Protein AF-A0A974WP38-F1 (afdb_monomer)

Radius of gyration: 25.19 Å; Cα contacts (8 Å, |Δi|>4): 821; chains: 1; bounding box: 58×60×77 Å

Nearest PDB structures (foldseek):
  3isr-assembly1_B  TM=8.408E-01  e=9.567E-07  Cytophaga hutchinsonii ATCC 33406
  4h09-assembly2_B  TM=8.259E-01  e=9.011E-07  Eubacterium ventriosum ATCC 27560
  4cp6-assembly1_A  TM=4.377E-01  e=5.114E-06  Streptococcus pneumoniae
  8ig0-assembly2_C  TM=6.537E-01  e=9.647E-03  Homo sapiens
  6mlx-assembly3_C  TM=5.258E-01  e=8.837E-02  Treponema pallidum

Structure (mmCIF, N/CA/C/O backbone):
data_AF-A0A974WP38-F1
#
_entry.id   AF-A0A974WP38-F1
#
loop_
_atom_site.group_PDB
_atom_site.id
_atom_site.type_symbol
_atom_site.label_atom_id
_atom_site.label_alt_id
_atom_site.label_comp_id
_atom_site.label_asym_id
_atom_site.label_entity_id
_atom_site.label_seq_id
_atom_site.pdbx_PDB_ins_code
_atom_site.Cartn_x
_atom_site.Cartn_y
_atom_site.Cartn_z
_atom_site.occupancy
_atom_site.B_iso_or_equiv
_atom_site.auth_seq_id
_atom_site.auth_comp_id
_atom_site.auth_asym_id
_atom_site.auth_atom_id
_atom_site.pdbx_PDB_model_num
ATOM 1 N N . MET A 1 1 ? 34.942 -22.153 21.679 1.00 33.97 1 MET A N 1
ATOM 2 C CA . MET A 1 1 ? 33.542 -22.100 21.201 1.00 33.97 1 MET A CA 1
ATOM 3 C C . MET A 1 1 ? 33.241 -20.656 20.794 1.00 33.97 1 MET A C 1
ATOM 5 O O . MET A 1 1 ? 33.221 -19.787 21.653 1.00 33.97 1 MET A O 1
ATOM 9 N N . LYS A 1 2 ? 33.208 -20.360 19.485 1.00 25.11 2 LYS A N 1
ATOM 10 C CA . LYS A 1 2 ? 33.177 -18.990 18.930 1.00 25.11 2 LYS A CA 1
ATOM 11 C C . LYS A 1 2 ? 31.750 -18.424 18.936 1.00 25.11 2 LYS A C 1
ATOM 13 O O . LYS A 1 2 ? 30.857 -19.013 18.335 1.00 25.11 2 LYS A O 1
ATOM 18 N N . ILE A 1 3 ? 31.569 -17.271 19.576 1.00 24.91 3 ILE A N 1
ATOM 19 C CA . ILE A 1 3 ? 30.320 -16.498 19.631 1.00 24.91 3 ILE A CA 1
ATOM 20 C C . ILE A 1 3 ? 30.159 -15.720 18.313 1.00 24.91 3 ILE A C 1
ATOM 22 O O . ILE A 1 3 ? 31.024 -14.923 17.948 1.00 24.91 3 ILE A O 1
ATOM 26 N N . LYS A 1 4 ? 29.067 -15.970 17.575 1.00 25.95 4 LYS A N 1
ATOM 27 C CA . LYS A 1 4 ? 28.710 -15.250 16.341 1.00 25.95 4 LYS A CA 1
ATOM 28 C C . LYS A 1 4 ? 28.058 -13.902 16.675 1.00 25.95 4 LYS A C 1
ATOM 30 O O . LYS A 1 4 ? 27.057 -13.834 17.380 1.00 25.95 4 LYS A O 1
ATOM 35 N N . LYS A 1 5 ? 28.640 -12.840 16.120 1.00 24.34 5 LYS A N 1
ATOM 36 C CA . LYS A 1 5 ? 28.213 -11.437 16.175 1.00 24.34 5 LYS A CA 1
ATOM 37 C C . LYS A 1 5 ? 27.093 -11.221 15.143 1.00 24.34 5 LYS A C 1
ATOM 39 O O . LYS A 1 5 ? 27.355 -11.330 13.949 1.00 24.34 5 LYS A O 1
ATOM 44 N N . PHE A 1 6 ? 25.864 -10.940 15.578 1.00 24.72 6 PHE A N 1
ATOM 45 C CA . PHE A 1 6 ? 24.772 -10.534 14.682 1.00 24.72 6 PHE A CA 1
ATOM 46 C C . PHE A 1 6 ? 24.841 -9.020 14.424 1.00 24.72 6 PHE A C 1
ATOM 48 O O . PHE A 1 6 ? 24.795 -8.216 15.357 1.00 24.72 6 PHE A O 1
ATOM 55 N N . LEU A 1 7 ? 24.978 -8.639 13.151 1.00 22.92 7 LEU A N 1
ATOM 56 C CA . LEU A 1 7 ? 24.908 -7.256 12.676 1.00 22.92 7 LEU A CA 1
ATOM 57 C C . LEU A 1 7 ? 23.455 -6.756 12.746 1.00 22.92 7 LEU A C 1
ATOM 59 O O . LEU A 1 7 ? 22.576 -7.295 12.079 1.00 22.92 7 LEU A O 1
ATOM 63 N N . LYS A 1 8 ? 23.218 -5.690 13.518 1.00 24.09 8 LYS A N 1
ATOM 64 C CA . LYS A 1 8 ? 21.992 -4.881 13.472 1.00 24.09 8 LYS A CA 1
ATOM 65 C C . LYS A 1 8 ? 22.033 -3.985 12.230 1.00 24.09 8 LYS A C 1
ATOM 67 O O . LYS A 1 8 ? 22.868 -3.087 12.181 1.00 24.09 8 LYS A O 1
ATOM 72 N N . HIS A 1 9 ? 21.123 -4.176 11.278 1.00 25.02 9 HIS A N 1
ATOM 73 C CA . HIS A 1 9 ? 20.815 -3.139 10.290 1.00 25.02 9 HIS A CA 1
ATOM 74 C C . HIS A 1 9 ? 19.775 -2.189 10.897 1.00 25.02 9 HIS A C 1
ATOM 76 O O . HIS A 1 9 ? 18.670 -2.596 11.247 1.00 25.02 9 HIS A O 1
ATOM 82 N N . LYS A 1 10 ? 20.177 -0.930 11.103 1.00 22.23 10 LYS A N 1
ATOM 83 C CA . LYS A 1 10 ? 19.288 0.183 11.450 1.00 22.23 10 LYS A CA 1
ATOM 84 C C . LYS A 1 10 ? 18.633 0.667 10.157 1.00 22.23 10 LYS A C 1
ATOM 86 O O . LYS A 1 10 ? 19.340 1.145 9.278 1.00 22.23 10 LYS A O 1
ATOM 91 N N . ILE A 1 11 ? 17.313 0.560 10.064 1.00 22.89 11 ILE A N 1
ATOM 92 C CA . ILE A 1 11 ? 16.521 1.273 9.059 1.00 22.89 11 ILE A CA 1
ATOM 93 C C . ILE A 1 11 ? 16.222 2.651 9.653 1.00 22.89 11 ILE A C 1
ATOM 95 O O . ILE A 1 11 ? 15.583 2.754 10.700 1.00 22.89 11 ILE A O 1
ATOM 99 N N . THR A 1 12 ? 16.755 3.699 9.030 1.00 21.28 12 THR A N 1
ATOM 100 C CA . THR A 1 12 ? 16.509 5.095 9.404 1.00 21.28 12 THR A CA 1
ATOM 101 C C . THR A 1 12 ? 15.433 5.635 8.469 1.00 21.28 12 THR A C 1
ATOM 103 O O . THR A 1 12 ? 15.719 5.902 7.306 1.00 21.28 12 THR A O 1
ATOM 106 N N . LEU A 1 13 ? 14.201 5.777 8.959 1.00 23.47 13 LEU A N 1
ATOM 107 C CA . LEU A 1 13 ? 13.127 6.453 8.232 1.00 23.47 13 LEU A CA 1
ATOM 108 C C . LEU A 1 13 ? 13.219 7.955 8.544 1.00 23.47 13 LEU A C 1
ATOM 110 O O . LEU A 1 13 ? 13.002 8.365 9.684 1.00 23.47 13 LEU A O 1
ATOM 114 N N . VAL A 1 14 ? 13.592 8.771 7.557 1.00 22.55 14 VAL A N 1
ATOM 115 C CA . VAL A 1 14 ? 13.592 10.236 7.674 1.00 22.55 14 VAL A CA 1
ATOM 116 C C . VAL A 1 14 ? 12.302 10.753 7.045 1.00 22.55 14 VAL A C 1
ATOM 118 O O . VAL A 1 14 ? 12.179 10.796 5.826 1.00 22.55 14 VAL A O 1
ATOM 121 N N . LEU A 1 15 ? 11.332 11.141 7.874 1.00 25.16 15 LEU A N 1
ATOM 122 C CA . LEU A 1 15 ? 10.177 11.929 7.439 1.00 25.16 15 LEU A CA 1
ATOM 123 C C . LEU A 1 15 ? 10.551 13.409 7.561 1.00 25.16 15 LEU A C 1
ATOM 125 O O . LEU A 1 15 ? 10.613 13.953 8.663 1.00 25.16 15 LEU A O 1
ATOM 129 N N . ALA A 1 16 ? 10.856 14.047 6.433 1.00 24.27 16 ALA A N 1
ATOM 130 C CA . ALA A 1 16 ? 11.082 15.486 6.374 1.00 24.27 16 ALA A CA 1
ATOM 131 C C . ALA A 1 16 ? 9.733 16.214 6.259 1.00 24.27 16 ALA A C 1
ATOM 133 O O . ALA A 1 16 ? 9.006 16.042 5.283 1.00 24.27 16 ALA A O 1
ATOM 134 N N . ALA A 1 17 ? 9.409 17.027 7.263 1.00 26.09 17 ALA A N 1
ATOM 135 C CA . ALA A 1 17 ? 8.344 18.019 7.205 1.00 26.09 17 ALA A CA 1
ATOM 136 C C . ALA A 1 17 ? 8.929 19.357 6.724 1.00 26.09 17 ALA A C 1
ATOM 138 O O . ALA A 1 17 ? 9.878 19.851 7.334 1.00 26.09 17 ALA A O 1
ATOM 139 N N . THR A 1 18 ? 8.359 19.969 5.683 1.00 24.81 18 THR A N 1
ATOM 140 C CA . THR A 1 18 ? 8.699 21.347 5.274 1.00 24.81 18 THR A CA 1
ATOM 141 C C . THR A 1 18 ? 7.499 22.092 4.658 1.00 24.81 18 THR A C 1
ATOM 143 O O . THR A 1 18 ? 6.552 21.454 4.197 1.00 24.81 18 THR A O 1
ATOM 146 N N . PRO A 1 19 ? 7.489 23.442 4.727 1.00 23.22 19 PRO A N 1
ATOM 147 C CA . PRO A 1 19 ? 6.281 24.271 4.752 1.00 23.22 19 PRO A CA 1
ATOM 148 C C . PRO A 1 19 ? 5.760 24.689 3.366 1.00 23.22 19 PRO A C 1
ATOM 150 O O . PRO A 1 19 ? 6.506 24.783 2.395 1.00 23.22 19 PRO A O 1
ATOM 153 N N . ILE A 1 20 ? 4.458 24.985 3.313 1.00 23.28 20 ILE A N 1
ATOM 154 C CA . ILE A 1 20 ? 3.680 25.330 2.113 1.00 23.28 20 ILE A CA 1
ATOM 155 C C . ILE A 1 20 ? 3.796 26.830 1.798 1.00 23.28 20 ILE A C 1
ATOM 157 O O . ILE A 1 20 ? 3.531 27.668 2.660 1.00 23.28 20 ILE A O 1
ATOM 161 N N . ILE A 1 21 ? 4.105 27.162 0.540 1.00 22.89 21 ILE A N 1
ATOM 162 C CA . ILE A 1 21 ? 3.908 28.495 -0.051 1.00 22.89 21 ILE A CA 1
ATOM 163 C C . ILE A 1 21 ? 2.665 28.424 -0.947 1.00 22.89 21 ILE A C 1
ATOM 165 O O . ILE A 1 21 ? 2.569 27.564 -1.821 1.00 22.89 21 ILE A O 1
ATOM 169 N N . ALA A 1 22 ? 1.705 29.316 -0.706 1.00 21.64 22 ALA A N 1
ATOM 170 C CA . ALA A 1 22 ? 0.472 29.435 -1.475 1.00 21.64 22 ALA A CA 1
ATOM 171 C C . ALA A 1 22 ? 0.712 30.166 -2.807 1.00 21.64 22 ALA A C 1
ATOM 173 O O . ALA A 1 22 ? 1.348 31.218 -2.818 1.00 21.64 22 ALA A O 1
ATOM 174 N N . PHE A 1 23 ? 0.133 29.664 -3.902 1.00 22.48 23 PHE A N 1
ATOM 175 C CA . PHE A 1 23 ? -0.075 30.444 -5.123 1.00 22.48 23 PHE A CA 1
ATOM 176 C C . PHE A 1 23 ? -1.506 30.287 -5.640 1.00 22.48 23 PHE A C 1
ATOM 178 O O . PHE A 1 23 ? -2.069 29.194 -5.683 1.00 22.48 23 PHE A O 1
ATOM 185 N N . SER A 1 24 ? -2.083 31.435 -5.979 1.00 22.09 24 SER A N 1
ATOM 186 C CA . SER A 1 24 ? -3.432 31.667 -6.474 1.00 22.09 24 SER A CA 1
ATOM 187 C C . SER A 1 24 ? -3.582 31.289 -7.951 1.00 22.09 24 SER A C 1
ATOM 189 O O . SER A 1 24 ? -2.679 31.479 -8.763 1.00 22.09 24 SER A O 1
ATOM 191 N N . ALA A 1 25 ? -4.762 30.774 -8.294 1.00 21.36 25 ALA A N 1
ATOM 192 C CA . ALA A 1 25 ? -5.177 30.464 -9.656 1.00 21.36 25 ALA A CA 1
ATOM 193 C C . ALA A 1 25 ? -5.664 31.714 -10.412 1.00 21.36 25 ALA A C 1
ATOM 195 O O . ALA A 1 25 ? -6.270 32.609 -9.824 1.00 21.36 25 ALA A O 1
ATOM 196 N N . SER A 1 26 ? -5.490 31.716 -11.736 1.00 21.28 26 SER A N 1
ATOM 197 C CA . SER A 1 26 ? -6.276 32.529 -12.670 1.00 21.28 26 SER A CA 1
ATOM 198 C C . SER A 1 26 ? -6.535 31.742 -13.959 1.00 21.28 26 SER A C 1
ATOM 200 O O . SER A 1 26 ? -5.698 30.957 -14.402 1.00 21.28 26 SER A O 1
ATOM 202 N N . CYS A 1 27 ? -7.740 31.914 -14.498 1.00 20.19 27 CYS A N 1
ATOM 203 C CA . CYS A 1 27 ? -8.379 31.105 -15.531 1.00 20.19 27 CYS A CA 1
ATOM 204 C C . CYS A 1 27 ? -8.207 31.644 -16.966 1.00 20.19 27 CYS A C 1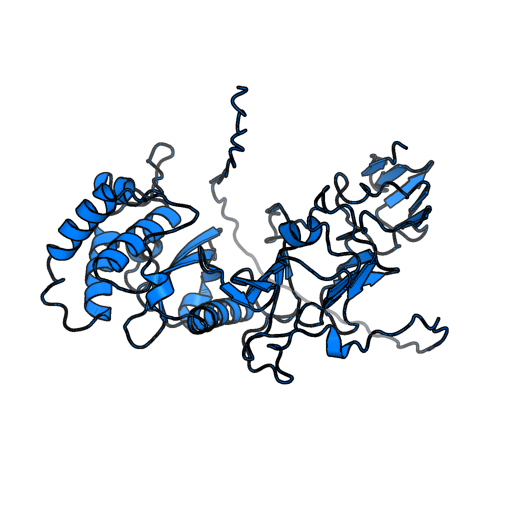
ATOM 206 O O . CYS A 1 27 ? -8.015 32.836 -17.177 1.00 20.19 27 CYS A O 1
ATOM 208 N N . ALA A 1 28 ? -8.502 30.730 -17.904 1.00 21.09 28 ALA A N 1
ATOM 209 C CA . ALA A 1 28 ? -9.085 30.907 -19.245 1.00 21.09 28 ALA A CA 1
ATOM 210 C C . ALA A 1 28 ? -8.179 31.319 -20.428 1.00 21.09 28 ALA A C 1
ATOM 212 O O . ALA A 1 28 ? -7.728 32.451 -20.539 1.00 21.09 28 ALA A O 1
ATOM 213 N N . SER A 1 29 ? -8.066 30.450 -21.444 1.00 22.59 29 SER A N 1
ATOM 214 C CA . SER A 1 29 ? -8.973 30.420 -22.617 1.00 22.59 29 SER A CA 1
ATOM 215 C C . SER A 1 29 ? -8.465 29.466 -23.727 1.00 22.59 29 SER A C 1
ATOM 217 O O . SER A 1 29 ? -7.280 29.409 -24.033 1.00 22.59 29 SER A O 1
ATOM 219 N N . ASN A 1 30 ? -9.390 28.700 -24.319 1.00 22.48 30 ASN A N 1
ATOM 220 C CA . ASN A 1 30 ? -9.292 28.034 -25.639 1.00 22.48 30 ASN A CA 1
ATOM 221 C C . ASN A 1 30 ? -9.596 29.079 -26.750 1.00 22.48 30 ASN A C 1
ATOM 223 O O . ASN A 1 30 ? -10.143 30.117 -26.367 1.00 22.48 30 ASN A O 1
ATOM 227 N N . PRO A 1 31 ? -9.412 28.861 -28.087 1.00 30.52 31 PRO A N 1
ATOM 228 C CA . PRO A 1 31 ? -9.465 27.574 -28.825 1.00 30.52 31 PRO A CA 1
ATOM 229 C C . PRO A 1 31 ? -8.525 27.431 -30.067 1.00 30.52 31 PRO A C 1
ATOM 231 O O . PRO A 1 31 ? -7.991 28.410 -30.573 1.00 30.52 31 PRO A O 1
ATOM 234 N N . LYS A 1 32 ? -8.430 26.224 -30.661 1.00 22.91 32 LYS A N 1
ATOM 235 C CA . LYS A 1 32 ? -8.941 25.869 -32.020 1.00 22.91 32 LYS A CA 1
ATOM 236 C C . LYS A 1 32 ? -8.358 24.555 -32.576 1.00 22.91 32 LYS A C 1
ATOM 238 O O . LYS A 1 32 ? -7.226 24.182 -32.300 1.00 22.91 32 LYS A O 1
ATOM 243 N N . LYS A 1 33 ? -9.225 23.883 -33.344 1.00 24.08 33 LYS A N 1
ATOM 244 C CA . LYS A 1 33 ? -9.061 22.644 -34.119 1.00 24.08 33 LYS A CA 1
ATOM 245 C C . LYS A 1 33 ? -8.052 22.796 -35.262 1.00 24.08 33 LYS A C 1
ATOM 247 O O . LYS A 1 33 ? -8.010 23.869 -35.850 1.00 24.08 33 LYS A O 1
ATOM 252 N N . ASP A 1 34 ? -7.425 21.685 -35.653 1.00 25.34 34 ASP A N 1
ATOM 253 C CA . ASP A 1 34 ? -7.342 21.310 -37.070 1.00 25.34 34 ASP A CA 1
ATOM 254 C C . ASP A 1 34 ? -7.179 19.794 -37.268 1.00 25.34 34 ASP A C 1
ATOM 256 O O . ASP A 1 34 ? -6.522 19.097 -36.494 1.00 25.34 34 ASP A O 1
ATOM 260 N N . ASP A 1 35 ? -7.850 19.311 -38.312 1.00 23.67 35 ASP A N 1
ATOM 261 C CA . ASP A 1 35 ? -7.928 17.930 -38.776 1.00 23.67 35 ASP A CA 1
ATOM 262 C C . ASP A 1 35 ? -6.659 17.508 -39.543 1.00 23.67 35 ASP A C 1
ATOM 264 O O . ASP A 1 35 ? -6.098 18.283 -40.315 1.00 23.67 35 ASP A O 1
ATOM 268 N N . SER A 1 36 ? -6.267 16.229 -39.464 1.00 24.45 36 SER A N 1
ATOM 269 C CA . SER A 1 36 ? -6.377 15.306 -40.614 1.00 24.45 36 SER A CA 1
ATOM 270 C C . SER A 1 36 ? -5.488 14.046 -40.552 1.00 24.45 36 SER A C 1
ATOM 272 O O . SER A 1 36 ? -4.313 14.071 -40.208 1.00 24.45 36 SER A O 1
ATOM 274 N N . LYS A 1 37 ? -6.109 12.967 -41.058 1.00 26.61 37 LYS A N 1
ATOM 275 C CA . LYS A 1 37 ? -5.576 11.824 -41.831 1.00 26.61 37 LYS A CA 1
ATOM 276 C C . LYS A 1 37 ? -4.932 10.614 -41.129 1.00 26.61 37 LYS A C 1
ATOM 278 O O . LYS A 1 37 ? -3.764 10.576 -40.766 1.00 26.61 37 LYS A O 1
ATOM 283 N N . LYS A 1 38 ? -5.751 9.551 -41.154 1.00 24.23 38 LYS A N 1
ATOM 284 C CA . LYS A 1 38 ? -5.439 8.113 -41.187 1.00 24.23 38 LYS A CA 1
ATOM 285 C C . LYS A 1 38 ? -4.348 7.751 -42.202 1.00 24.23 38 LYS A C 1
ATOM 287 O O . LYS A 1 38 ? -4.452 8.170 -43.353 1.00 24.23 38 LYS A O 1
ATOM 292 N N . ILE A 1 39 ? -3.464 6.826 -41.819 1.00 26.23 39 ILE A N 1
ATOM 293 C CA . ILE A 1 39 ? -2.791 5.877 -42.721 1.00 26.23 39 ILE A CA 1
ATOM 294 C C . ILE A 1 39 ? -2.743 4.498 -42.029 1.00 26.23 39 ILE A C 1
ATOM 296 O O . ILE A 1 39 ? -2.356 4.395 -40.868 1.00 26.23 39 ILE A O 1
ATOM 300 N N . ASN A 1 40 ? -3.216 3.483 -42.757 1.00 23.12 40 ASN A N 1
ATOM 301 C CA . ASN A 1 40 ? -3.166 2.045 -42.465 1.00 23.12 40 ASN A CA 1
ATOM 302 C C . ASN A 1 40 ? -1.804 1.438 -42.856 1.00 23.12 40 ASN A C 1
ATOM 304 O O . ASN A 1 40 ? -1.063 2.066 -43.606 1.00 23.12 40 ASN A O 1
ATOM 308 N N . ASP A 1 41 ? -1.606 0.178 -42.442 1.00 26.78 41 ASP A N 1
ATOM 309 C CA . ASP A 1 41 ? -0.618 -0.835 -42.882 1.00 26.78 41 ASP A CA 1
ATOM 310 C C . ASP A 1 41 ? 0.497 -1.089 -41.854 1.00 26.78 41 ASP A C 1
ATOM 312 O O . ASP A 1 41 ? 1.089 -0.156 -41.333 1.00 26.78 41 ASP A O 1
ATOM 316 N N . LYS A 1 42 ? 0.875 -2.318 -41.487 1.00 26.97 42 LYS A N 1
ATOM 317 C CA . LYS A 1 42 ? 0.497 -3.684 -41.879 1.00 26.97 42 LYS A CA 1
ATOM 318 C C . LYS A 1 42 ? 0.895 -4.614 -40.720 1.00 26.97 42 LYS A C 1
ATOM 320 O O . LYS A 1 42 ? 1.813 -4.305 -39.963 1.00 26.97 42 LYS A O 1
ATOM 325 N N . LYS A 1 43 ? 0.179 -5.731 -40.586 1.00 28.16 43 LYS A N 1
ATOM 326 C CA . LYS A 1 43 ? 0.551 -6.877 -39.747 1.00 28.16 43 LYS A CA 1
ATOM 327 C C . LYS A 1 43 ? 1.675 -7.640 -40.445 1.00 28.16 43 LYS A C 1
ATOM 329 O O . LYS A 1 43 ? 1.504 -7.920 -41.623 1.00 28.16 43 LYS A O 1
ATOM 334 N N . ASP A 1 44 ? 2.700 -8.039 -39.703 1.00 27.28 44 ASP A N 1
ATOM 335 C CA . ASP A 1 44 ? 3.494 -9.226 -40.018 1.00 27.28 44 ASP A CA 1
ATOM 336 C C . ASP A 1 44 ? 3.630 -10.041 -38.727 1.00 27.28 44 ASP A C 1
ATOM 338 O O . ASP A 1 44 ? 4.180 -9.581 -37.724 1.00 27.28 44 ASP A O 1
ATOM 342 N N . ASP A 1 45 ? 3.012 -11.219 -38.757 1.00 27.92 45 ASP A N 1
ATOM 343 C CA . ASP A 1 45 ? 3.122 -12.276 -37.761 1.00 27.92 45 ASP A CA 1
ATOM 344 C C . ASP A 1 45 ? 4.258 -13.234 -38.164 1.00 27.92 45 ASP A C 1
ATOM 346 O O . ASP A 1 45 ? 4.528 -13.420 -39.348 1.00 27.92 45 ASP A O 1
ATOM 350 N N . GLN A 1 46 ? 4.761 -13.948 -37.151 1.00 29.53 46 GLN A N 1
ATOM 351 C CA . GLN A 1 46 ? 5.514 -15.214 -37.178 1.00 29.53 46 GLN A CA 1
ATOM 352 C C . GLN A 1 46 ? 7.048 -15.137 -37.121 1.00 29.53 46 GLN A C 1
ATOM 354 O O . GLN A 1 46 ? 7.720 -14.889 -38.109 1.00 29.53 46 GLN A O 1
ATOM 359 N N . GLU A 1 47 ? 7.600 -15.546 -35.974 1.00 26.06 47 GLU A N 1
ATOM 360 C CA . GLU A 1 47 ? 8.218 -16.877 -35.883 1.00 26.06 47 GLU A CA 1
ATOM 361 C C . GLU A 1 47 ? 8.257 -17.355 -34.420 1.00 26.06 47 GLU A C 1
ATOM 363 O O . GLU A 1 47 ? 8.859 -16.744 -33.541 1.00 26.06 47 GLU A O 1
ATOM 368 N N . ASN A 1 48 ? 7.534 -18.448 -34.164 1.00 27.20 48 ASN A N 1
ATOM 369 C CA . ASN A 1 48 ? 7.383 -19.112 -32.872 1.00 27.20 48 ASN A CA 1
ATOM 370 C C . ASN A 1 48 ? 8.464 -20.198 -32.749 1.00 27.20 48 ASN A C 1
ATOM 372 O O . ASN A 1 48 ? 8.355 -21.255 -33.376 1.00 27.20 48 ASN A O 1
ATOM 376 N N . THR A 1 49 ? 9.481 -19.989 -31.919 1.00 29.56 49 THR A N 1
ATOM 377 C CA . THR A 1 49 ? 10.377 -21.062 -31.472 1.00 29.56 49 THR A CA 1
ATOM 378 C C . THR A 1 49 ? 9.719 -21.820 -30.319 1.00 29.56 49 THR A C 1
ATOM 380 O O . THR A 1 49 ? 9.545 -21.300 -29.221 1.00 29.56 49 THR A O 1
ATOM 383 N N . LYS A 1 50 ? 9.328 -23.072 -30.590 1.00 31.89 50 LYS A N 1
ATOM 384 C CA . LYS A 1 50 ? 8.808 -24.033 -29.607 1.00 31.89 50 LYS A CA 1
ATOM 385 C C . LYS A 1 50 ? 9.842 -24.272 -28.501 1.00 31.89 50 LYS A C 1
ATOM 387 O O . LYS A 1 50 ? 10.860 -24.918 -28.737 1.00 31.89 50 LYS A O 1
ATOM 392 N N . ILE A 1 51 ? 9.544 -23.800 -27.295 1.00 33.69 51 ILE A N 1
ATOM 393 C CA . ILE A 1 51 ? 10.158 -24.254 -26.044 1.00 33.69 51 ILE A CA 1
ATOM 394 C C . ILE A 1 51 ? 9.106 -25.121 -25.351 1.00 33.69 51 ILE A C 1
ATOM 396 O O . ILE A 1 51 ? 7.931 -24.774 -25.363 1.00 33.69 51 ILE A O 1
ATOM 400 N N . ASN A 1 52 ? 9.523 -26.271 -24.819 1.00 36.31 52 ASN A N 1
ATOM 401 C CA . ASN A 1 52 ? 8.676 -27.249 -24.134 1.00 36.31 52 ASN A CA 1
ATOM 402 C C . ASN A 1 52 ? 7.758 -26.575 -23.096 1.00 36.31 52 ASN A C 1
ATOM 404 O O . ASN A 1 52 ? 8.209 -26.231 -22.003 1.00 36.31 52 ASN A O 1
ATOM 408 N N . ASP A 1 53 ? 6.484 -26.399 -23.450 1.00 38.78 53 ASP A N 1
ATOM 409 C CA . ASP A 1 53 ? 5.454 -25.855 -22.573 1.00 38.78 53 ASP A CA 1
ATOM 410 C C . ASP A 1 53 ? 5.184 -26.863 -21.447 1.00 38.78 53 ASP A C 1
ATOM 412 O O . ASP A 1 53 ? 4.467 -27.851 -21.617 1.00 38.78 53 ASP A O 1
ATOM 416 N N . VAL A 1 54 ? 5.729 -26.592 -20.259 1.00 50.94 54 VAL A N 1
ATOM 417 C CA . VAL A 1 54 ? 4.988 -26.908 -19.033 1.00 50.94 54 VAL A CA 1
ATOM 418 C C . VAL A 1 54 ? 3.610 -26.287 -19.229 1.00 50.94 54 VAL A C 1
ATOM 420 O O . VAL A 1 54 ? 3.520 -25.103 -19.562 1.00 50.94 54 VAL A O 1
ATOM 423 N N . ASN A 1 55 ? 2.550 -27.083 -19.097 1.00 55.94 55 ASN A N 1
ATOM 424 C CA . ASN A 1 55 ? 1.190 -26.610 -19.314 1.00 55.94 55 ASN A CA 1
ATOM 425 C C . ASN A 1 55 ? 0.989 -25.374 -18.424 1.00 55.94 55 ASN A C 1
ATOM 427 O O . ASN A 1 55 ? 1.055 -25.483 -17.203 1.00 55.94 55 ASN A O 1
ATOM 431 N N . LYS A 1 56 ? 0.833 -24.174 -19.006 1.00 58.31 56 LYS A N 1
ATOM 432 C CA . LYS A 1 56 ? 0.802 -22.911 -18.233 1.00 58.31 56 LYS A CA 1
ATOM 433 C C . LYS A 1 56 ? -0.297 -22.900 -17.165 1.00 58.31 56 LYS A C 1
ATOM 435 O O . LYS A 1 56 ? -0.209 -22.118 -16.224 1.00 58.31 56 LYS A O 1
ATOM 440 N N . SER A 1 57 ? -1.303 -23.768 -17.300 1.00 61.44 57 SER A N 1
ATOM 441 C CA . SER A 1 57 ? -2.305 -24.067 -16.273 1.00 61.44 57 SER A CA 1
ATOM 442 C C . SER A 1 57 ? -1.696 -24.528 -14.950 1.00 61.44 57 SER A C 1
ATOM 444 O O . SER A 1 57 ? -2.174 -24.122 -13.900 1.00 61.44 57 SER A O 1
ATOM 446 N N . ASP A 1 58 ? -0.629 -25.322 -14.991 1.00 65.06 58 ASP A N 1
ATOM 447 C CA . ASP A 1 58 ? -0.028 -25.967 -13.818 1.00 65.06 58 ASP A CA 1
ATOM 448 C C . ASP A 1 58 ? 0.859 -24.995 -13.022 1.00 65.06 58 ASP A C 1
ATOM 450 O O . ASP A 1 58 ? 1.227 -25.266 -11.880 1.00 65.06 58 ASP A O 1
ATOM 454 N N . LEU A 1 59 ? 1.196 -23.850 -13.629 1.00 73.50 59 LEU A N 1
ATOM 455 C CA . LEU A 1 59 ? 1.925 -22.744 -13.008 1.00 73.50 59 LEU A CA 1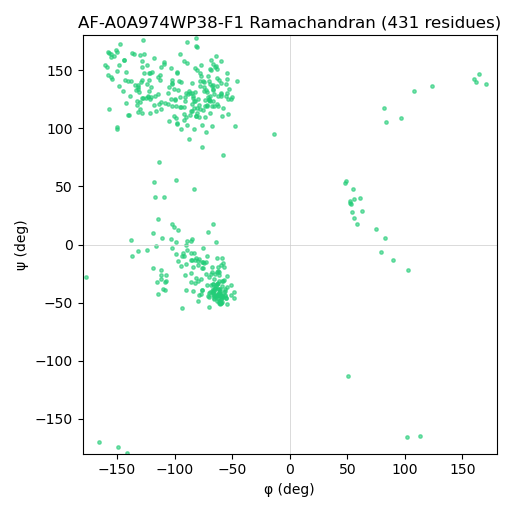
ATOM 456 C C . LEU A 1 59 ? 0.994 -21.672 -12.423 1.00 73.50 59 LEU A C 1
ATOM 458 O O . LEU A 1 59 ? 1.480 -20.778 -11.727 1.00 73.50 59 LEU A O 1
ATOM 462 N N . LYS A 1 60 ? -0.316 -21.730 -12.708 1.00 81.12 60 LYS A N 1
ATOM 463 C CA . LYS A 1 60 ? -1.282 -20.803 -12.113 1.00 81.12 60 LYS A CA 1
ATOM 464 C C . LYS A 1 60 ? -1.534 -21.166 -10.647 1.00 81.12 60 LYS A C 1
ATOM 466 O O . LYS A 1 60 ? -1.660 -22.354 -10.338 1.00 81.12 60 LYS A O 1
ATOM 471 N N . PRO A 1 61 ? -1.647 -20.177 -9.747 1.00 83.38 61 PRO A N 1
ATOM 472 C CA . PRO A 1 61 ? -1.983 -20.444 -8.352 1.00 83.38 61 PRO A CA 1
ATOM 473 C C . PRO A 1 61 ? -3.378 -21.063 -8.233 1.00 83.38 61 PRO A C 1
ATOM 475 O O . PRO A 1 61 ? -4.295 -20.670 -8.958 1.00 83.38 61 PRO A O 1
ATOM 478 N N . LYS A 1 62 ? -3.579 -22.008 -7.307 1.00 86.94 62 LYS A N 1
ATOM 479 C CA . LYS A 1 62 ? -4.862 -22.745 -7.230 1.00 86.94 62 LYS A CA 1
ATOM 480 C C . LYS A 1 62 ? -6.000 -21.912 -6.648 1.00 86.94 62 LYS A C 1
ATOM 482 O O . LYS A 1 62 ? -7.161 -22.291 -6.772 1.00 86.94 62 LYS A O 1
ATOM 487 N N . PHE A 1 63 ? -5.672 -20.802 -5.992 1.00 85.69 63 PHE A N 1
ATOM 488 C CA . PHE A 1 63 ? -6.641 -19.884 -5.400 1.00 85.69 63 PHE A CA 1
ATOM 489 C C . PHE A 1 63 ? -7.183 -18.839 -6.384 1.00 85.69 63 PHE A C 1
ATOM 491 O O . PHE A 1 63 ? -8.052 -18.055 -6.002 1.00 85.69 63 PHE A O 1
ATOM 498 N N . GLU A 1 64 ? -6.644 -18.757 -7.603 1.00 84.44 64 GLU A N 1
ATOM 499 C CA . GLU A 1 64 ? -7.069 -17.765 -8.590 1.00 84.44 64 GLU A CA 1
ATOM 500 C C . GLU A 1 64 ? -8.429 -18.147 -9.193 1.00 84.44 64 GLU A C 1
ATOM 502 O O . GLU A 1 64 ? -8.644 -19.280 -9.620 1.00 84.44 64 GLU A O 1
ATOM 507 N N . TYR A 1 65 ? -9.354 -17.186 -9.249 1.00 78.06 65 TYR A N 1
ATOM 508 C CA . TYR A 1 65 ? -10.685 -17.385 -9.823 1.00 78.06 65 TYR A CA 1
ATOM 509 C C . TYR A 1 65 ? -10.728 -16.865 -11.259 1.00 78.06 65 TYR A C 1
ATOM 511 O O . TYR A 1 65 ? -10.105 -15.857 -11.575 1.00 78.06 65 TYR A O 1
ATOM 519 N N . GLU A 1 66 ? -11.531 -17.479 -12.129 1.00 78.50 66 GLU A N 1
ATOM 520 C CA . GLU A 1 66 ? -11.684 -16.988 -13.509 1.00 78.50 66 GLU A CA 1
ATOM 521 C C . GLU A 1 66 ? -12.405 -15.633 -13.589 1.00 78.50 66 GLU A C 1
ATOM 523 O O . GLU A 1 66 ? -12.216 -14.881 -14.544 1.00 78.50 66 GLU A O 1
ATOM 528 N N . LYS A 1 67 ? -13.237 -15.307 -12.590 1.00 82.31 67 LYS A N 1
ATOM 529 C CA . LYS A 1 67 ? -14.033 -14.077 -12.562 1.00 82.31 67 LYS A CA 1
ATOM 530 C C . LYS A 1 67 ? -13.562 -13.123 -11.468 1.00 82.31 67 LYS A C 1
ATOM 532 O O . LYS A 1 67 ? -13.622 -13.444 -10.282 1.00 82.31 67 LYS A O 1
ATOM 537 N N . ILE A 1 68 ? -13.208 -11.911 -11.883 1.00 84.25 68 ILE A N 1
ATOM 538 C CA . ILE A 1 68 ? -12.941 -10.775 -10.997 1.00 84.25 68 ILE A CA 1
ATOM 539 C C . ILE A 1 68 ? -14.275 -10.100 -10.642 1.00 84.25 68 ILE A C 1
ATOM 541 O O . ILE A 1 68 ? -15.060 -9.758 -11.526 1.00 84.25 68 ILE A O 1
ATOM 545 N N . ASN A 1 69 ? -14.528 -9.905 -9.347 1.00 81.69 69 ASN A N 1
ATOM 546 C CA . ASN A 1 69 ? -15.715 -9.240 -8.797 1.00 81.69 69 ASN A CA 1
ATOM 547 C C . ASN A 1 69 ? -15.315 -7.956 -8.046 1.00 81.69 69 ASN A C 1
ATOM 549 O O . ASN A 1 69 ? -15.845 -7.662 -6.976 1.00 81.69 69 ASN A O 1
ATOM 553 N N . ASP A 1 70 ? -14.369 -7.199 -8.598 1.00 82.62 70 ASP A N 1
ATOM 554 C CA . ASP A 1 70 ? -13.853 -5.978 -7.989 1.00 82.62 70 ASP A CA 1
ATOM 555 C C . ASP A 1 70 ? -14.057 -4.779 -8.911 1.00 82.62 70 ASP A C 1
ATOM 557 O O . ASP A 1 70 ? -13.468 -4.681 -9.984 1.00 82.62 70 ASP A O 1
ATOM 561 N N . VAL A 1 71 ? -14.912 -3.855 -8.477 1.00 83.50 71 VAL A N 1
ATOM 562 C CA . VAL A 1 71 ? -15.182 -2.590 -9.177 1.00 83.50 71 VAL A CA 1
ATOM 563 C C . VAL A 1 71 ? -14.254 -1.460 -8.720 1.00 83.50 71 VAL A C 1
ATOM 565 O O . VAL A 1 71 ? -14.363 -0.334 -9.203 1.00 83.50 71 VAL A O 1
ATOM 568 N N . ASN A 1 72 ? -13.356 -1.739 -7.771 1.00 85.50 72 ASN A N 1
ATOM 569 C CA . ASN A 1 72 ? -12.471 -0.759 -7.145 1.00 85.50 72 ASN A CA 1
ATOM 570 C C . ASN A 1 72 ? -11.055 -0.792 -7.725 1.00 85.50 72 ASN A C 1
ATOM 572 O O . ASN A 1 72 ? -10.125 -0.229 -7.150 1.00 85.50 72 ASN A O 1
ATOM 576 N N . THR A 1 73 ? -10.881 -1.435 -8.875 1.00 79.88 73 THR A N 1
ATOM 577 C CA . THR A 1 73 ? -9.609 -1.455 -9.583 1.00 79.88 73 THR A CA 1
ATOM 578 C C . THR A 1 73 ? -9.331 -0.102 -10.215 1.00 79.88 73 THR A C 1
ATOM 580 O O . THR A 1 73 ? -10.192 0.491 -10.882 1.00 79.88 73 THR A O 1
ATOM 583 N N . HIS A 1 74 ? -8.106 0.378 -10.027 1.00 80.88 74 HIS A N 1
ATOM 584 C CA . HIS A 1 74 ? -7.631 1.554 -10.735 1.00 80.88 74 HIS A CA 1
ATOM 585 C C . HIS A 1 74 ? -7.636 1.311 -12.250 1.00 80.88 74 HIS A C 1
ATOM 587 O O . HIS A 1 74 ? -7.312 0.215 -12.709 1.00 80.88 74 HIS A O 1
ATOM 593 N N . VAL A 1 75 ? -8.002 2.342 -13.008 1.00 79.81 75 VAL A N 1
ATOM 594 C CA . VAL A 1 75 ? -7.854 2.400 -14.468 1.00 79.81 75 VAL A CA 1
ATOM 595 C C . VAL A 1 75 ? -7.145 3.692 -14.863 1.00 79.81 75 VAL A C 1
ATOM 597 O O . VAL A 1 75 ? -7.225 4.692 -14.149 1.00 79.81 75 VAL A O 1
ATOM 600 N N . LYS A 1 76 ? -6.444 3.684 -16.001 1.00 74.56 76 LYS A N 1
ATOM 601 C CA . LYS A 1 76 ? -5.414 4.686 -16.329 1.00 74.56 76 LYS A CA 1
ATOM 602 C C . LYS A 1 76 ? -5.913 6.127 -16.341 1.00 74.56 76 LYS A C 1
ATOM 604 O O . LYS A 1 76 ? -5.165 7.033 -15.985 1.00 74.56 76 LYS A O 1
ATOM 609 N N . ASP A 1 77 ? -7.178 6.305 -16.699 1.00 80.19 77 ASP A N 1
ATOM 610 C CA . ASP A 1 77 ? -7.828 7.605 -16.843 1.00 80.19 77 ASP A CA 1
ATOM 611 C C . ASP A 1 77 ? -8.744 7.959 -15.656 1.00 80.19 77 ASP A C 1
ATOM 613 O O . ASP A 1 77 ? -9.604 8.837 -15.772 1.00 80.19 77 ASP A O 1
ATOM 617 N N . ASP A 1 78 ? -8.584 7.289 -14.507 1.00 78.50 78 ASP A N 1
ATOM 618 C CA . ASP A 1 78 ? -9.304 7.650 -13.286 1.00 78.50 78 ASP A CA 1
ATOM 619 C C . ASP A 1 78 ? -9.055 9.116 -12.923 1.00 78.50 78 ASP A C 1
ATOM 621 O O . ASP A 1 78 ? -7.918 9.576 -12.772 1.00 78.50 78 ASP A O 1
ATOM 625 N N . LYS A 1 79 ? -10.143 9.858 -12.704 1.00 88.25 79 LYS A N 1
ATOM 626 C CA . LYS A 1 79 ? -10.048 11.180 -12.083 1.00 88.25 79 LYS A CA 1
ATOM 627 C C . LYS A 1 79 ? -9.583 11.011 -10.640 1.00 88.25 79 LYS A C 1
ATOM 629 O O . LYS A 1 79 ? -9.850 9.990 -10.014 1.00 88.25 79 LYS A O 1
ATOM 634 N N . VAL A 1 80 ? -8.969 12.055 -10.078 1.00 86.56 80 VAL A N 1
ATOM 635 C CA . VAL A 1 80 ? -8.448 12.045 -8.695 1.00 86.56 80 VAL A CA 1
ATOM 636 C C . VAL A 1 80 ? -9.483 11.517 -7.694 1.00 86.56 80 VAL A C 1
ATOM 638 O O . VAL A 1 80 ? -9.167 10.643 -6.897 1.00 86.56 80 VAL A O 1
ATOM 641 N N . TYR A 1 81 ? -10.731 11.986 -7.778 1.00 89.56 81 TYR A N 1
ATOM 642 C CA . TYR A 1 81 ? -11.803 11.506 -6.903 1.00 89.56 81 TYR A CA 1
ATOM 643 C C . TYR A 1 81 ? -12.107 10.011 -7.081 1.00 89.56 81 TYR A C 1
ATOM 645 O O . TYR A 1 81 ? -12.252 9.301 -6.091 1.00 89.56 81 TYR A O 1
ATOM 653 N N . ASP A 1 82 ? -12.180 9.525 -8.322 1.00 90.31 82 ASP A N 1
ATOM 654 C CA . ASP A 1 82 ? -12.490 8.121 -8.609 1.00 90.31 82 ASP A CA 1
ATOM 655 C C . ASP A 1 82 ? -11.362 7.207 -8.124 1.00 90.31 82 ASP A C 1
ATOM 657 O O . ASP A 1 82 ? -11.627 6.196 -7.476 1.00 90.31 82 ASP A O 1
ATOM 661 N N . LEU A 1 83 ? -10.106 7.610 -8.340 1.00 88.38 83 LEU A N 1
ATOM 662 C CA . LEU A 1 83 ? -8.934 6.946 -7.770 1.00 88.38 83 LEU A CA 1
ATOM 663 C C . LEU A 1 83 ? -9.042 6.870 -6.240 1.00 88.38 83 LEU A C 1
ATOM 665 O O . LEU A 1 83 ? -8.816 5.810 -5.651 1.00 88.38 83 LEU A O 1
ATOM 669 N N . TYR A 1 84 ? -9.420 7.981 -5.599 1.00 92.81 84 TYR A N 1
ATOM 670 C CA . TYR A 1 84 ? -9.516 8.055 -4.144 1.00 92.81 84 TYR A CA 1
ATOM 671 C C . TYR A 1 84 ? -10.608 7.144 -3.596 1.00 92.81 84 TYR A C 1
ATOM 673 O O . TYR A 1 84 ? -10.372 6.349 -2.683 1.00 92.81 84 TYR A O 1
ATOM 681 N N . LEU A 1 85 ? -11.783 7.206 -4.219 1.00 95.31 85 LEU A N 1
ATOM 682 C CA . LEU A 1 85 ? -12.939 6.393 -3.878 1.00 95.31 85 LEU A CA 1
ATOM 683 C C . LEU A 1 85 ? -12.646 4.903 -4.017 1.00 95.31 85 LEU A C 1
ATOM 685 O O . LEU A 1 85 ? -12.937 4.126 -3.106 1.00 95.31 85 LEU A O 1
ATOM 689 N N . LYS A 1 86 ? -12.041 4.511 -5.137 1.00 93.50 86 LYS A N 1
ATOM 690 C CA . LYS A 1 86 ? -11.667 3.128 -5.417 1.00 93.50 86 LYS A CA 1
ATOM 691 C C . LYS A 1 86 ? -10.672 2.597 -4.394 1.00 93.50 86 LYS A C 1
ATOM 693 O O . LYS A 1 86 ? -10.926 1.554 -3.805 1.00 93.50 86 LYS A O 1
ATOM 698 N N . ALA A 1 87 ? -9.601 3.323 -4.082 1.00 92.44 87 ALA A N 1
ATOM 699 C CA . ALA A 1 87 ? -8.657 2.838 -3.077 1.00 92.44 87 ALA A CA 1
ATOM 700 C C . ALA A 1 87 ? -9.236 2.818 -1.658 1.00 92.44 87 ALA A C 1
ATOM 702 O O . ALA A 1 87 ? -8.933 1.915 -0.887 1.00 92.44 87 ALA A O 1
ATOM 703 N N . ASN A 1 88 ? -10.098 3.761 -1.290 1.00 97.19 88 ASN A N 1
ATOM 704 C CA . ASN A 1 88 ? -10.723 3.734 0.031 1.00 97.19 88 ASN A CA 1
ATOM 705 C C . ASN A 1 88 ? -11.721 2.572 0.165 1.00 97.19 88 ASN A C 1
ATOM 707 O O . ASN A 1 88 ? -11.721 1.874 1.178 1.00 97.19 88 ASN A O 1
ATOM 711 N N . ARG A 1 89 ? -12.523 2.294 -0.871 1.00 97.06 89 ARG A N 1
ATOM 712 C CA . ARG A 1 89 ? -13.378 1.095 -0.909 1.00 97.06 89 ARG A CA 1
ATOM 713 C C . ARG A 1 89 ? -12.553 -0.190 -0.941 1.00 97.06 89 ARG A C 1
ATOM 715 O O . ARG A 1 89 ? -12.854 -1.122 -0.200 1.00 97.06 89 AR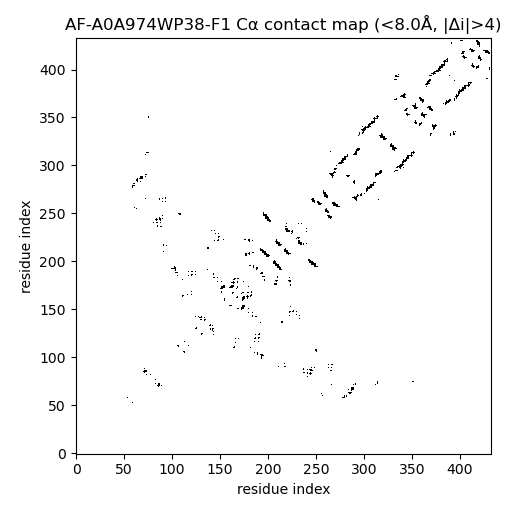G A O 1
ATOM 722 N N . GLY A 1 90 ? -11.492 -0.216 -1.745 1.00 95.81 90 GLY A N 1
ATOM 723 C CA . GLY A 1 90 ? -10.544 -1.322 -1.841 1.00 95.81 90 GLY A CA 1
ATOM 724 C C . GLY A 1 90 ? -9.922 -1.665 -0.490 1.00 95.81 90 GLY A C 1
ATOM 725 O O . GLY A 1 90 ? -9.892 -2.832 -0.116 1.00 95.81 90 GLY A O 1
ATOM 726 N N . ALA A 1 91 ? -9.516 -0.659 0.287 1.00 97.31 91 ALA A N 1
ATOM 727 C CA . ALA A 1 91 ? -8.958 -0.834 1.624 1.00 97.31 91 ALA A CA 1
ATOM 728 C C . ALA A 1 91 ? -9.961 -1.475 2.598 1.00 97.31 91 ALA A C 1
ATOM 730 O O . ALA A 1 91 ? -9.624 -2.435 3.290 1.00 97.31 91 ALA A O 1
ATOM 731 N N . LEU A 1 92 ? -11.215 -1.010 2.627 1.00 97.50 92 LEU A N 1
ATOM 732 C CA . LEU A 1 92 ? -12.244 -1.617 3.483 1.00 97.50 92 LEU A CA 1
ATOM 733 C C . LEU A 1 92 ? -12.601 -3.042 3.029 1.00 97.50 92 LEU A C 1
ATOM 735 O O . LEU A 1 92 ? -12.775 -3.930 3.864 1.00 97.50 92 LEU A O 1
ATOM 739 N N . ASN A 1 93 ? -12.651 -3.288 1.716 1.00 95.62 93 ASN A N 1
ATOM 740 C CA . ASN A 1 93 ? -12.878 -4.622 1.157 1.00 95.62 93 ASN A CA 1
ATOM 741 C C . ASN A 1 93 ? -11.726 -5.579 1.472 1.00 95.62 93 ASN A C 1
ATOM 743 O O . ASN A 1 93 ? -11.958 -6.737 1.810 1.00 95.62 93 ASN A O 1
ATOM 747 N N . TYR A 1 94 ? -10.489 -5.095 1.432 1.00 96.69 94 TYR A N 1
ATOM 748 C CA . TYR A 1 94 ? -9.312 -5.864 1.808 1.00 96.69 94 TYR A CA 1
ATOM 749 C C . TYR A 1 94 ? -9.375 -6.339 3.264 1.00 96.69 94 TYR A C 1
ATOM 751 O O . TYR A 1 94 ? -9.145 -7.513 3.544 1.00 96.69 94 TYR A O 1
ATOM 759 N N . LEU A 1 95 ? -9.780 -5.467 4.193 1.00 97.00 95 LEU A N 1
ATOM 760 C CA . LEU A 1 95 ? -9.976 -5.830 5.604 1.00 97.00 95 LEU A CA 1
ATOM 761 C C . LEU A 1 95 ? -11.069 -6.902 5.802 1.00 97.00 95 LEU A C 1
ATOM 763 O O . LEU A 1 95 ? -11.111 -7.592 6.829 1.00 97.00 95 LEU A O 1
ATOM 767 N N . ASN A 1 96 ? -11.958 -7.088 4.821 1.00 95.56 96 ASN A N 1
ATOM 768 C CA . ASN A 1 96 ? -12.941 -8.169 4.836 1.00 95.56 96 ASN A CA 1
ATOM 769 C C . ASN A 1 96 ? -12.357 -9.546 4.499 1.00 95.56 96 ASN A C 1
ATOM 771 O O . ASN A 1 96 ? -12.985 -10.543 4.846 1.00 95.56 96 ASN A O 1
ATOM 775 N N . LEU A 1 97 ? -11.146 -9.622 3.937 1.00 94.62 97 LEU A N 1
ATOM 776 C CA . LEU A 1 97 ? -10.459 -10.888 3.650 1.00 94.62 97 LEU A CA 1
ATOM 777 C C . LEU A 1 97 ? -9.933 -11.599 4.908 1.00 94.62 97 LEU A C 1
ATOM 779 O O . LEU A 1 97 ? -9.605 -12.784 4.844 1.00 94.62 97 LEU A O 1
ATOM 783 N N . PHE A 1 98 ? -9.865 -10.894 6.038 1.00 94.94 98 PHE A N 1
ATOM 784 C CA . PHE A 1 98 ? -9.317 -11.388 7.300 1.00 94.94 98 PHE A CA 1
ATOM 785 C C . PHE A 1 98 ? -10.409 -11.763 8.301 1.00 94.94 98 PHE A C 1
ATOM 787 O O . PHE A 1 98 ? -11.473 -11.130 8.362 1.00 94.94 98 PHE A O 1
ATOM 794 N N . ASP A 1 99 ? -10.078 -12.710 9.180 1.00 94.50 99 ASP A N 1
ATOM 795 C CA . ASP A 1 99 ? -10.749 -12.829 10.473 1.00 94.50 99 ASP A CA 1
ATOM 796 C C . ASP A 1 99 ? -10.492 -11.558 11.298 1.00 94.50 99 ASP A C 1
ATOM 798 O O . ASP A 1 99 ? -9.373 -11.043 11.348 1.00 94.50 99 ASP A O 1
ATOM 802 N N . LYS A 1 100 ? -11.526 -11.025 11.952 1.00 93.44 100 LYS A N 1
ATOM 803 C CA . LYS A 1 100 ? -11.426 -9.753 12.681 1.00 93.44 100 LYS A CA 1
ATOM 804 C C . LYS A 1 100 ? -10.515 -9.855 13.905 1.00 93.44 100 LYS A C 1
ATOM 806 O O . LYS A 1 100 ? -9.922 -8.850 14.292 1.00 93.44 100 LYS A O 1
ATOM 811 N N . GLN A 1 101 ? -10.328 -11.059 14.452 1.00 94.06 101 GLN A N 1
ATOM 812 C CA . GLN A 1 101 ? -9.379 -11.324 15.533 1.00 94.06 101 GLN A CA 1
ATOM 813 C C . GLN A 1 101 ? -7.932 -11.015 15.135 1.00 94.06 101 GLN A C 1
ATOM 815 O O . GLN A 1 101 ? -7.139 -10.642 15.997 1.00 94.06 101 GLN A O 1
ATOM 820 N N . TYR A 1 102 ? -7.599 -11.082 13.839 1.00 93.81 102 TYR A N 1
ATOM 821 C CA . TYR A 1 102 ? -6.274 -10.718 13.331 1.00 93.81 102 TYR A CA 1
ATOM 822 C C . TYR A 1 102 ? -5.872 -9.294 13.749 1.00 93.81 102 TYR A C 1
ATOM 824 O O . TYR A 1 102 ? -4.724 -9.035 14.100 1.00 93.81 102 TYR A O 1
ATOM 832 N N . PHE A 1 103 ? -6.834 -8.368 13.783 1.00 94.00 103 PHE A N 1
ATOM 833 C CA . PHE A 1 103 ? -6.587 -6.958 14.085 1.00 94.00 103 PHE A CA 1
ATOM 834 C C . PHE A 1 103 ? -6.664 -6.606 15.576 1.00 94.00 103 PHE A C 1
ATOM 836 O O . PHE A 1 103 ? -6.492 -5.437 15.927 1.00 94.00 103 PHE A O 1
ATOM 843 N N . LEU A 1 104 ? -6.885 -7.591 16.455 1.00 92.88 104 LEU A N 1
ATOM 844 C CA . LEU A 1 104 ? -6.838 -7.407 17.912 1.00 92.88 104 LEU A CA 1
ATOM 845 C C . LEU A 1 104 ? -5.410 -7.432 18.465 1.00 92.88 104 LEU A C 1
ATOM 847 O O . LEU A 1 104 ? -5.176 -7.068 19.619 1.00 92.88 104 LEU A O 1
ATOM 851 N N . ASP A 1 105 ? -4.442 -7.841 17.647 1.00 84.88 105 ASP A N 1
ATOM 852 C CA . ASP A 1 105 ? -3.051 -7.890 18.060 1.00 84.88 105 ASP A CA 1
ATOM 853 C C . ASP A 1 105 ? -2.492 -6.481 18.297 1.00 84.88 105 ASP A C 1
ATOM 855 O O . ASP A 1 105 ? -2.686 -5.545 17.511 1.00 84.88 105 ASP A O 1
ATOM 859 N N . TRP A 1 106 ? -1.756 -6.340 19.397 1.00 81.81 106 TRP A N 1
ATOM 860 C CA . TRP A 1 106 ? -1.007 -5.139 19.761 1.00 81.81 106 TRP A CA 1
ATOM 861 C C . TRP A 1 106 ? 0.352 -5.137 19.057 1.00 81.81 106 TRP A C 1
ATOM 863 O O . TRP A 1 106 ? 1.400 -4.962 19.681 1.00 81.81 106 TRP A O 1
ATOM 873 N N . ARG A 1 107 ? 0.343 -5.403 17.751 1.00 68.69 107 ARG A N 1
ATOM 874 C CA . ARG A 1 107 ? 1.527 -5.381 16.898 1.00 68.69 107 ARG A CA 1
ATOM 875 C C . ARG A 1 107 ? 1.309 -4.379 15.785 1.00 68.69 107 ARG A C 1
ATOM 877 O O . ARG A 1 107 ? 0.356 -4.477 15.021 1.00 68.69 107 ARG A O 1
ATOM 884 N N . ASP A 1 108 ? 2.242 -3.450 15.673 1.00 65.50 108 ASP A N 1
ATOM 885 C CA . ASP A 1 108 ? 2.413 -2.636 14.483 1.00 65.50 108 ASP A CA 1
ATOM 886 C C . ASP A 1 108 ? 3.905 -2.655 14.128 1.00 65.50 108 ASP A C 1
ATOM 888 O O . ASP A 1 108 ? 4.743 -2.546 15.023 1.00 65.50 108 ASP A O 1
ATOM 892 N N . GLN A 1 109 ? 4.263 -2.828 12.853 1.00 62.19 109 GLN A N 1
ATOM 893 C CA . GLN A 1 109 ? 5.666 -2.799 12.420 1.00 62.19 109 GLN A CA 1
ATOM 894 C C . GLN A 1 109 ? 6.383 -1.511 12.857 1.00 62.19 109 GLN A C 1
ATOM 896 O O . GLN A 1 109 ? 7.597 -1.521 13.073 1.00 62.19 109 GLN A O 1
ATOM 901 N N . LEU A 1 110 ? 5.629 -0.422 13.034 1.00 62.88 110 LEU A N 1
ATOM 902 C CA . LEU A 1 110 ? 6.145 0.888 13.405 1.00 62.88 110 LEU A CA 1
ATOM 903 C C . LEU A 1 110 ? 6.167 1.148 14.917 1.00 62.88 110 LEU A C 1
ATOM 905 O O . LEU A 1 110 ? 6.772 2.134 15.343 1.00 62.88 110 LEU A O 1
ATOM 909 N N . THR A 1 111 ? 5.548 0.299 15.750 1.00 68.44 111 THR A N 1
ATOM 910 C CA . THR A 1 111 ? 5.477 0.539 17.201 1.00 68.44 111 THR A CA 1
ATOM 911 C C . THR A 1 111 ? 5.713 -0.710 18.044 1.00 68.44 111 THR A C 1
ATOM 913 O O . THR A 1 111 ? 5.263 -1.813 17.749 1.00 68.44 111 THR A O 1
ATOM 916 N N . LYS A 1 112 ? 6.443 -0.530 19.148 1.00 68.19 112 LYS A N 1
ATOM 917 C CA . LYS A 1 112 ? 6.646 -1.571 20.159 1.00 68.19 112 LYS A CA 1
ATOM 918 C C . LYS A 1 112 ? 5.755 -1.291 21.356 1.00 68.19 112 LYS A C 1
ATOM 920 O O . LYS A 1 112 ? 5.679 -0.153 21.809 1.00 68.19 112 LYS A O 1
ATOM 925 N N . TYR A 1 113 ? 5.161 -2.350 21.891 1.00 78.44 113 TYR A N 1
ATOM 926 C CA . TYR A 1 113 ? 4.360 -2.314 23.106 1.00 78.44 113 TYR A CA 1
ATOM 927 C C . TYR A 1 113 ? 5.020 -3.206 24.147 1.00 78.44 113 TYR A C 1
ATOM 929 O O . TYR A 1 113 ? 5.178 -4.405 23.908 1.00 78.44 113 TYR A O 1
ATOM 937 N N . SER A 1 114 ? 5.410 -2.647 25.293 1.00 87.69 114 SER A N 1
ATOM 938 C CA . SER A 1 114 ? 5.696 -3.490 26.454 1.00 87.69 114 SER A CA 1
ATOM 939 C C . SER A 1 114 ? 4.382 -3.952 27.093 1.00 87.69 114 SER A C 1
ATOM 941 O O . SER A 1 114 ? 3.358 -3.281 26.966 1.00 87.69 114 SER A O 1
ATOM 943 N N . GLU A 1 115 ? 4.394 -5.088 27.793 1.00 89.94 115 GLU A N 1
ATOM 944 C CA . GLU A 1 115 ? 3.213 -5.554 28.540 1.00 89.94 115 GLU A CA 1
ATOM 945 C C . GLU A 1 115 ? 2.754 -4.530 29.592 1.00 89.94 115 GLU A C 1
ATOM 947 O O . GLU A 1 115 ? 1.557 -4.370 29.829 1.00 89.94 115 GLU A O 1
ATOM 952 N N . GLU A 1 116 ? 3.692 -3.766 30.159 1.00 93.31 116 GLU A N 1
ATOM 953 C CA . GLU A 1 116 ? 3.381 -2.678 31.087 1.00 93.31 116 GLU A CA 1
ATOM 954 C C . GLU A 1 116 ? 2.637 -1.529 30.390 1.00 93.31 116 GLU A C 1
ATOM 956 O O . GLU A 1 116 ? 1.621 -1.051 30.895 1.00 93.31 116 GLU A O 1
ATOM 961 N N . ASP A 1 117 ? 3.070 -1.123 29.191 1.00 92.25 117 ASP A N 1
ATOM 962 C CA . ASP A 1 117 ? 2.388 -0.071 28.424 1.00 92.25 117 ASP A CA 1
ATOM 963 C C . ASP A 1 117 ? 0.953 -0.478 28.070 1.00 92.25 117 ASP A C 1
ATOM 965 O O . ASP A 1 117 ? 0.027 0.327 28.210 1.00 92.25 117 ASP A O 1
ATOM 969 N N . LYS A 1 118 ? 0.755 -1.742 27.663 1.00 93.44 118 LYS A N 1
ATOM 970 C CA . LYS A 1 118 ? -0.579 -2.299 27.387 1.00 93.44 118 LYS A CA 1
ATOM 971 C C . LYS A 1 118 ? -1.468 -2.217 28.621 1.00 93.44 118 LYS A C 1
ATOM 973 O O . LYS A 1 118 ? -2.619 -1.794 28.513 1.00 93.44 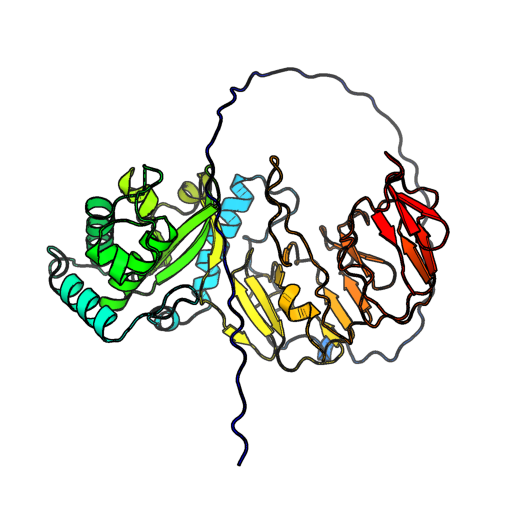118 LYS A O 1
ATOM 978 N N . LYS A 1 119 ? -0.940 -2.576 29.795 1.00 95.75 119 LYS A N 1
ATOM 979 C CA . LYS A 1 119 ? -1.672 -2.532 31.066 1.00 95.75 119 LYS A CA 1
ATOM 980 C C . LYS A 1 119 ? -2.062 -1.107 31.456 1.00 95.75 119 LYS A C 1
ATOM 982 O O . LYS A 1 119 ? -3.211 -0.884 31.826 1.00 95.75 119 LYS A O 1
ATOM 987 N N . ILE A 1 120 ? -1.150 -0.141 31.334 1.00 96.81 120 ILE A N 1
ATOM 988 C CA . ILE A 1 120 ? -1.424 1.273 31.642 1.00 96.81 120 ILE A CA 1
ATOM 989 C C . ILE A 1 120 ? -2.553 1.811 30.762 1.00 96.81 120 ILE A C 1
ATOM 991 O O . ILE A 1 120 ? -3.518 2.378 31.277 1.00 96.81 120 ILE A O 1
ATOM 995 N N . ILE A 1 121 ? -2.451 1.609 29.446 1.00 96.75 121 ILE A N 1
ATOM 996 C CA . ILE A 1 121 ? -3.470 2.070 28.497 1.00 96.75 121 ILE A CA 1
ATOM 997 C C . ILE A 1 121 ? -4.799 1.358 28.765 1.00 96.75 121 ILE A C 1
ATOM 999 O O . ILE A 1 121 ? -5.836 2.013 28.820 1.00 96.75 121 ILE A O 1
ATOM 1003 N N . SER A 1 122 ? -4.778 0.043 29.000 1.00 97.19 122 SER A N 1
ATOM 1004 C CA . SER A 1 122 ? -6.004 -0.729 29.228 1.00 97.19 122 SER A CA 1
ATOM 1005 C C . SER A 1 122 ? -6.722 -0.327 30.510 1.00 97.19 122 SER A C 1
ATOM 1007 O O . SER A 1 122 ? -7.932 -0.119 30.494 1.00 97.19 122 SER A O 1
ATOM 1009 N N . ASN A 1 123 ? -5.983 -0.143 31.606 1.00 98.06 123 ASN A N 1
ATOM 1010 C CA . ASN A 1 123 ? -6.549 0.339 32.862 1.00 98.06 123 ASN A CA 1
ATOM 1011 C C . ASN A 1 123 ? -7.208 1.705 32.678 1.00 98.06 123 ASN A C 1
ATOM 1013 O O . ASN A 1 123 ? -8.329 1.902 33.133 1.00 98.06 123 ASN A O 1
ATOM 1017 N N . PHE A 1 124 ? -6.542 2.621 31.970 1.00 98.50 124 PHE A N 1
ATOM 1018 C CA . PHE A 1 124 ? -7.102 3.935 31.690 1.00 98.50 124 PHE A CA 1
ATOM 1019 C C . PHE A 1 124 ? -8.399 3.854 30.878 1.00 98.50 124 PHE A C 1
ATOM 1021 O O . PHE A 1 124 ? -9.397 4.455 31.272 1.00 98.50 124 PHE A O 1
ATOM 1028 N N . VAL A 1 125 ? -8.398 3.101 29.771 1.00 98.12 125 VAL A N 1
ATOM 1029 C CA . VAL A 1 125 ? -9.573 2.964 28.897 1.00 98.12 125 VAL A CA 1
ATOM 1030 C C . VAL A 1 125 ? -10.753 2.364 29.656 1.00 98.12 125 VAL A C 1
ATOM 1032 O O . VAL A 1 125 ? -11.867 2.849 29.505 1.00 98.12 125 VAL A O 1
ATOM 1035 N N . ASN A 1 126 ? -10.517 1.373 30.518 1.00 96.62 126 ASN A N 1
ATOM 1036 C CA . ASN A 1 126 ? -11.568 0.747 31.325 1.00 96.62 126 ASN A CA 1
ATOM 1037 C C . ASN A 1 126 ? -12.172 1.684 32.387 1.00 96.62 126 ASN A C 1
ATOM 1039 O O . ASN A 1 126 ? -13.273 1.425 32.862 1.00 96.62 126 ASN A O 1
ATOM 1043 N N . THR A 1 127 ? -11.474 2.761 32.756 1.00 96.94 127 THR A N 1
ATOM 1044 C CA . THR A 1 127 ? -11.961 3.801 33.684 1.00 96.94 127 THR A CA 1
ATOM 1045 C C . THR A 1 127 ? -12.399 5.087 32.984 1.00 96.94 127 THR A C 1
ATOM 1047 O O . THR A 1 127 ? -12.667 6.088 33.646 1.00 96.94 127 THR A O 1
ATOM 1050 N N . LEU A 1 128 ? -12.401 5.105 31.649 1.00 97.31 128 LEU A N 1
ATOM 1051 C CA . LEU A 1 128 ? -12.711 6.299 30.877 1.00 97.31 128 LEU A CA 1
ATOM 1052 C C . LEU A 1 128 ? -14.201 6.636 31.007 1.00 97.31 128 LEU A C 1
ATOM 1054 O O . LEU A 1 128 ? -15.053 5.803 30.712 1.00 97.31 128 LEU A O 1
ATOM 1058 N N . ASP A 1 129 ? -14.507 7.865 31.419 1.00 97.19 129 ASP A N 1
ATOM 1059 C CA . ASP A 1 129 ? -15.887 8.336 31.574 1.00 97.19 129 ASP A CA 1
ATOM 1060 C C . ASP A 1 129 ? -16.699 8.141 30.279 1.00 97.19 129 ASP A C 1
ATOM 1062 O O . ASP A 1 129 ? -16.242 8.491 29.185 1.00 97.19 129 ASP A O 1
ATOM 1066 N N . GLY A 1 130 ? -17.885 7.541 30.399 1.00 96.94 130 GLY A N 1
ATOM 1067 C CA . GLY A 1 130 ? -18.756 7.181 29.280 1.00 96.94 130 GLY A CA 1
ATOM 1068 C C . GLY A 1 130 ? -18.525 5.784 28.685 1.00 96.94 130 GLY A C 1
ATOM 1069 O O . GLY A 1 130 ? -19.356 5.324 27.897 1.00 96.94 130 GLY A O 1
ATOM 1070 N N . ILE A 1 131 ? -17.419 5.092 29.003 1.00 97.00 131 ILE A N 1
ATOM 1071 C CA . ILE A 1 131 ? -17.097 3.793 28.380 1.00 97.00 131 ILE A CA 1
ATOM 1072 C C . ILE A 1 131 ? -18.021 2.662 28.857 1.00 97.00 131 ILE A C 1
ATOM 1074 O O . ILE A 1 131 ? -18.356 1.771 28.070 1.00 97.00 131 ILE A O 1
ATOM 1078 N N . SER A 1 132 ? -18.433 2.694 30.129 1.00 95.88 132 SER A N 1
ATOM 1079 C CA . SER A 1 132 ? -19.338 1.719 30.750 1.00 95.88 132 SER A CA 1
ATOM 1080 C C . SER A 1 132 ? -20.792 1.944 30.349 1.00 95.88 132 SER A C 1
ATOM 1082 O O . SER A 1 132 ? -21.562 0.990 30.265 1.00 95.88 132 SER A O 1
ATOM 1084 N N . GLU A 1 133 ? -21.160 3.193 30.070 1.00 97.00 133 GLU A N 1
ATOM 1085 C CA . GLU A 1 133 ? -22.507 3.622 29.690 1.00 97.00 133 GLU A CA 1
ATOM 1086 C C . GLU A 1 133 ? -22.769 3.441 28.184 1.00 97.00 133 GLU A C 1
ATOM 1088 O O . GLU A 1 133 ? -23.923 3.417 27.743 1.00 97.00 133 GLU A O 1
ATOM 1093 N N . ALA A 1 134 ? -21.708 3.318 27.382 1.00 97.44 134 ALA A N 1
ATOM 1094 C CA . ALA A 1 134 ? -21.784 3.110 25.943 1.00 97.44 134 ALA A CA 1
ATOM 1095 C C . ALA A 1 134 ? -22.477 1.780 25.592 1.00 97.44 134 ALA A C 1
ATOM 1097 O O . ALA A 1 134 ? -22.005 0.690 25.923 1.00 97.44 134 ALA A O 1
ATOM 1098 N N . LYS A 1 135 ? -23.597 1.879 24.864 1.00 96.69 135 LYS A N 1
ATOM 1099 C CA . LYS A 1 135 ? -24.489 0.746 24.556 1.00 96.69 135 LYS A CA 1
ATOM 1100 C C . LYS A 1 135 ? -23.992 -0.126 23.409 1.00 96.69 135 LYS A C 1
ATOM 1102 O O . LYS A 1 135 ? -24.262 -1.323 23.388 1.00 96.69 135 LYS A O 1
ATOM 1107 N N . THR A 1 136 ? -23.294 0.471 22.448 1.00 97.88 136 THR A N 1
ATOM 1108 C CA . THR A 1 136 ? -22.781 -0.221 21.261 1.00 97.88 136 THR A CA 1
ATOM 1109 C C . THR A 1 136 ? -21.257 -0.176 21.219 1.00 97.88 136 THR A C 1
ATOM 1111 O O . THR A 1 136 ? -20.626 0.687 21.836 1.00 97.88 136 THR A O 1
ATOM 1114 N N . ILE A 1 137 ? -20.643 -1.081 20.450 1.00 97.94 137 ILE A N 1
ATOM 1115 C CA . ILE A 1 137 ? -19.201 -1.020 20.166 1.00 97.94 137 ILE A CA 1
ATOM 1116 C C . ILE A 1 137 ? -18.857 0.342 19.548 1.00 97.94 137 ILE A C 1
ATOM 1118 O O . ILE A 1 137 ? -17.913 0.993 19.985 1.00 97.94 137 ILE A O 1
ATOM 1122 N N . LYS A 1 138 ? -19.674 0.831 18.610 1.00 98.38 138 LYS A N 1
ATOM 1123 C CA . LYS A 1 138 ? -19.515 2.154 17.994 1.00 98.38 138 LYS A CA 1
ATOM 1124 C C . LYS A 1 138 ? -19.497 3.304 18.994 1.00 98.38 138 LYS A C 1
ATOM 1126 O O . LYS A 1 138 ? -18.693 4.222 18.848 1.00 98.38 138 LYS A O 1
ATOM 1131 N N . ASP A 1 139 ? -20.346 3.254 20.016 1.00 98.31 139 ASP A N 1
ATOM 1132 C CA . ASP A 1 139 ? -20.363 4.273 21.065 1.00 98.31 139 ASP A CA 1
ATOM 1133 C C . ASP A 1 139 ? -19.082 4.223 21.905 1.00 98.31 139 ASP A C 1
ATOM 1135 O O . ASP A 1 139 ? -18.501 5.272 22.175 1.00 98.31 139 ASP A O 1
ATOM 1139 N N . LYS A 1 140 ? -18.566 3.026 22.223 1.00 98.62 140 LYS A N 1
ATOM 1140 C CA . LYS A 1 140 ? -17.268 2.873 22.908 1.00 98.62 140 LYS A CA 1
ATOM 1141 C C . LYS A 1 140 ? -16.115 3.440 22.082 1.00 98.62 140 LYS A C 1
ATOM 1143 O O . LYS A 1 140 ? -15.275 4.170 22.607 1.00 98.62 140 LYS A O 1
ATOM 1148 N N . ILE A 1 141 ? -16.107 3.161 20.776 1.00 98.75 141 ILE A N 1
ATOM 1149 C CA . ILE A 1 141 ? -15.137 3.738 19.840 1.00 98.75 141 ILE A CA 1
ATOM 1150 C C . ILE A 1 141 ? -15.248 5.272 19.866 1.00 98.75 141 ILE A C 1
ATOM 1152 O O . ILE A 1 141 ? -14.232 5.957 19.975 1.00 98.75 141 ILE A O 1
ATOM 1156 N N . ARG A 1 142 ? -16.469 5.826 19.831 1.00 98.69 142 ARG A N 1
ATOM 1157 C CA . ARG A 1 142 ? -16.704 7.278 19.872 1.00 98.69 142 ARG A CA 1
ATOM 1158 C C . ARG A 1 142 ? -16.216 7.917 21.171 1.00 98.69 142 ARG A C 1
ATOM 1160 O O . ARG A 1 142 ? -15.670 9.017 21.112 1.00 98.69 142 ARG A O 1
ATOM 1167 N N . VAL A 1 143 ? -16.375 7.259 22.320 1.00 98.75 143 VAL A N 1
ATOM 1168 C CA . VAL A 1 143 ? -15.845 7.731 23.614 1.00 98.75 143 VAL A CA 1
ATOM 1169 C C . VAL A 1 143 ? -14.320 7.859 23.553 1.00 98.75 143 VAL A C 1
ATOM 1171 O O . VAL A 1 143 ? -13.779 8.931 23.834 1.00 98.75 143 VAL A O 1
ATOM 1174 N N . ILE A 1 144 ? -13.629 6.812 23.092 1.00 98.88 144 ILE A N 1
ATOM 1175 C CA . ILE A 1 144 ? -12.166 6.815 22.930 1.00 98.88 144 ILE A CA 1
ATOM 1176 C C . ILE A 1 144 ? -11.726 7.899 21.939 1.00 98.88 144 ILE A C 1
ATOM 1178 O O . ILE A 1 144 ? -10.846 8.700 22.255 1.00 98.88 144 ILE A O 1
ATOM 1182 N N . TYR A 1 145 ? -12.365 7.963 20.768 1.00 98.88 145 TYR A N 1
ATOM 1183 C CA . TYR A 1 145 ? -12.100 8.977 19.747 1.00 98.88 145 TYR A CA 1
ATOM 1184 C C . TYR A 1 145 ? -12.221 10.389 20.321 1.00 98.88 145 TYR A C 1
ATOM 1186 O O . TYR A 1 145 ? -11.295 11.192 20.216 1.00 98.88 145 TYR A O 1
ATOM 1194 N N . SER A 1 146 ? -13.341 10.668 20.994 1.00 98.69 146 SER A N 1
ATOM 1195 C CA . SER A 1 146 ? -13.645 11.976 21.583 1.00 98.69 146 SER A CA 1
ATOM 1196 C C . SER A 1 146 ? -12.605 12.378 22.623 1.00 98.69 146 SER A C 1
ATOM 1198 O O . SER A 1 146 ? -12.201 13.540 22.689 1.00 98.69 146 SER A O 1
ATOM 1200 N N . TRP A 1 147 ? -12.128 11.417 23.418 1.00 98.75 147 TRP A N 1
ATOM 1201 C CA . TRP A 1 147 ? -11.052 11.676 24.359 1.00 98.75 147 TRP A CA 1
ATOM 1202 C C . TRP A 1 147 ? -9.743 12.023 23.641 1.00 98.75 147 TRP A C 1
ATOM 1204 O O . TRP A 1 147 ? -9.105 13.009 24.009 1.00 98.75 147 TRP A O 1
ATOM 1214 N N . ILE A 1 148 ? -9.355 11.279 22.601 1.00 98.75 148 ILE A N 1
ATOM 1215 C CA . ILE A 1 148 ? -8.107 11.536 21.866 1.00 98.75 148 ILE A CA 1
ATOM 1216 C C . ILE A 1 148 ? -8.125 12.934 21.245 1.00 98.75 148 ILE A C 1
ATOM 1218 O O . ILE A 1 148 ? -7.208 13.713 21.502 1.00 98.75 148 ILE A O 1
ATOM 1222 N N . ILE A 1 149 ? -9.179 13.287 20.500 1.00 98.44 149 ILE A N 1
ATOM 1223 C CA . ILE A 1 149 ? -9.248 14.578 19.791 1.00 98.44 149 ILE A CA 1
ATOM 1224 C C . ILE A 1 149 ? -9.290 15.783 20.740 1.00 98.44 149 ILE A C 1
ATOM 1226 O O . ILE A 1 149 ? -8.894 16.883 20.365 1.00 98.44 149 ILE A O 1
ATOM 1230 N N . LYS A 1 150 ? -9.773 15.586 21.974 1.00 98.38 150 LYS A N 1
ATOM 1231 C CA . LYS A 1 150 ? -9.831 16.626 23.008 1.00 98.38 150 LYS A CA 1
ATOM 1232 C C . LYS A 1 150 ? -8.503 16.788 23.745 1.00 98.38 150 LYS A C 1
ATOM 1234 O O . LYS A 1 150 ? -8.197 17.886 24.206 1.00 98.38 150 LYS A O 1
ATOM 1239 N N . ASN A 1 151 ? -7.750 15.701 23.917 1.00 98.25 151 ASN A N 1
ATOM 1240 C CA . ASN A 1 151 ? -6.614 15.671 24.836 1.00 98.25 151 ASN A CA 1
ATOM 1241 C C . ASN A 1 151 ? -5.255 15.663 24.144 1.00 98.25 151 ASN A C 1
ATOM 1243 O O . ASN A 1 151 ? -4.299 16.110 24.763 1.00 98.25 151 ASN A O 1
ATOM 1247 N N . VAL A 1 152 ? -5.142 15.170 22.911 1.00 98.06 152 VAL A N 1
ATOM 1248 C CA . VAL A 1 152 ? -3.872 15.118 22.174 1.00 98.06 152 VAL A CA 1
ATOM 1249 C C . VAL A 1 152 ? -3.758 16.335 21.256 1.00 98.06 152 VAL A C 1
ATOM 1251 O O . VAL A 1 152 ? -4.740 16.775 20.663 1.00 98.06 152 VAL A O 1
ATOM 1254 N N . LYS A 1 153 ? -2.554 16.906 21.164 1.00 96.38 153 LYS A N 1
ATOM 1255 C CA . LYS A 1 153 ? -2.250 18.102 20.373 1.00 96.38 153 LYS A CA 1
ATOM 1256 C C . LYS A 1 153 ? -1.344 17.781 19.198 1.00 96.38 153 LYS A C 1
ATOM 1258 O O . LYS A 1 153 ? -0.412 16.983 19.297 1.00 96.38 153 LYS A O 1
ATOM 1263 N N . TYR A 1 154 ? -1.624 18.434 18.074 1.00 93.56 154 TYR A N 1
ATOM 1264 C CA . TYR A 1 154 ? -0.754 18.387 16.908 1.00 93.56 154 TYR A CA 1
ATOM 1265 C C . TYR A 1 154 ? 0.393 19.404 17.074 1.00 93.56 154 TYR A C 1
ATOM 1267 O O . TYR A 1 154 ? 0.114 20.559 17.412 1.00 93.56 154 TYR A O 1
ATOM 1275 N N . PRO A 1 155 ? 1.659 19.012 16.845 1.00 90.56 155 PRO A N 1
ATOM 1276 C CA . PRO A 1 155 ? 2.817 19.902 16.857 1.00 90.56 155 PRO A CA 1
ATOM 1277 C C . PRO A 1 155 ? 2.631 21.095 15.916 1.00 90.56 155 PRO A C 1
ATOM 1279 O O . PRO A 1 155 ? 2.356 20.928 14.731 1.00 90.56 155 PRO A O 1
ATOM 1282 N N . SER A 1 156 ? 2.779 22.308 16.442 1.00 87.62 156 SER A N 1
ATOM 1283 C CA . SER A 1 156 ? 2.591 23.565 15.698 1.00 87.62 156 SER A CA 1
ATOM 1284 C C . SER A 1 156 ? 3.861 24.414 15.635 1.00 87.62 156 SER A C 1
ATOM 1286 O O . SER A 1 156 ? 3.999 25.265 14.757 1.00 87.62 156 SER A O 1
ATOM 1288 N N . LYS A 1 157 ? 4.801 24.175 16.553 1.00 86.69 157 LYS A N 1
ATOM 1289 C CA . LYS A 1 157 ? 6.107 24.831 16.622 1.00 86.69 157 LYS A CA 1
ATOM 1290 C C . LYS A 1 157 ? 7.206 23.846 16.241 1.00 86.69 157 LYS A C 1
ATOM 1292 O O . LYS A 1 157 ? 7.068 22.642 16.426 1.00 86.69 157 LYS A O 1
ATOM 1297 N N . THR A 1 158 ? 8.337 24.368 15.775 1.00 79.88 158 THR A N 1
ATOM 1298 C CA . THR A 1 158 ? 9.499 23.567 15.347 1.00 79.88 158 THR A CA 1
ATOM 1299 C C . THR A 1 158 ? 10.046 22.642 16.436 1.00 79.88 158 THR A C 1
ATOM 1301 O O . THR A 1 158 ? 10.545 21.568 16.118 1.00 79.88 158 THR A O 1
ATOM 1304 N N . ASN A 1 159 ? 9.927 23.038 17.705 1.00 85.19 159 ASN A N 1
ATOM 1305 C CA . ASN A 1 159 ? 10.423 22.277 18.854 1.00 85.19 159 ASN A CA 1
ATOM 1306 C C . ASN A 1 159 ? 9.330 21.461 19.563 1.00 85.19 159 ASN A C 1
ATOM 1308 O O . ASN A 1 159 ? 9.614 20.846 20.591 1.00 85.19 159 ASN A O 1
ATOM 1312 N N . ASP A 1 160 ? 8.090 21.475 19.062 1.00 87.88 160 ASP A N 1
ATOM 1313 C CA . ASP A 1 160 ? 7.034 20.648 19.642 1.00 87.88 160 ASP A CA 1
ATOM 1314 C C . ASP A 1 160 ? 7.369 19.161 19.407 1.00 87.88 160 ASP A C 1
ATOM 1316 O O . ASP A 1 160 ? 7.810 18.782 18.314 1.00 87.88 160 ASP A O 1
ATOM 1320 N N . PRO A 1 161 ? 7.170 18.293 20.410 1.00 88.06 161 PRO A N 1
ATOM 1321 C CA . PRO A 1 161 ? 7.539 16.892 20.292 1.00 88.06 161 PRO A CA 1
ATOM 1322 C C . PRO A 1 161 ? 6.619 16.145 19.317 1.00 88.06 161 PRO A C 1
ATOM 1324 O O . PRO A 1 161 ? 5.405 16.327 19.314 1.00 88.06 161 PRO A O 1
ATOM 1327 N N . GLN A 1 162 ? 7.193 15.248 18.515 1.00 90.25 162 GLN A N 1
ATOM 1328 C CA . GLN A 1 162 ? 6.476 14.485 17.485 1.00 90.25 162 GLN A CA 1
ATOM 1329 C C . GLN A 1 162 ? 6.455 12.996 17.843 1.00 90.25 162 GLN A C 1
ATOM 1331 O O . GLN A 1 162 ? 7.170 12.183 17.257 1.00 90.25 162 GLN A O 1
ATOM 1336 N N . PHE A 1 163 ? 5.682 12.627 18.866 1.00 92.00 163 PHE A N 1
ATOM 1337 C CA . PHE A 1 163 ? 5.658 11.242 19.332 1.00 92.00 163 PHE A CA 1
ATOM 1338 C C . PHE A 1 163 ? 4.859 10.324 18.400 1.00 92.00 163 PHE A C 1
ATOM 1340 O O . PHE A 1 163 ? 3.800 10.693 17.892 1.00 92.00 163 PHE A O 1
ATOM 1347 N N . LEU A 1 164 ? 5.382 9.108 18.216 1.00 91.00 164 LEU A N 1
ATOM 1348 C CA . LEU A 1 164 ? 4.753 8.013 17.464 1.00 91.00 164 LEU A CA 1
ATOM 1349 C C . LEU A 1 164 ? 4.324 6.850 18.363 1.00 91.00 164 LEU A C 1
ATOM 1351 O O . LEU A 1 164 ? 3.371 6.139 18.056 1.00 91.00 164 LEU A O 1
ATOM 1355 N N . GLU A 1 165 ? 5.051 6.650 19.462 1.00 91.44 165 GLU A N 1
ATOM 1356 C CA . GLU A 1 165 ? 4.842 5.558 20.409 1.00 91.44 165 GLU A CA 1
ATOM 1357 C C . GLU A 1 165 ? 3.581 5.821 21.251 1.00 91.44 165 GLU A C 1
ATOM 1359 O O . GLU A 1 165 ? 3.531 6.847 21.938 1.00 91.44 165 GLU A O 1
ATOM 1364 N N . PRO A 1 166 ? 2.596 4.904 21.280 1.00 93.12 166 PRO A N 1
ATOM 1365 C CA . PRO A 1 166 ? 1.321 5.106 21.973 1.00 93.12 166 PRO A CA 1
ATOM 1366 C C . PRO A 1 166 ? 1.455 5.561 23.418 1.00 93.12 166 PRO A C 1
ATOM 1368 O O . PRO A 1 166 ? 0.781 6.503 23.820 1.00 93.12 166 PRO A O 1
ATOM 1371 N N . ILE A 1 167 ? 2.365 4.964 24.194 1.00 93.56 167 ILE A N 1
ATOM 1372 C CA . ILE A 1 167 ? 2.546 5.351 25.596 1.00 93.56 167 ILE A CA 1
ATOM 1373 C C . ILE A 1 167 ? 3.101 6.775 25.750 1.00 93.56 167 ILE A C 1
ATOM 1375 O O . ILE A 1 167 ? 2.709 7.488 26.673 1.00 93.56 167 ILE A O 1
ATOM 1379 N N . LYS A 1 168 ? 3.965 7.229 24.832 1.00 94.31 168 LYS A N 1
ATOM 1380 C CA . LYS A 1 168 ? 4.473 8.608 24.841 1.00 94.31 168 LYS A CA 1
ATOM 1381 C C . LYS A 1 168 ? 3.377 9.588 24.458 1.00 94.31 168 LYS A C 1
ATOM 1383 O O . LYS A 1 168 ? 3.184 10.567 25.166 1.00 94.31 168 LYS A O 1
ATOM 1388 N N . VAL A 1 169 ? 2.600 9.295 23.414 1.00 95.81 169 VAL A N 1
ATOM 1389 C CA . VAL A 1 169 ? 1.436 10.124 23.052 1.00 95.81 169 VAL A CA 1
ATOM 1390 C C . VAL A 1 169 ? 0.436 10.174 24.209 1.00 95.81 169 VAL A C 1
ATOM 1392 O O . VAL A 1 169 ? -0.059 11.242 24.564 1.00 95.81 169 VAL A O 1
ATOM 1395 N N . PHE A 1 170 ? 0.181 9.031 24.849 1.00 96.44 170 PHE A N 1
ATOM 1396 C CA . PHE A 1 170 ? -0.718 8.927 25.989 1.00 96.44 170 PHE A CA 1
ATOM 1397 C C . PHE A 1 170 ? -0.259 9.780 27.175 1.00 96.44 170 PHE A C 1
ATOM 1399 O O . PHE A 1 170 ? -1.098 10.423 27.796 1.00 96.44 170 PHE A O 1
ATOM 1406 N N . ARG A 1 171 ? 1.035 9.813 27.505 1.00 95.88 171 ARG A N 1
ATOM 1407 C CA . ARG A 1 171 ? 1.553 10.590 28.646 1.00 95.88 171 ARG A CA 1
ATOM 1408 C C . ARG A 1 171 ? 1.715 12.070 28.317 1.00 95.88 171 ARG A C 1
ATOM 1410 O O . ARG A 1 171 ? 1.221 12.916 29.053 1.00 95.88 171 ARG A O 1
ATOM 1417 N N . GLU A 1 172 ? 2.346 12.359 27.187 1.00 96.56 172 GLU A N 1
ATOM 1418 C CA . GLU A 1 172 ? 2.805 13.702 26.829 1.00 96.56 172 GLU A CA 1
ATOM 1419 C C . GLU A 1 172 ? 1.763 14.511 26.057 1.00 96.56 172 GLU A C 1
ATOM 1421 O O . GLU A 1 172 ? 1.868 15.729 25.968 1.00 96.56 172 GLU A O 1
ATOM 1426 N N . LYS A 1 173 ? 0.738 13.850 25.504 1.00 96.81 173 LYS A N 1
ATOM 1427 C CA . LYS A 1 173 ? -0.378 14.488 24.791 1.00 96.81 173 LYS A CA 1
ATOM 1428 C C . LYS A 1 173 ? 0.025 15.251 23.522 1.00 96.81 173 LYS A C 1
ATOM 1430 O O . LYS A 1 173 ? -0.671 16.177 23.114 1.00 96.81 173 LYS A O 1
ATOM 1435 N N . PHE A 1 174 ? 1.100 14.832 22.859 1.00 96.44 174 PHE A N 1
ATOM 1436 C CA . PHE A 1 174 ? 1.526 15.351 21.557 1.00 96.44 174 PHE A CA 1
ATOM 1437 C C . PHE A 1 174 ? 1.769 14.217 20.566 1.00 96.44 174 PHE A C 1
ATOM 1439 O O . PHE A 1 174 ? 2.341 13.193 20.935 1.00 96.44 174 PHE A O 1
ATOM 1446 N N . ALA A 1 175 ? 1.362 14.403 19.312 1.00 95.56 175 ALA A N 1
ATOM 1447 C CA . ALA A 1 175 ? 1.611 13.445 18.237 1.00 95.56 175 ALA A CA 1
ATOM 1448 C C . ALA A 1 175 ? 1.479 14.082 16.854 1.00 95.56 175 ALA A C 1
ATOM 1450 O O . ALA A 1 175 ? 0.712 15.020 16.666 1.00 95.56 175 ALA A O 1
ATOM 1451 N N . ILE A 1 176 ? 2.164 13.513 15.864 1.00 94.19 176 ILE A N 1
ATOM 1452 C CA . ILE A 1 176 ? 1.780 13.676 14.451 1.00 94.19 176 ILE A CA 1
ATOM 1453 C C . ILE A 1 176 ? 0.786 12.573 14.058 1.00 94.19 176 ILE A C 1
ATOM 1455 O O . ILE A 1 176 ? 0.527 11.673 14.856 1.00 94.19 176 ILE A O 1
ATOM 1459 N N . CYS A 1 177 ? 0.227 12.616 12.846 1.00 95.88 177 CYS A N 1
ATOM 1460 C CA . CYS A 1 177 ? -0.885 11.750 12.419 1.00 95.88 177 CYS A CA 1
ATOM 1461 C C . CYS A 1 177 ? -0.696 10.250 12.713 1.00 95.88 177 CYS A C 1
ATOM 1463 O O . CYS A 1 177 ? -1.607 9.577 13.196 1.00 95.88 177 CYS A O 1
ATOM 1465 N N . ASN A 1 178 ? 0.516 9.734 12.509 1.00 93.00 178 ASN A N 1
ATOM 1466 C CA . ASN A 1 178 ? 0.850 8.343 12.803 1.00 93.00 178 ASN A CA 1
ATOM 1467 C C . ASN A 1 178 ? 0.793 8.049 14.322 1.00 93.00 178 ASN A C 1
ATOM 1469 O O . ASN A 1 178 ? 0.193 7.068 14.744 1.00 93.00 178 ASN A O 1
ATOM 1473 N N . GLY A 1 179 ? 1.275 8.960 15.176 1.00 95.19 179 GLY A N 1
ATOM 1474 C CA . GLY A 1 179 ? 1.150 8.831 16.633 1.00 95.19 179 GLY A CA 1
ATOM 1475 C C . GLY A 1 179 ? -0.295 8.880 17.145 1.00 95.19 179 GLY A C 1
ATOM 1476 O O . GLY A 1 179 ? -0.640 8.112 18.044 1.00 95.19 179 GLY A O 1
ATOM 1477 N N . TYR A 1 180 ? -1.157 9.715 16.547 1.00 97.69 180 TYR A N 1
ATOM 1478 C CA . TYR A 1 180 ? -2.603 9.674 16.814 1.00 97.69 180 TYR A CA 1
ATOM 1479 C C . TYR A 1 180 ? -3.174 8.297 16.482 1.00 97.69 180 TYR A C 1
ATOM 1481 O O . TYR A 1 180 ? -3.852 7.694 17.313 1.00 97.69 180 TYR A O 1
ATOM 1489 N N . SER A 1 181 ? -2.857 7.792 15.289 1.00 96.56 181 SER A N 1
ATOM 1490 C CA . SER A 1 181 ? -3.390 6.526 14.784 1.00 96.56 181 SER A CA 1
ATOM 1491 C C . SER A 1 181 ? -2.938 5.324 15.617 1.00 96.56 181 SER A C 1
ATOM 1493 O O . SER A 1 181 ? -3.730 4.418 15.890 1.00 96.56 181 SER A O 1
ATOM 1495 N N . ASN A 1 182 ? -1.688 5.344 16.090 1.00 95.38 182 ASN A N 1
ATOM 1496 C CA . ASN A 1 182 ? -1.132 4.296 16.943 1.00 95.38 182 ASN A CA 1
ATOM 1497 C C . ASN A 1 182 ? -1.746 4.318 18.345 1.00 95.38 182 ASN A C 1
ATOM 1499 O O . ASN A 1 182 ? -2.111 3.265 18.865 1.00 95.38 182 ASN A O 1
ATOM 1503 N N . LEU A 1 183 ? -1.890 5.498 18.967 1.00 96.56 183 LEU A N 1
ATOM 1504 C CA . LEU A 1 183 ? -2.567 5.599 20.262 1.00 96.56 183 LEU A CA 1
ATOM 1505 C C . LEU A 1 183 ? -4.026 5.155 20.152 1.00 96.56 183 LEU A C 1
ATOM 1507 O O . LEU A 1 183 ? -4.512 4.428 21.016 1.00 96.56 183 LEU A O 1
ATOM 1511 N N . TYR A 1 184 ? -4.714 5.560 19.087 1.00 97.88 184 TYR A N 1
ATOM 1512 C CA . TYR A 1 184 ? -6.104 5.190 18.886 1.00 97.88 184 TYR A CA 1
ATOM 1513 C C . TYR A 1 184 ? -6.266 3.677 18.733 1.00 97.88 184 TYR A C 1
ATOM 1515 O O . TYR A 1 184 ? -7.037 3.081 19.483 1.00 97.88 184 TYR A O 1
ATOM 1523 N N . LYS A 1 185 ? -5.456 3.031 17.883 1.00 96.31 185 LYS A N 1
ATOM 1524 C CA . LYS A 1 185 ? -5.405 1.565 17.793 1.00 96.31 185 LYS A CA 1
ATOM 1525 C C . LYS A 1 185 ? -5.115 0.913 19.150 1.00 96.31 185 LYS A C 1
ATOM 1527 O O . LYS A 1 185 ? -5.806 -0.024 19.530 1.00 96.31 185 LYS A O 1
ATOM 1532 N N . ALA A 1 186 ? -4.141 1.418 19.907 1.00 95.75 186 ALA A N 1
ATOM 1533 C CA . ALA A 1 186 ? -3.803 0.886 21.228 1.00 95.75 186 ALA A CA 1
ATOM 1534 C C . ALA A 1 186 ? -4.995 0.941 22.202 1.00 95.75 186 ALA A C 1
ATOM 1536 O O . ALA A 1 186 ? -5.315 -0.043 22.865 1.00 95.75 186 ALA A O 1
ATOM 1537 N N . MET A 1 187 ? -5.697 2.076 22.260 1.00 97.62 187 MET A N 1
ATOM 1538 C CA . MET A 1 187 ? -6.878 2.232 23.113 1.00 97.62 187 MET A CA 1
ATOM 1539 C C . MET A 1 187 ? -8.053 1.353 22.656 1.00 97.62 187 MET A C 1
ATOM 1541 O O . MET A 1 187 ? -8.789 0.844 23.493 1.00 97.62 187 MET A O 1
ATOM 1545 N N . LEU A 1 188 ? -8.220 1.135 21.349 1.00 97.81 188 LEU A N 1
ATOM 1546 C CA . LEU A 1 188 ? -9.244 0.239 20.801 1.00 97.81 188 LEU A CA 1
ATOM 1547 C C . LEU A 1 188 ? -8.941 -1.234 21.088 1.00 97.81 188 LEU A C 1
ATOM 1549 O O . LEU A 1 188 ? -9.827 -1.985 21.501 1.00 97.81 188 LEU A O 1
ATOM 1553 N N . ASN A 1 189 ? -7.682 -1.644 20.947 1.00 95.44 189 ASN A N 1
ATOM 1554 C CA . ASN A 1 189 ? -7.257 -2.995 21.283 1.00 95.44 189 ASN A CA 1
ATOM 1555 C C . ASN A 1 189 ? -7.479 -3.314 22.778 1.00 95.44 189 ASN A C 1
ATOM 1557 O O . ASN A 1 189 ? -7.775 -4.458 23.113 1.00 95.44 189 ASN A O 1
ATOM 1561 N N . ALA A 1 190 ? -7.393 -2.323 23.677 1.00 96.56 190 ALA A N 1
ATOM 1562 C CA . ALA A 1 190 ? -7.670 -2.503 25.108 1.00 96.56 190 ALA A CA 1
ATOM 1563 C C . ALA A 1 190 ? -9.103 -2.958 25.424 1.00 96.56 190 ALA A C 1
ATOM 1565 O O . ALA A 1 190 ? -9.338 -3.564 26.467 1.00 96.56 190 ALA A O 1
ATOM 1566 N N . ILE A 1 191 ? -10.048 -2.692 24.521 1.00 96.62 191 ILE A N 1
ATOM 1567 C CA . ILE A 1 191 ? -11.449 -3.114 24.635 1.00 96.62 191 ILE A CA 1
ATOM 1568 C C . ILE A 1 191 ? -11.838 -4.119 23.545 1.00 96.62 191 ILE A C 1
ATOM 1570 O O . ILE A 1 191 ? -13.019 -4.278 23.243 1.00 96.62 191 ILE A O 1
ATOM 1574 N N . ASN A 1 192 ? -10.848 -4.806 22.965 1.00 96.75 192 ASN A N 1
ATOM 1575 C CA . ASN A 1 192 ? -11.012 -5.819 21.921 1.00 96.75 192 ASN A CA 1
ATOM 1576 C C . ASN A 1 192 ? -11.779 -5.326 20.681 1.00 96.75 192 ASN A C 1
ATOM 1578 O O . ASN A 1 192 ? -12.581 -6.064 20.109 1.00 96.75 192 ASN A O 1
ATOM 1582 N N . VAL A 1 193 ? -11.534 -4.084 20.251 1.00 97.94 193 VAL A N 1
ATOM 1583 C CA . VAL A 1 193 ? -12.085 -3.558 18.997 1.00 97.94 193 VAL A CA 1
ATOM 1584 C C . VAL A 1 193 ? -11.073 -3.730 17.857 1.00 97.94 193 VAL A C 1
ATOM 1586 O O . VAL A 1 193 ? -9.993 -3.132 17.913 1.00 97.94 193 VAL A O 1
ATOM 1589 N N . PRO A 1 194 ? -11.408 -4.494 16.796 1.00 97.69 194 PRO A N 1
ATOM 1590 C CA . PRO A 1 194 ? -10.558 -4.632 15.619 1.00 97.69 194 PRO A CA 1
ATOM 1591 C C . PRO A 1 194 ? -10.305 -3.278 14.954 1.00 97.69 194 PRO A C 1
ATOM 1593 O O . PRO A 1 194 ? -11.234 -2.532 14.636 1.00 97.69 194 PRO A O 1
ATOM 1596 N N . SER A 1 195 ? -9.032 -2.965 14.731 1.00 97.06 195 SER A N 1
ATOM 1597 C CA . SER A 1 195 ? -8.619 -1.732 14.065 1.00 97.06 195 SER A CA 1
ATOM 1598 C C . SER A 1 195 ? -7.308 -1.911 13.305 1.00 97.06 195 SER A C 1
ATOM 1600 O O . SER A 1 195 ? -6.440 -2.688 13.709 1.00 97.06 195 SER A O 1
ATOM 1602 N N . ALA A 1 196 ? -7.149 -1.169 12.215 1.00 96.12 196 ALA A N 1
ATOM 1603 C CA . ALA A 1 196 ? -5.929 -1.126 11.420 1.00 96.12 196 ALA A CA 1
ATOM 1604 C C . ALA A 1 196 ? -5.464 0.323 11.245 1.00 96.12 196 ALA A C 1
ATOM 1606 O O . ALA A 1 196 ? -6.287 1.240 11.196 1.00 96.12 196 ALA A O 1
ATOM 1607 N N . VAL A 1 197 ? -4.149 0.528 11.168 1.00 96.25 197 VAL A N 1
ATOM 1608 C CA . VAL A 1 197 ? -3.560 1.823 10.804 1.00 96.25 197 VAL A CA 1
ATOM 1609 C C . VAL A 1 197 ? -3.433 1.875 9.285 1.00 96.25 197 VAL A C 1
ATOM 1611 O O . VAL A 1 197 ? -2.921 0.945 8.662 1.00 96.25 197 VAL A O 1
ATOM 1614 N N . ILE A 1 198 ? -3.924 2.962 8.703 1.00 96.38 198 ILE A N 1
ATOM 1615 C CA . ILE A 1 198 ? -3.896 3.241 7.271 1.00 96.38 198 ILE A CA 1
ATOM 1616 C C . ILE A 1 198 ? -2.846 4.316 7.024 1.00 96.38 198 ILE A C 1
ATOM 1618 O O . ILE A 1 198 ? -2.860 5.355 7.687 1.00 96.38 198 ILE A O 1
ATOM 1622 N N . ILE A 1 199 ? -1.964 4.078 6.058 1.00 93.38 199 ILE A N 1
ATOM 1623 C CA . ILE A 1 199 ? -1.089 5.101 5.487 1.00 93.38 199 ILE A CA 1
ATOM 1624 C C . ILE A 1 199 ? -1.673 5.522 4.148 1.00 93.38 199 ILE A C 1
ATOM 1626 O O . ILE A 1 199 ? -2.154 4.694 3.369 1.00 93.38 199 ILE A O 1
ATOM 1630 N N . GLY A 1 200 ? -1.649 6.822 3.886 1.00 90.81 200 GLY A N 1
ATOM 1631 C CA . GLY A 1 200 ? -2.215 7.362 2.668 1.00 90.81 200 GLY A CA 1
ATOM 1632 C C . GLY A 1 200 ? -1.807 8.793 2.380 1.00 90.81 200 GLY A C 1
ATOM 1633 O O . GLY A 1 200 ? -0.917 9.367 3.008 1.00 90.81 200 GLY A O 1
ATOM 1634 N N . GLY A 1 201 ? -2.479 9.369 1.393 1.00 87.12 201 GLY A N 1
ATOM 1635 C CA . GLY A 1 201 ? -2.366 10.776 1.042 1.00 87.12 201 GLY A CA 1
ATOM 1636 C C . GLY A 1 201 ? -3.627 11.543 1.403 1.00 87.12 201 GLY A C 1
ATOM 1637 O O . GLY A 1 201 ? -4.720 10.984 1.476 1.00 87.12 201 GLY A O 1
ATOM 1638 N N . THR A 1 202 ? -3.465 12.847 1.576 1.00 88.19 202 THR A N 1
ATOM 1639 C CA . THR A 1 202 ? -4.557 13.814 1.604 1.00 88.19 202 THR A CA 1
ATOM 1640 C C . THR A 1 202 ? -4.291 14.944 0.621 1.00 88.19 202 THR A C 1
ATOM 1642 O O . THR A 1 202 ? -3.197 15.048 0.059 1.00 88.19 202 THR A O 1
ATOM 1645 N N . THR A 1 203 ? -5.241 15.865 0.472 1.00 83.25 203 THR A N 1
ATOM 1646 C CA . THR A 1 203 ? -5.020 17.138 -0.241 1.00 83.25 203 THR A CA 1
ATOM 1647 C C . THR A 1 203 ? -3.893 17.995 0.353 1.00 83.25 203 THR A C 1
ATOM 1649 O O . THR A 1 203 ? -3.472 18.956 -0.283 1.00 83.25 203 THR A O 1
ATOM 1652 N N . TYR A 1 204 ? -3.396 17.663 1.551 1.00 82.94 204 TYR A N 1
ATOM 1653 C CA . TYR A 1 204 ? -2.306 18.363 2.238 1.00 82.94 204 TYR A CA 1
ATOM 1654 C C . TYR A 1 204 ? -1.004 17.548 2.330 1.00 82.94 204 TYR A C 1
ATOM 1656 O O . TYR A 1 204 ? -0.051 18.002 2.960 1.00 82.94 204 TYR A O 1
ATOM 1664 N N . GLY A 1 205 ? -0.941 16.370 1.700 1.00 83.25 205 GLY A N 1
ATOM 1665 C CA . GLY A 1 205 ? 0.237 15.500 1.696 1.00 83.25 205 GLY A CA 1
ATOM 1666 C C . GLY A 1 205 ? 0.027 14.180 2.437 1.00 83.25 205 GLY A C 1
ATOM 1667 O O . GLY A 1 205 ? -1.106 13.771 2.691 1.00 83.25 205 GLY A O 1
ATOM 1668 N N . ALA A 1 206 ? 1.130 13.490 2.738 1.00 87.75 206 ALA A N 1
ATOM 1669 C CA . ALA A 1 206 ? 1.112 12.185 3.395 1.00 87.75 206 ALA A CA 1
ATOM 1670 C C . ALA A 1 206 ? 0.427 12.248 4.769 1.00 87.75 206 ALA A C 1
ATOM 1672 O O . ALA A 1 206 ? 0.623 13.196 5.532 1.00 87.75 206 ALA A O 1
ATOM 1673 N N . HIS A 1 207 ? -0.372 11.232 5.083 1.00 94.19 207 HIS A N 1
ATOM 1674 C CA . HIS A 1 207 ? -1.205 11.202 6.278 1.00 94.19 207 HIS A CA 1
ATOM 1675 C C . HIS A 1 207 ? -1.429 9.774 6.784 1.00 94.19 207 HIS A C 1
ATOM 1677 O O . HIS A 1 207 ? -1.160 8.801 6.078 1.00 94.19 207 HIS A O 1
ATOM 1683 N N . ALA A 1 208 ? -1.920 9.661 8.017 1.00 95.50 208 ALA A N 1
ATOM 1684 C CA . ALA A 1 208 ? -2.254 8.390 8.646 1.00 95.50 208 ALA A CA 1
ATOM 1685 C C . ALA A 1 208 ? -3.544 8.510 9.465 1.00 95.50 208 ALA A C 1
ATOM 1687 O O . ALA A 1 208 ? -3.761 9.524 10.133 1.00 95.50 208 ALA A O 1
ATOM 1688 N N . TRP A 1 209 ? -4.376 7.473 9.405 1.00 98.38 209 TRP A N 1
ATOM 1689 C CA . TRP A 1 209 ? -5.641 7.364 10.139 1.00 98.38 209 TRP A CA 1
ATOM 1690 C C . TRP A 1 209 ? -5.947 5.897 10.461 1.00 98.38 209 TRP A C 1
ATOM 1692 O O . TRP A 1 209 ? -5.133 5.011 10.196 1.00 98.38 209 TRP A O 1
ATOM 1702 N N . ASN A 1 210 ? -7.123 5.609 11.026 1.00 98.19 210 ASN A N 1
ATOM 1703 C CA . ASN A 1 210 ? -7.538 4.243 11.328 1.00 98.19 210 ASN A CA 1
ATOM 1704 C C . ASN A 1 210 ? -8.722 3.793 10.473 1.00 98.19 210 ASN A C 1
ATOM 1706 O O . ASN A 1 210 ? -9.639 4.565 10.194 1.00 98.19 210 ASN A O 1
ATOM 1710 N N . ALA A 1 211 ? -8.736 2.508 10.127 1.00 98.44 211 ALA A N 1
ATOM 1711 C CA . ALA A 1 211 ? -9.970 1.785 9.854 1.00 98.44 211 ALA A CA 1
ATOM 1712 C C . ALA A 1 211 ? -10.370 1.027 11.125 1.00 98.44 211 ALA A C 1
ATOM 1714 O O . ALA A 1 211 ? -9.528 0.379 11.750 1.00 98.44 211 ALA A O 1
ATOM 1715 N N . VAL A 1 212 ? -11.635 1.121 11.528 1.00 98.50 212 VAL A N 1
ATOM 1716 C CA . VAL A 1 212 ? -12.153 0.533 12.770 1.00 98.50 212 VAL A CA 1
ATOM 1717 C C . VAL A 1 212 ? -13.395 -0.294 12.460 1.00 98.50 212 VAL A C 1
ATOM 1719 O O . VAL A 1 212 ? -14.188 0.089 11.603 1.00 98.50 212 VAL A O 1
ATOM 1722 N N . HIS A 1 213 ? -13.557 -1.434 13.131 1.00 98.31 213 HIS A N 1
ATOM 1723 C CA . HIS A 1 213 ? -14.730 -2.291 12.977 1.00 98.31 213 HIS A CA 1
ATOM 1724 C C . HIS A 1 213 ? -15.732 -2.045 14.113 1.00 98.31 213 HIS A C 1
ATOM 1726 O O . HIS A 1 213 ? -15.407 -2.274 15.277 1.00 98.31 213 HIS A O 1
ATOM 1732 N N . ASP A 1 214 ? -16.959 -1.615 13.801 1.00 97.25 214 ASP A N 1
ATOM 1733 C CA . ASP A 1 214 ? -17.996 -1.338 14.816 1.00 97.25 214 ASP A CA 1
ATOM 1734 C C . ASP A 1 214 ? -18.807 -2.570 15.255 1.00 97.25 214 ASP A C 1
ATOM 1736 O O . ASP A 1 214 ? -19.734 -2.448 16.051 1.00 97.25 214 ASP A O 1
ATOM 1740 N N . GLY A 1 215 ? -18.444 -3.754 14.766 1.00 95.50 215 GLY A N 1
ATOM 1741 C CA . GLY A 1 215 ? -19.165 -5.010 14.999 1.00 95.50 215 GLY A CA 1
ATOM 1742 C C . GLY A 1 215 ? -20.002 -5.438 13.797 1.00 95.50 215 GLY A C 1
ATOM 1743 O O . GLY A 1 215 ? -20.228 -6.631 13.627 1.00 95.50 215 GLY A O 1
ATOM 1744 N N . GLU A 1 216 ? -20.351 -4.498 12.919 1.00 95.44 216 GLU A N 1
ATOM 1745 C CA . GLU A 1 216 ? -21.101 -4.768 11.690 1.00 95.44 216 GLU A CA 1
ATOM 1746 C C . GLU A 1 216 ? -20.258 -4.491 10.444 1.00 95.44 216 GLU A C 1
ATOM 1748 O O . GLU A 1 216 ? -20.264 -5.284 9.503 1.00 95.44 216 GLU A O 1
ATOM 1753 N N . LYS A 1 217 ? -19.511 -3.380 10.436 1.00 97.06 217 LYS A N 1
ATOM 1754 C CA . LYS A 1 217 ? -18.715 -2.959 9.281 1.00 97.06 217 LYS A CA 1
ATOM 1755 C C . LYS A 1 217 ? -17.398 -2.302 9.677 1.00 97.06 217 LYS A C 1
ATOM 1757 O O . LYS A 1 217 ? -17.238 -1.747 10.765 1.00 97.06 217 LYS A O 1
ATOM 1762 N N . TRP A 1 218 ? -16.467 -2.301 8.728 1.00 98.56 218 TRP A N 1
ATOM 1763 C CA . TRP A 1 218 ? -15.307 -1.417 8.757 1.00 98.56 218 TRP A CA 1
ATOM 1764 C C . TRP A 1 218 ? -15.692 0.001 8.325 1.00 98.56 218 TRP A C 1
ATOM 1766 O O . TRP A 1 218 ? -16.449 0.182 7.370 1.00 98.56 218 TRP A O 1
ATOM 1776 N N . PHE A 1 219 ? -15.123 1.003 8.989 1.00 98.69 219 PHE A N 1
ATOM 1777 C CA . PHE A 1 219 ? -15.237 2.410 8.612 1.00 98.69 219 PHE A CA 1
ATOM 1778 C C . PHE A 1 219 ? -13.940 3.170 8.897 1.00 98.69 219 PHE A C 1
ATOM 1780 O O . PHE A 1 219 ? -13.131 2.747 9.724 1.00 98.69 219 PHE A O 1
ATOM 1787 N N . PHE A 1 220 ? -13.743 4.308 8.231 1.00 98.75 220 PHE A N 1
ATOM 1788 C CA . PHE A 1 220 ? -12.595 5.175 8.492 1.00 98.75 220 PHE A CA 1
ATOM 1789 C C . PHE A 1 220 ? -12.856 6.136 9.652 1.00 98.75 220 PHE A C 1
ATOM 1791 O O . PHE A 1 220 ? -13.926 6.735 9.777 1.00 98.75 220 PHE A O 1
ATOM 1798 N N . SER A 1 221 ? -11.843 6.311 10.494 1.00 98.62 221 SER A N 1
ATOM 1799 C CA . SER A 1 221 ? -11.854 7.236 11.618 1.00 98.62 221 SER A CA 1
ATOM 1800 C C . SER A 1 221 ? -10.495 7.924 11.722 1.00 98.62 221 SER A C 1
ATOM 1802 O O . SER A 1 221 ? -9.489 7.291 12.042 1.00 98.62 221 SER A O 1
ATOM 1804 N N . ASP A 1 222 ? -10.466 9.228 11.444 1.00 98.56 222 ASP A N 1
ATOM 1805 C CA . ASP A 1 222 ? -9.264 10.053 11.562 1.00 98.56 222 ASP A CA 1
ATOM 1806 C C . ASP A 1 222 ? -9.343 10.938 12.811 1.00 98.56 222 ASP A C 1
ATOM 1808 O O . ASP A 1 222 ? -10.096 11.918 12.878 1.00 98.56 222 ASP A O 1
ATOM 1812 N N . ALA A 1 223 ? -8.562 10.573 13.828 1.00 98.25 223 ALA A N 1
ATOM 1813 C CA . ALA A 1 223 ? -8.449 11.334 15.068 1.00 98.25 223 ALA A CA 1
ATOM 1814 C C . ALA A 1 223 ? -7.647 12.632 14.886 1.00 98.25 223 ALA A C 1
ATOM 1816 O O . ALA A 1 223 ? -7.871 13.600 15.605 1.00 98.25 223 ALA A O 1
ATOM 1817 N N . THR A 1 224 ? -6.753 12.699 13.902 1.00 97.56 224 THR A N 1
ATOM 1818 C CA . THR A 1 224 ? -5.920 13.879 13.654 1.00 97.56 224 THR A CA 1
ATOM 1819 C C . THR A 1 224 ? -6.762 15.028 13.111 1.00 97.56 224 THR A C 1
ATOM 1821 O O . THR A 1 224 ? -6.762 16.123 13.677 1.00 97.56 224 THR A O 1
ATOM 1824 N N . TRP A 1 225 ? -7.522 14.798 12.036 1.00 97.25 225 TRP A N 1
ATOM 1825 C CA . TRP A 1 225 ? -8.438 15.817 11.508 1.00 97.25 225 TRP A CA 1
ATOM 1826 C C . TRP A 1 225 ? -9.690 15.961 12.379 1.00 97.25 225 TRP A C 1
ATOM 1828 O O . TRP A 1 225 ? -10.304 17.031 12.404 1.00 97.25 225 TRP A O 1
ATOM 1838 N N . GLY A 1 226 ? -9.995 14.935 13.179 1.00 97.62 226 GLY A N 1
ATOM 1839 C CA . GLY A 1 226 ? -10.984 14.961 14.251 1.00 97.62 226 GLY A CA 1
ATOM 1840 C C . GLY A 1 226 ? -10.834 16.114 15.237 1.00 97.62 226 GLY A C 1
ATOM 1841 O O . GLY A 1 226 ? -11.839 16.679 15.662 1.00 97.62 226 GLY A O 1
ATOM 1842 N N . VAL A 1 227 ? -9.593 16.528 15.530 1.00 96.94 227 VAL A N 1
ATOM 1843 C CA . VAL A 1 227 ? -9.298 17.700 16.379 1.00 96.94 227 VAL A CA 1
ATOM 1844 C C . VAL A 1 227 ? -9.955 18.970 15.832 1.00 96.94 227 VAL A C 1
ATOM 1846 O O . VAL A 1 227 ? -10.486 19.774 16.593 1.00 96.94 227 VAL A O 1
ATOM 1849 N N . LYS A 1 228 ? -9.934 19.161 14.505 1.00 95.38 228 LYS A N 1
ATOM 1850 C CA . LYS A 1 228 ? -10.574 20.312 13.850 1.00 95.38 228 LYS A CA 1
ATOM 1851 C C . LYS A 1 228 ? -12.053 20.071 13.569 1.00 95.38 228 LYS A C 1
ATOM 1853 O O . LYS A 1 228 ? -12.831 21.020 13.540 1.00 95.38 228 LYS A O 1
ATOM 1858 N N . SER A 1 229 ? -12.437 18.828 13.290 1.00 96.50 229 SER A N 1
ATOM 1859 C CA . SER A 1 229 ? -13.788 18.491 12.860 1.00 96.50 229 SER A CA 1
ATOM 1860 C C . SER A 1 229 ? -14.162 17.074 13.317 1.00 96.50 229 SER A C 1
ATOM 1862 O O . SER A 1 229 ? -13.803 16.104 12.649 1.00 96.50 229 SER A O 1
ATOM 1864 N N . PRO A 1 230 ? -14.925 16.921 14.418 1.00 96.56 230 PRO A N 1
ATOM 1865 C CA . PRO A 1 230 ? -15.266 15.608 14.984 1.00 96.56 230 PRO A CA 1
ATOM 1866 C C . PRO A 1 230 ? -16.007 14.658 14.027 1.00 96.56 230 PRO A C 1
ATOM 1868 O O . PRO A 1 230 ? -16.060 13.457 14.263 1.00 96.56 230 PRO A O 1
ATOM 1871 N N . GLN A 1 231 ? -16.558 15.180 12.927 1.00 96.00 231 GLN A N 1
ATOM 1872 C CA . GLN A 1 231 ? -17.179 14.396 11.856 1.00 96.00 231 GLN A CA 1
ATOM 1873 C C . GLN A 1 231 ? -16.208 13.464 11.119 1.00 96.00 231 GLN A C 1
ATOM 1875 O O . GLN A 1 231 ? -16.676 12.642 10.351 1.00 96.00 231 GLN A O 1
ATOM 1880 N N . PHE A 1 232 ? -14.885 13.567 11.306 1.00 97.81 232 PHE A N 1
ATOM 1881 C CA . PHE A 1 232 ? -13.929 12.574 10.780 1.00 97.81 232 PHE A CA 1
ATOM 1882 C C . PHE A 1 232 ? -13.991 11.219 11.518 1.00 97.81 232 PHE A C 1
ATOM 1884 O O . PHE A 1 232 ? -13.157 10.342 11.302 1.00 97.81 232 PHE A O 1
ATOM 1891 N N . PHE A 1 233 ? -15.008 11.029 12.356 1.00 98.44 233 PHE A N 1
ATOM 1892 C CA . PHE A 1 233 ? -15.483 9.753 12.866 1.00 98.44 233 PHE A CA 1
ATOM 1893 C C . PHE A 1 233 ? -16.593 9.183 11.964 1.00 98.44 233 PHE A C 1
ATOM 1895 O O . PHE A 1 233 ? -17.689 9.736 11.940 1.00 98.44 233 PHE A O 1
ATOM 1902 N N . ASP A 1 234 ? -16.329 8.069 11.268 1.00 97.69 234 ASP A N 1
ATOM 1903 C CA . ASP A 1 234 ? -17.315 7.359 10.425 1.00 97.69 234 ASP A CA 1
ATOM 1904 C C . ASP A 1 234 ? -17.978 8.243 9.356 1.00 97.69 234 ASP A C 1
ATOM 1906 O O . ASP A 1 234 ? -19.197 8.240 9.176 1.00 97.69 234 ASP A O 1
ATOM 1910 N N . LYS A 1 235 ? -17.167 9.011 8.616 1.00 96.56 235 LYS A N 1
ATOM 1911 C CA . LYS A 1 235 ? -17.646 9.604 7.360 1.00 96.56 235 LYS A CA 1
ATOM 1912 C C . LYS A 1 235 ? -18.006 8.507 6.365 1.00 96.56 235 LYS A C 1
ATOM 1914 O O . LYS A 1 235 ? -17.364 7.455 6.332 1.00 96.56 235 LYS A O 1
ATOM 1919 N N . SER A 1 236 ? -18.967 8.804 5.489 1.00 97.81 236 SER A N 1
ATOM 1920 C CA . SER A 1 236 ? -19.185 7.993 4.290 1.00 97.81 236 SER A CA 1
ATOM 1921 C C . SER A 1 236 ? -17.877 7.873 3.502 1.00 97.81 236 SER A C 1
ATOM 1923 O O . SER A 1 236 ? -17.054 8.796 3.494 1.00 97.81 236 SER A O 1
ATOM 1925 N N . VAL A 1 237 ? -17.669 6.739 2.833 1.00 97.75 237 VAL A N 1
ATOM 1926 C CA . VAL A 1 237 ? -16.452 6.530 2.037 1.00 97.75 237 VAL A CA 1
ATOM 1927 C C . VAL A 1 237 ? -16.397 7.548 0.899 1.00 97.75 237 VAL A C 1
ATOM 1929 O O . VAL A 1 237 ? -15.328 8.050 0.571 1.00 97.75 237 VAL A O 1
ATOM 1932 N N . GLU A 1 238 ? -17.549 7.921 0.349 1.00 97.81 238 GLU A N 1
ATOM 1933 C CA . GLU A 1 238 ? -17.707 8.933 -0.691 1.00 97.81 238 GLU A CA 1
ATOM 1934 C C . GLU A 1 238 ? -17.246 10.318 -0.229 1.00 97.81 238 GLU A C 1
ATOM 1936 O O . GLU A 1 238 ? -16.555 11.004 -0.984 1.00 97.81 238 GLU A O 1
ATOM 1941 N N . ASP A 1 239 ? -17.600 10.727 0.993 1.00 97.81 239 ASP A N 1
ATOM 1942 C CA . ASP A 1 239 ? -17.178 12.011 1.558 1.00 97.81 239 ASP A CA 1
ATOM 1943 C C . ASP A 1 239 ? -15.723 11.988 2.012 1.00 97.81 239 ASP A C 1
ATOM 1945 O O . ASP A 1 239 ? -15.009 12.963 1.797 1.00 97.81 239 ASP A O 1
ATOM 1949 N N . PHE A 1 240 ? -15.272 10.883 2.608 1.00 97.50 240 PHE A N 1
ATOM 1950 C CA . PHE A 1 240 ? -13.882 10.702 3.027 1.00 97.50 240 PHE A CA 1
ATOM 1951 C C . PHE A 1 240 ? -12.927 10.722 1.820 1.00 97.50 240 PHE A C 1
ATOM 1953 O O . PHE A 1 240 ? -11.833 11.269 1.883 1.00 97.50 240 PHE A O 1
ATOM 1960 N N . SER A 1 241 ? -13.372 10.211 0.670 1.00 96.75 241 SER A N 1
ATOM 1961 C CA . SER A 1 241 ? -12.582 10.179 -0.570 1.00 96.75 241 SER A CA 1
ATOM 1962 C C . SER A 1 241 ? -12.461 11.528 -1.281 1.00 96.75 241 SER A C 1
ATOM 1964 O O . SER A 1 241 ? -11.778 11.623 -2.298 1.00 96.75 241 SER A O 1
ATOM 1966 N N . LYS A 1 242 ? -13.102 12.588 -0.776 1.00 95.69 242 LYS A N 1
ATOM 1967 C CA . LYS A 1 242 ? -12.890 13.949 -1.296 1.00 95.69 242 LYS A CA 1
ATOM 1968 C C . LYS A 1 242 ? -11.509 14.484 -0.933 1.00 95.69 242 LYS A C 1
ATOM 1970 O O . LYS A 1 242 ? -10.978 15.322 -1.658 1.00 95.69 242 LYS A O 1
ATOM 1975 N N . ASP A 1 243 ? -10.949 14.021 0.181 1.00 93.75 243 ASP A N 1
ATOM 1976 C CA . ASP A 1 243 ? -9.714 14.554 0.741 1.00 93.75 243 ASP A CA 1
ATOM 1977 C C . ASP A 1 243 ? -8.723 13.493 1.238 1.00 93.75 243 ASP A C 1
ATOM 1979 O O . ASP A 1 243 ? -7.577 13.867 1.464 1.00 93.75 243 ASP A O 1
ATOM 1983 N N . HIS A 1 244 ? -9.097 12.210 1.332 1.00 95.25 244 HIS A N 1
ATOM 1984 C CA . HIS A 1 244 ? -8.216 11.108 1.744 1.00 95.25 244 HIS A CA 1
ATOM 1985 C C . HIS A 1 244 ? -8.090 10.010 0.683 1.00 95.25 244 HIS A C 1
ATOM 1987 O O . HIS A 1 244 ? -9.051 9.671 -0.007 1.00 95.25 244 HIS A O 1
ATOM 1993 N N . TYR A 1 245 ? -6.916 9.385 0.623 1.00 91.31 245 TYR A N 1
ATOM 1994 C CA . TYR A 1 245 ? -6.592 8.293 -0.291 1.00 91.31 245 TYR A CA 1
ATOM 1995 C C . TYR A 1 245 ? -5.739 7.221 0.387 1.00 91.31 245 TYR A C 1
ATOM 1997 O O . TYR A 1 245 ? -4.572 7.464 0.694 1.00 91.31 245 TYR A O 1
ATOM 2005 N N . SER A 1 246 ? -6.308 6.036 0.608 1.00 95.12 246 SER A N 1
ATOM 2006 C CA . SER A 1 246 ? -5.618 4.902 1.237 1.00 95.12 246 SER A CA 1
ATOM 2007 C C . SER A 1 246 ? -4.549 4.315 0.313 1.00 95.12 246 SER A C 1
ATOM 2009 O O . SER A 1 246 ? -4.866 3.874 -0.791 1.00 95.12 246 SER A O 1
ATOM 2011 N N . THR A 1 247 ? -3.299 4.236 0.769 1.00 91.44 247 THR A N 1
ATOM 2012 C CA . THR A 1 247 ? -2.215 3.597 0.004 1.00 91.44 247 THR A CA 1
ATOM 2013 C C . THR A 1 247 ? -1.758 2.292 0.622 1.00 91.44 247 THR A C 1
ATOM 2015 O O . THR A 1 247 ? -1.503 1.359 -0.124 1.00 91.44 247 THR A O 1
ATOM 2018 N N . GLU A 1 248 ? -1.682 2.194 1.946 1.00 93.12 248 GLU A N 1
ATOM 2019 C CA . GLU A 1 248 ? -1.179 1.008 2.642 1.00 93.12 248 GLU A CA 1
ATOM 2020 C C . GLU A 1 248 ? -1.971 0.737 3.927 1.00 93.12 248 GLU A C 1
ATOM 2022 O O . GLU A 1 248 ? -2.457 1.664 4.578 1.00 93.12 248 GLU A O 1
ATOM 2027 N N . ILE A 1 249 ? -2.092 -0.540 4.298 1.00 95.06 249 ILE A N 1
ATOM 2028 C CA . ILE A 1 249 ? -2.630 -0.965 5.596 1.00 95.06 249 ILE A CA 1
ATOM 2029 C C . ILE A 1 249 ? -1.525 -1.684 6.362 1.00 95.06 249 ILE A C 1
ATOM 2031 O O . ILE A 1 249 ? -1.072 -2.761 5.963 1.00 95.06 249 ILE A O 1
ATOM 2035 N N . ILE A 1 250 ? -1.097 -1.104 7.479 1.00 90.62 250 ILE A N 1
ATOM 2036 C CA . ILE A 1 250 ? 0.073 -1.594 8.209 1.00 90.62 250 ILE A CA 1
ATOM 2037 C C . ILE A 1 250 ? -0.234 -2.924 8.899 1.00 90.62 250 ILE A C 1
ATOM 2039 O O . ILE A 1 250 ? -1.345 -3.149 9.386 1.00 90.62 250 ILE A O 1
ATOM 2043 N N . SER A 1 251 ? 0.776 -3.800 8.960 1.00 88.12 251 SER A N 1
ATOM 2044 C CA . SER A 1 251 ? 0.713 -5.098 9.646 1.00 88.12 251 SER A CA 1
ATOM 2045 C C . SER A 1 251 ? -0.463 -5.961 9.200 1.00 88.12 251 SER A C 1
ATOM 2047 O O . SER A 1 251 ? -1.043 -6.679 10.005 1.00 88.12 251 SER A O 1
ATOM 2049 N N . SER A 1 252 ? -0.825 -5.881 7.922 1.00 92.75 252 SER A N 1
ATOM 2050 C CA . SER A 1 252 ? -1.958 -6.602 7.359 1.00 92.75 252 SER A CA 1
ATOM 2051 C C . SER A 1 252 ? -1.497 -7.568 6.277 1.00 92.75 252 SER A C 1
ATOM 2053 O O . SER A 1 252 ? -1.985 -7.513 5.161 1.00 92.75 252 SER A O 1
ATOM 2055 N N . SER A 1 253 ? -0.537 -8.443 6.572 1.00 94.12 253 SER A N 1
ATOM 2056 C CA . SER A 1 253 ? -0.065 -9.431 5.592 1.00 94.12 253 SER A CA 1
ATOM 2057 C C . SER A 1 253 ? -0.637 -10.819 5.864 1.00 94.12 253 SER A C 1
ATOM 2059 O O . SER A 1 253 ? -0.733 -11.250 7.016 1.00 94.12 253 SER A O 1
ATOM 2061 N N . PHE A 1 254 ? -0.970 -11.548 4.803 1.00 95.00 254 PHE A N 1
ATOM 2062 C CA . PHE A 1 254 ? -1.335 -12.965 4.871 1.00 95.00 254 PHE A CA 1
ATOM 2063 C C . PHE A 1 254 ? -0.632 -13.748 3.766 1.00 95.00 254 PHE A C 1
ATOM 2065 O O . PHE A 1 254 ? -0.102 -13.171 2.820 1.00 95.00 254 PHE A O 1
ATOM 2072 N N . THR A 1 255 ? -0.596 -15.069 3.895 1.00 96.06 255 THR A N 1
ATOM 2073 C CA . THR A 1 255 ? 0.042 -15.948 2.913 1.00 96.06 255 THR A CA 1
ATOM 2074 C C . THR A 1 255 ? -0.979 -16.937 2.390 1.00 96.06 255 THR A C 1
ATOM 2076 O O . THR A 1 255 ? -1.680 -17.558 3.183 1.00 96.06 255 THR A O 1
ATOM 2079 N N . GLU A 1 256 ? -1.029 -17.089 1.071 1.00 95.50 256 GLU A N 1
ATOM 2080 C CA . GLU A 1 256 ? -1.773 -18.144 0.391 1.00 95.50 256 GLU A CA 1
ATOM 2081 C C . GLU A 1 256 ? -0.814 -18.849 -0.572 1.00 95.50 256 GLU A C 1
ATOM 2083 O O . GLU A 1 256 ? -0.150 -18.202 -1.385 1.00 95.50 256 GLU A O 1
ATOM 2088 N N . GLU A 1 257 ? -0.707 -20.172 -0.450 1.00 93.12 257 GLU A N 1
ATOM 2089 C CA . GLU A 1 257 ? 0.330 -20.967 -1.119 1.00 93.12 257 GLU A CA 1
ATOM 2090 C C . GLU A 1 257 ? 1.738 -20.379 -0.888 1.00 93.12 257 GLU A C 1
ATOM 2092 O O . GLU A 1 257 ? 2.246 -20.390 0.234 1.00 93.12 257 GLU A O 1
ATOM 2097 N N . ASN A 1 258 ? 2.379 -19.868 -1.939 1.00 92.75 258 ASN A N 1
ATOM 2098 C CA . ASN A 1 258 ? 3.686 -19.222 -1.905 1.00 92.75 258 ASN A CA 1
ATOM 2099 C C . ASN A 1 258 ? 3.619 -17.688 -1.963 1.00 92.75 258 ASN A C 1
ATOM 2101 O O . ASN A 1 258 ? 4.665 -17.048 -1.880 1.00 92.75 258 ASN A O 1
ATOM 2105 N N . PHE A 1 259 ? 2.442 -17.079 -2.102 1.00 95.19 259 PHE A N 1
ATOM 2106 C CA . PHE A 1 259 ? 2.299 -15.630 -2.237 1.00 95.19 259 PHE A CA 1
ATOM 2107 C C . PHE A 1 259 ? 2.003 -14.984 -0.887 1.00 95.19 259 PHE A C 1
ATOM 2109 O O . PHE A 1 259 ? 1.068 -15.363 -0.184 1.00 95.19 259 PHE A O 1
ATOM 2116 N N . VAL A 1 260 ? 2.800 -13.980 -0.531 1.00 96.31 260 VAL A N 1
ATOM 2117 C CA . VAL A 1 260 ? 2.542 -13.103 0.611 1.00 96.31 260 VAL A CA 1
ATOM 2118 C C . VAL A 1 260 ? 1.819 -11.874 0.096 1.00 96.31 260 VAL A C 1
ATOM 2120 O O . VAL A 1 260 ? 2.364 -11.130 -0.718 1.00 96.31 260 VAL A O 1
ATOM 2123 N N . PHE A 1 261 ? 0.605 -11.664 0.580 1.00 97.19 261 PHE A N 1
ATOM 2124 C CA . PHE A 1 261 ? -0.239 -10.533 0.240 1.00 97.19 261 PHE A CA 1
ATOM 2125 C C . PHE A 1 261 ? -0.140 -9.438 1.294 1.00 97.19 261 PHE A C 1
ATOM 2127 O O . PHE A 1 261 ? 0.005 -9.735 2.479 1.00 97.19 261 PHE A O 1
ATOM 2134 N N . ASN A 1 262 ? -0.273 -8.187 0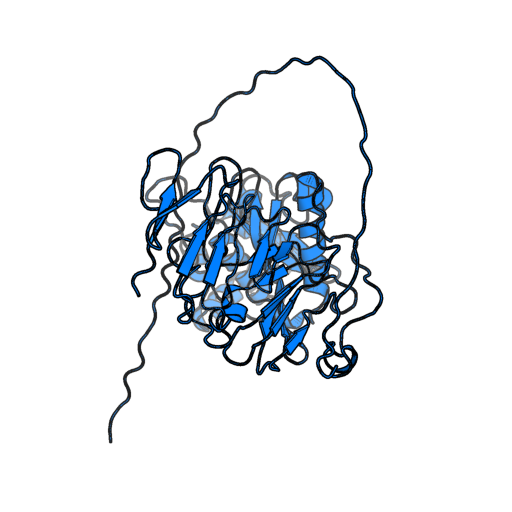.861 1.00 96.00 262 ASN A N 1
ATOM 2135 C CA . ASN A 1 262 ? -0.553 -7.032 1.710 1.00 96.00 262 ASN A CA 1
ATOM 2136 C C . ASN A 1 262 ? -1.525 -6.071 0.997 1.00 96.00 262 ASN A C 1
ATOM 2138 O O . ASN A 1 262 ? -1.950 -6.322 -0.134 1.00 96.00 262 ASN A O 1
ATOM 2142 N N . TYR A 1 263 ? -1.875 -4.958 1.644 1.00 95.12 263 TYR A N 1
ATOM 2143 C CA . TYR A 1 263 ? -2.517 -3.836 0.963 1.00 95.12 263 TYR A CA 1
ATOM 2144 C C . TYR A 1 263 ? -1.483 -2.751 0.683 1.00 95.12 263 TYR A C 1
ATOM 2146 O O . TYR A 1 263 ? -1.020 -2.105 1.621 1.00 95.12 263 TYR A O 1
ATOM 2154 N N . HIS A 1 264 ? -1.131 -2.543 -0.585 1.00 92.31 264 HIS A N 1
ATOM 2155 C CA . HIS A 1 264 ? -0.230 -1.477 -1.017 1.00 92.31 264 HIS A CA 1
ATOM 2156 C C . HIS A 1 264 ? -0.607 -1.043 -2.441 1.00 92.31 264 HIS A C 1
ATOM 2158 O O . HIS A 1 264 ? -0.283 -1.727 -3.404 1.00 92.31 264 HIS A O 1
ATOM 2164 N N . TYR A 1 265 ? -1.321 0.076 -2.591 1.00 90.31 265 TYR A N 1
ATOM 2165 C CA . TYR A 1 265 ? -1.989 0.485 -3.841 1.00 90.31 265 TYR A CA 1
ATOM 2166 C C . TYR A 1 265 ? -3.062 -0.510 -4.320 1.00 90.31 265 TYR A C 1
ATOM 2168 O O . TYR A 1 265 ? -3.206 -0.773 -5.518 1.00 90.31 265 TYR A O 1
ATOM 2176 N N . GLY A 1 266 ? -3.822 -1.039 -3.357 1.00 92.94 266 GLY A N 1
ATOM 2177 C CA . GLY A 1 266 ? -4.804 -2.113 -3.516 1.00 92.94 266 GLY A CA 1
ATOM 2178 C C . GLY A 1 266 ? -4.257 -3.458 -3.025 1.00 92.94 266 GLY A C 1
ATOM 2179 O O . GLY A 1 266 ? -3.259 -3.488 -2.302 1.00 92.94 266 GLY A O 1
ATOM 2180 N N . LEU A 1 267 ? -4.921 -4.568 -3.368 1.00 96.06 267 LEU A N 1
ATOM 2181 C CA . LEU A 1 267 ? -4.433 -5.903 -3.016 1.00 96.06 267 LEU A CA 1
ATOM 2182 C C . LEU A 1 267 ? -3.119 -6.171 -3.762 1.00 96.06 267 LEU A C 1
ATOM 2184 O O . LEU A 1 267 ? -3.084 -6.187 -4.991 1.00 96.06 267 LEU A O 1
ATOM 2188 N N . SER A 1 268 ? -2.054 -6.390 -3.005 1.00 95.50 268 SER A N 1
ATOM 2189 C CA . SER A 1 268 ? -0.679 -6.404 -3.491 1.00 95.50 268 SER A CA 1
ATOM 2190 C C . SER A 1 268 ? -0.005 -7.733 -3.185 1.00 95.50 268 SER A C 1
ATOM 2192 O O . SER A 1 268 ? -0.261 -8.333 -2.139 1.00 95.50 268 SER A O 1
ATOM 2194 N N . ILE A 1 269 ? 0.902 -8.171 -4.058 1.00 95.75 269 ILE A N 1
ATOM 2195 C CA . ILE A 1 269 ? 1.853 -9.241 -3.732 1.00 95.75 269 ILE A CA 1
ATOM 2196 C C . ILE A 1 269 ? 3.109 -8.602 -3.153 1.00 95.75 269 ILE A C 1
ATOM 2198 O O . ILE A 1 269 ? 3.889 -7.979 -3.869 1.00 95.75 269 ILE A O 1
ATOM 2202 N N . GLN A 1 270 ? 3.307 -8.793 -1.854 1.00 92.31 270 GLN A N 1
ATOM 2203 C CA . GLN A 1 270 ? 4.461 -8.304 -1.112 1.00 92.31 270 GLN A CA 1
ATOM 2204 C C . GLN A 1 270 ? 5.710 -9.152 -1.366 1.00 92.31 270 GLN A C 1
ATOM 2206 O O . GLN A 1 270 ? 6.807 -8.622 -1.482 1.00 92.31 270 GLN A O 1
ATOM 2211 N N . ASN A 1 271 ? 5.571 -10.479 -1.388 1.00 92.00 271 ASN A N 1
ATOM 2212 C CA . ASN A 1 271 ? 6.700 -11.399 -1.529 1.00 92.00 271 ASN A CA 1
ATOM 2213 C C . ASN A 1 271 ? 6.232 -12.764 -2.052 1.00 92.00 271 ASN A C 1
ATOM 2215 O O . ASN A 1 271 ? 5.043 -13.081 -2.016 1.00 92.00 271 ASN A O 1
ATOM 2219 N N . ILE A 1 272 ? 7.177 -13.590 -2.500 1.00 92.00 272 ILE A N 1
ATOM 2220 C CA . ILE A 1 272 ? 6.942 -14.965 -2.934 1.00 92.00 272 ILE A CA 1
ATOM 2221 C C . ILE A 1 272 ? 7.917 -15.895 -2.204 1.00 92.00 272 ILE A C 1
ATOM 2223 O O . ILE A 1 272 ? 9.132 -15.841 -2.405 1.00 92.00 272 ILE A O 1
ATOM 2227 N N . ILE A 1 273 ? 7.386 -16.755 -1.339 1.00 91.81 273 ILE A N 1
ATOM 2228 C CA . ILE A 1 273 ? 8.149 -17.670 -0.486 1.00 91.81 273 ILE A CA 1
ATOM 2229 C C . ILE A 1 273 ? 8.411 -18.972 -1.241 1.00 91.81 273 ILE A C 1
ATOM 2231 O O . ILE A 1 273 ? 7.489 -19.565 -1.784 1.00 91.81 273 ILE A O 1
ATOM 2235 N N . ASN A 1 274 ? 9.656 -19.459 -1.237 1.00 89.62 274 ASN A N 1
ATOM 2236 C CA . ASN A 1 274 ? 10.047 -20.702 -1.921 1.00 89.62 274 ASN A CA 1
ATOM 2237 C C . ASN A 1 274 ? 9.532 -20.784 -3.377 1.00 89.62 274 ASN A C 1
ATOM 2239 O O . ASN A 1 274 ? 8.855 -21.750 -3.732 1.00 89.62 274 ASN A O 1
ATOM 2243 N N . PRO A 1 275 ? 9.790 -19.768 -4.221 1.00 88.12 275 PRO A N 1
ATOM 2244 C CA . PRO A 1 275 ? 9.195 -19.721 -5.545 1.00 88.12 275 PRO A CA 1
ATOM 2245 C C . PRO A 1 275 ? 9.740 -20.813 -6.461 1.00 88.12 275 PRO A C 1
ATOM 2247 O O . PRO A 1 275 ? 10.915 -21.186 -6.400 1.00 88.12 275 PRO A O 1
ATOM 2250 N N . ASN A 1 276 ? 8.886 -21.233 -7.390 1.00 88.38 276 ASN A N 1
ATOM 2251 C CA . ASN A 1 276 ? 9.321 -21.909 -8.602 1.00 88.38 276 ASN A CA 1
ATOM 2252 C C . ASN A 1 276 ? 10.167 -20.966 -9.471 1.00 88.38 276 ASN A C 1
ATOM 2254 O O . ASN A 1 276 ? 10.104 -19.743 -9.350 1.00 88.38 276 ASN A O 1
ATOM 2258 N N . LYS A 1 277 ? 10.924 -21.548 -10.407 1.00 91.44 277 LYS A N 1
ATOM 2259 C CA . LYS A 1 277 ? 11.736 -20.778 -11.361 1.00 91.44 277 LYS A CA 1
ATOM 2260 C C . LYS A 1 277 ? 10.902 -19.863 -12.251 1.00 91.44 277 LYS A C 1
ATOM 2262 O O . LYS A 1 277 ? 11.336 -18.756 -12.545 1.00 91.44 277 LYS A O 1
ATOM 2267 N N . ASN A 1 278 ? 9.731 -20.329 -12.675 1.00 92.56 278 ASN A N 1
ATOM 2268 C CA . ASN A 1 278 ? 8.784 -19.553 -13.461 1.00 92.56 278 ASN A CA 1
ATOM 2269 C C . ASN A 1 278 ? 7.581 -19.212 -12.580 1.00 92.56 278 ASN A C 1
ATOM 2271 O O . ASN A 1 278 ? 6.945 -20.107 -12.019 1.00 92.56 278 ASN A O 1
ATOM 2275 N N . ILE A 1 279 ? 7.317 -17.916 -12.442 1.00 92.50 279 ILE A N 1
ATOM 2276 C CA . ILE A 1 279 ? 6.216 -17.369 -11.662 1.00 92.50 279 ILE A CA 1
ATOM 2277 C C . ILE A 1 279 ? 5.234 -16.669 -12.591 1.00 92.50 279 ILE A C 1
ATOM 2279 O O . ILE A 1 279 ? 5.602 -15.780 -13.364 1.00 92.50 279 ILE A O 1
ATOM 2283 N N . ILE A 1 280 ? 3.961 -17.023 -12.450 1.00 93.44 280 ILE A N 1
ATOM 2284 C CA . ILE A 1 280 ? 2.837 -16.260 -12.983 1.00 93.44 280 ILE A CA 1
ATOM 2285 C C . ILE A 1 280 ? 2.227 -15.497 -11.815 1.00 93.44 280 ILE A C 1
ATOM 2287 O O . ILE A 1 280 ? 1.800 -16.102 -10.834 1.00 93.44 280 ILE A O 1
ATOM 2291 N N . ILE A 1 281 ? 2.229 -14.168 -11.900 1.00 94.25 281 ILE A N 1
ATOM 2292 C CA . ILE A 1 281 ? 1.533 -13.337 -10.923 1.00 94.25 281 ILE A CA 1
ATOM 2293 C C . ILE A 1 281 ? 0.018 -13.535 -11.123 1.00 94.25 281 ILE A C 1
ATOM 2295 O O . ILE A 1 281 ? -0.456 -13.330 -12.243 1.00 94.25 281 ILE A O 1
ATOM 2299 N N . PRO A 1 282 ? -0.738 -13.940 -10.085 1.00 94.81 282 PRO A N 1
ATOM 2300 C CA . PRO A 1 282 ? -2.182 -14.132 -10.194 1.00 94.81 282 PRO A CA 1
ATOM 2301 C C . PRO A 1 282 ? -2.919 -12.826 -10.499 1.00 94.81 282 PRO A C 1
ATOM 2303 O O . PRO A 1 282 ? -2.481 -11.737 -10.119 1.00 94.81 282 PRO A O 1
ATOM 2306 N N . THR A 1 283 ? -4.081 -12.937 -11.143 1.00 94.62 283 THR A N 1
ATOM 2307 C CA . THR A 1 283 ? -4.933 -11.773 -11.439 1.00 94.62 283 THR A CA 1
ATOM 2308 C C . THR A 1 283 ? -5.797 -11.342 -10.249 1.00 94.62 283 THR A C 1
ATOM 2310 O O . THR A 1 283 ? -6.144 -10.169 -10.114 1.00 94.62 283 THR A O 1
ATOM 2313 N N . ASN A 1 284 ? -6.169 -12.270 -9.363 1.00 94.56 284 ASN A N 1
ATOM 2314 C CA . ASN A 1 284 ? -7.064 -11.993 -8.243 1.00 94.56 284 ASN A CA 1
ATOM 2315 C C . ASN A 1 284 ? -6.908 -12.998 -7.094 1.00 94.56 284 ASN A C 1
ATOM 2317 O O . ASN A 1 284 ? -6.373 -14.091 -7.265 1.00 94.56 284 ASN A O 1
ATOM 2321 N N . TYR A 1 285 ? -7.442 -12.629 -5.932 1.00 94.25 285 TYR A N 1
ATOM 2322 C CA . TYR A 1 285 ? -7.646 -13.518 -4.793 1.00 94.25 285 TYR A CA 1
ATOM 2323 C C . TYR A 1 285 ? -9.063 -13.320 -4.254 1.00 94.25 285 TYR A C 1
ATOM 2325 O O . TYR A 1 285 ? -9.458 -12.204 -3.913 1.00 94.25 285 TYR A O 1
ATOM 2333 N N . LYS A 1 286 ? -9.846 -14.406 -4.196 1.00 90.88 286 LYS A N 1
ATOM 2334 C CA . LYS A 1 286 ? -11.260 -14.394 -3.766 1.00 90.88 286 LYS A CA 1
ATOM 2335 C C . LYS A 1 286 ? -12.115 -13.360 -4.516 1.00 90.88 286 LYS A C 1
ATOM 2337 O O . LYS A 1 286 ? -12.994 -12.731 -3.936 1.00 90.88 286 LYS A O 1
ATOM 2342 N N . GLY A 1 287 ? -11.849 -13.179 -5.812 1.00 89.06 287 GLY A N 1
ATOM 2343 C CA . GLY A 1 287 ? -12.548 -12.216 -6.665 1.00 89.06 287 GLY A CA 1
ATOM 2344 C C . GLY A 1 287 ? -12.084 -10.761 -6.521 1.00 89.06 287 GLY A C 1
ATOM 2345 O O . GLY A 1 287 ? -12.514 -9.936 -7.325 1.00 89.06 287 GLY A O 1
ATOM 2346 N N . THR A 1 288 ? -11.195 -10.444 -5.572 1.00 91.94 288 THR A N 1
ATOM 2347 C CA . THR A 1 288 ? -10.539 -9.131 -5.450 1.00 91.94 288 THR A CA 1
ATOM 2348 C C . THR A 1 288 ? -9.332 -9.076 -6.375 1.00 91.94 288 THR A C 1
ATOM 2350 O O . THR A 1 288 ? -8.465 -9.949 -6.297 1.00 91.94 288 THR A O 1
ATOM 2353 N N . ALA A 1 289 ? -9.255 -8.072 -7.247 1.00 94.62 289 ALA A N 1
ATOM 2354 C CA . ALA A 1 289 ? -8.158 -7.978 -8.204 1.00 94.62 289 ALA A CA 1
ATOM 2355 C C . ALA A 1 289 ? -6.839 -7.657 -7.496 1.00 94.62 289 ALA A C 1
ATOM 2357 O O . ALA A 1 289 ? -6.787 -6.800 -6.615 1.00 94.62 289 ALA A O 1
ATOM 2358 N N . ILE A 1 290 ? -5.761 -8.311 -7.917 1.00 95.62 290 ILE A N 1
ATOM 2359 C CA . ILE A 1 290 ? -4.413 -7.986 -7.450 1.00 95.62 290 ILE A CA 1
ATOM 2360 C C . ILE A 1 290 ? -3.939 -6.787 -8.257 1.00 95.62 290 ILE A C 1
ATOM 2362 O O . ILE A 1 290 ? -3.743 -6.872 -9.455 1.00 95.62 290 ILE A O 1
ATOM 2366 N N . SER A 1 291 ? -3.804 -5.627 -7.655 1.00 92.31 291 SER A N 1
ATOM 2367 C CA . SER A 1 291 ? -3.590 -4.388 -8.404 1.00 92.31 291 SER A CA 1
ATOM 2368 C C . SER A 1 291 ? -2.117 -3.991 -8.482 1.00 92.31 291 SER A C 1
ATOM 2370 O O . SER A 1 291 ? -1.733 -3.141 -9.294 1.00 92.31 291 SER A O 1
ATOM 2372 N N . SER A 1 292 ? -1.280 -4.606 -7.649 1.00 93.12 292 SER A N 1
ATOM 2373 C CA . SER A 1 292 ? 0.107 -4.203 -7.480 1.00 93.12 292 SER A CA 1
ATOM 2374 C C . SER A 1 292 ? 1.035 -5.338 -7.055 1.00 93.12 292 SER A C 1
ATOM 2376 O O . SER A 1 292 ? 0.610 -6.395 -6.582 1.00 93.12 292 SER A O 1
ATOM 2378 N N . ILE A 1 293 ? 2.332 -5.109 -7.250 1.00 91.31 293 ILE A N 1
ATOM 2379 C CA . ILE A 1 293 ? 3.403 -5.995 -6.789 1.00 91.31 293 ILE A CA 1
ATOM 2380 C C . ILE A 1 293 ? 4.517 -5.176 -6.136 1.00 91.31 293 ILE A C 1
ATOM 2382 O O . ILE A 1 293 ? 4.930 -4.142 -6.672 1.00 91.31 293 ILE A O 1
ATOM 2386 N N . ASP A 1 294 ? 5.031 -5.653 -5.003 1.00 88.00 294 ASP A N 1
ATOM 2387 C CA . ASP A 1 294 ? 6.251 -5.131 -4.397 1.00 88.00 294 ASP A CA 1
ATOM 2388 C C . ASP A 1 294 ? 7.473 -5.759 -5.054 1.00 88.00 294 ASP A C 1
ATOM 2390 O O . ASP A 1 294 ? 7.882 -6.890 -4.780 1.00 88.00 294 ASP A O 1
ATOM 2394 N N . PHE A 1 295 ? 8.058 -5.007 -5.979 1.00 82.75 295 PHE A N 1
ATOM 2395 C CA . PHE A 1 295 ? 9.205 -5.468 -6.732 1.00 82.75 295 PHE A CA 1
ATOM 2396 C C . PHE A 1 295 ? 10.486 -5.431 -5.906 1.00 82.75 295 PHE A C 1
ATOM 2398 O O . PHE A 1 295 ? 11.455 -6.076 -6.293 1.00 82.75 295 PHE A O 1
ATOM 2405 N N . THR A 1 296 ? 10.515 -4.738 -4.765 1.00 76.56 296 THR A N 1
ATOM 2406 C CA . THR A 1 296 ? 11.698 -4.671 -3.897 1.00 76.56 296 THR A CA 1
ATOM 2407 C C . THR A 1 296 ? 12.080 -6.058 -3.398 1.00 76.56 296 THR A C 1
ATOM 2409 O O . THR A 1 296 ? 13.223 -6.479 -3.548 1.00 76.56 296 THR A O 1
ATOM 2412 N N . GLU A 1 297 ? 11.110 -6.791 -2.859 1.00 75.56 297 GLU A N 1
ATOM 2413 C CA . GLU A 1 297 ? 11.319 -8.134 -2.315 1.00 75.56 297 GLU A CA 1
ATOM 2414 C C . GLU A 1 297 ? 11.384 -9.179 -3.438 1.00 75.56 297 GLU A C 1
ATOM 2416 O O . GLU A 1 297 ? 12.281 -10.026 -3.471 1.00 75.56 297 GLU A O 1
ATOM 2421 N N . ILE A 1 298 ? 10.479 -9.085 -4.422 1.00 80.81 298 ILE A N 1
ATOM 2422 C CA . ILE A 1 298 ? 10.410 -10.041 -5.538 1.00 80.81 298 ILE A CA 1
ATOM 2423 C C . ILE A 1 298 ? 11.696 -10.007 -6.369 1.00 80.81 298 ILE A C 1
ATOM 2425 O O . ILE A 1 298 ? 12.239 -11.061 -6.706 1.00 80.81 298 ILE A O 1
ATOM 2429 N N . SER A 1 299 ? 12.230 -8.818 -6.664 1.00 73.88 299 SER A N 1
ATOM 2430 C CA . SER A 1 299 ? 13.460 -8.677 -7.453 1.00 73.88 299 SER A CA 1
ATOM 2431 C C . SER A 1 299 ? 14.724 -9.087 -6.707 1.00 73.88 299 SER A C 1
ATOM 2433 O O . SER A 1 299 ? 15.764 -9.197 -7.344 1.00 73.88 299 SER A O 1
ATOM 2435 N N . GLN A 1 300 ? 14.667 -9.332 -5.394 1.00 74.06 300 GLN A N 1
ATOM 2436 C CA . GLN A 1 300 ? 15.771 -9.900 -4.611 1.00 74.06 300 GLN A CA 1
ATOM 2437 C C . GLN A 1 300 ? 15.693 -11.427 -4.503 1.00 74.06 300 GLN A C 1
ATOM 2439 O O . GLN A 1 300 ? 16.626 -12.077 -4.012 1.00 74.06 300 GLN A O 1
ATOM 2444 N N . ASN A 1 301 ? 14.603 -12.027 -4.977 1.00 78.75 301 ASN A N 1
ATOM 2445 C CA . ASN A 1 301 ? 14.391 -13.452 -4.855 1.00 78.75 301 ASN A CA 1
ATOM 2446 C C . ASN A 1 301 ? 15.368 -14.247 -5.738 1.00 78.75 301 ASN A C 1
ATOM 2448 O O . ASN A 1 301 ? 15.498 -14.019 -6.939 1.00 78.75 301 ASN A O 1
ATOM 2452 N N . LYS A 1 302 ? 16.063 -15.219 -5.137 1.00 83.06 302 LYS A N 1
ATOM 2453 C CA . LYS A 1 302 ? 17.063 -16.050 -5.829 1.00 83.06 302 LYS A CA 1
ATOM 2454 C C . LYS A 1 302 ? 16.469 -17.267 -6.540 1.00 83.06 302 LYS A C 1
ATOM 2456 O O . LYS A 1 302 ? 17.185 -17.905 -7.304 1.00 83.06 302 LYS A O 1
ATOM 2461 N N . GLY A 1 303 ? 15.220 -17.630 -6.266 1.00 88.06 303 GLY A N 1
ATOM 2462 C CA . GLY A 1 303 ? 14.558 -18.773 -6.897 1.00 88.06 303 GLY A CA 1
ATOM 2463 C C . GLY A 1 303 ? 13.901 -18.435 -8.235 1.00 88.06 303 GLY A C 1
ATOM 2464 O O . GLY A 1 303 ? 13.762 -19.324 -9.067 1.00 88.06 303 GLY A O 1
ATOM 2465 N N . ILE A 1 304 ? 13.543 -17.165 -8.456 1.00 89.38 304 ILE A N 1
ATOM 2466 C CA . ILE A 1 304 ? 12.808 -16.716 -9.646 1.00 89.38 304 ILE A CA 1
ATOM 2467 C C . ILE A 1 304 ? 13.782 -16.482 -10.809 1.00 89.38 304 ILE A C 1
ATOM 2469 O O . ILE A 1 304 ? 14.715 -15.686 -10.708 1.00 89.38 304 ILE A O 1
ATOM 2473 N N . GLU A 1 305 ? 13.544 -17.165 -11.927 1.00 91.88 305 GLU A N 1
ATOM 2474 C CA . GLU A 1 305 ? 14.240 -16.970 -13.203 1.00 91.88 305 GLU A CA 1
ATOM 2475 C C . GLU A 1 305 ? 13.339 -16.270 -14.237 1.00 91.88 305 GLU A C 1
ATOM 2477 O O . GLU A 1 305 ? 13.834 -15.494 -15.054 1.00 91.88 305 GLU A O 1
ATOM 2482 N N . GLU A 1 306 ? 12.024 -16.491 -14.180 1.00 92.12 306 GLU A N 1
ATOM 2483 C CA . GLU A 1 306 ? 11.036 -15.905 -15.089 1.00 92.12 306 GLU A CA 1
ATOM 2484 C C . GLU A 1 306 ? 9.835 -15.359 -14.313 1.00 92.12 306 GLU A C 1
ATOM 2486 O O . GLU A 1 306 ? 9.283 -16.047 -13.450 1.00 92.12 306 GLU A O 1
ATOM 2491 N N . LEU A 1 307 ? 9.413 -14.137 -14.640 1.00 92.31 307 LEU A N 1
ATOM 2492 C CA . LEU A 1 307 ? 8.261 -13.480 -14.025 1.00 92.31 307 LEU A CA 1
ATOM 2493 C C . LEU A 1 307 ? 7.256 -13.042 -15.093 1.00 92.31 307 LEU A C 1
ATOM 2495 O O . LEU A 1 307 ? 7.615 -12.307 -16.011 1.00 92.31 307 LEU A O 1
ATOM 2499 N N . ASN A 1 308 ? 5.996 -13.446 -14.948 1.00 94.69 308 ASN A N 1
ATOM 2500 C CA . ASN A 1 308 ? 4.910 -13.071 -15.851 1.00 94.69 308 ASN A CA 1
ATOM 2501 C C . ASN A 1 308 ? 3.928 -12.152 -15.118 1.00 94.69 308 ASN A C 1
ATOM 2503 O O . ASN A 1 308 ? 3.309 -12.563 -14.136 1.00 94.69 308 ASN A O 1
ATOM 2507 N N . ILE A 1 309 ? 3.801 -10.914 -15.595 1.00 94.44 309 ILE A N 1
ATOM 2508 C CA . ILE A 1 309 ? 2.975 -9.854 -15.004 1.00 94.44 309 ILE A CA 1
ATOM 2509 C C . ILE A 1 309 ? 1.642 -9.754 -15.773 1.00 94.44 309 ILE A C 1
ATOM 2511 O O . ILE A 1 309 ? 1.676 -9.553 -16.993 1.00 94.44 309 ILE A O 1
ATOM 2515 N N . PRO A 1 310 ? 0.474 -9.869 -15.111 1.00 95.38 310 PRO A N 1
ATOM 2516 C CA . PRO A 1 310 ? -0.822 -9.820 -15.775 1.00 95.38 310 PRO A CA 1
ATOM 2517 C C . PRO A 1 310 ? -1.285 -8.384 -16.061 1.00 95.38 310 PRO A C 1
ATOM 2519 O O . PRO A 1 310 ? -0.626 -7.392 -15.738 1.00 95.38 310 PRO A O 1
ATOM 2522 N N . GLU A 1 311 ? -2.437 -8.266 -16.709 1.00 92.75 311 GLU A N 1
ATOM 2523 C CA . GLU A 1 311 ? -3.032 -7.019 -17.191 1.00 92.75 311 GLU A CA 1
ATOM 2524 C C . GLU A 1 311 ? -3.464 -6.047 -16.089 1.00 92.75 311 GLU A C 1
ATOM 2526 O O . GLU A 1 311 ? -3.427 -4.837 -16.291 1.00 92.75 311 GLU A O 1
ATOM 2531 N N . ASN A 1 312 ? -3.845 -6.574 -14.928 1.00 92.19 312 ASN A N 1
ATOM 2532 C CA . ASN A 1 312 ? -4.428 -5.844 -13.802 1.00 92.19 312 ASN A CA 1
ATOM 2533 C C . ASN A 1 312 ? -3.384 -5.172 -12.893 1.00 92.19 312 ASN A C 1
ATOM 2535 O O . ASN A 1 312 ? -3.751 -4.394 -12.011 1.00 92.19 312 ASN A O 1
ATOM 2539 N N . ILE A 1 313 ? -2.089 -5.427 -13.116 1.00 92.19 313 ILE A N 1
ATOM 2540 C CA . ILE A 1 313 ? -1.016 -4.731 -12.401 1.00 92.19 313 ILE A CA 1
ATOM 2541 C C . ILE A 1 313 ? -0.865 -3.327 -12.975 1.00 92.19 313 ILE A C 1
ATOM 2543 O O . ILE A 1 313 ? -0.259 -3.132 -14.032 1.00 92.19 313 ILE A O 1
ATOM 2547 N N . TRP A 1 314 ? -1.382 -2.345 -12.243 1.00 89.19 314 TRP A N 1
ATOM 2548 C CA . TRP A 1 314 ? -1.199 -0.929 -12.557 1.00 89.19 314 TRP A CA 1
ATOM 2549 C C . TRP A 1 314 ? -0.028 -0.311 -11.797 1.00 89.19 314 TRP A C 1
ATOM 2551 O O . TRP A 1 314 ? 0.485 0.740 -12.188 1.00 89.19 314 TRP A O 1
ATOM 2561 N N . LYS A 1 315 ? 0.412 -0.968 -10.715 1.00 88.00 315 LYS A N 1
ATOM 2562 C CA . LYS A 1 315 ? 1.472 -0.466 -9.849 1.00 88.00 315 LYS A CA 1
ATOM 2563 C C . LYS A 1 315 ? 2.530 -1.518 -9.537 1.00 88.00 315 LYS A C 1
ATOM 2565 O O . LYS A 1 315 ? 2.266 -2.528 -8.898 1.00 88.00 315 LYS A O 1
ATOM 2570 N N . ILE A 1 316 ? 3.763 -1.221 -9.918 1.00 87.62 316 ILE A N 1
ATOM 2571 C CA . ILE A 1 316 ? 4.965 -1.930 -9.480 1.00 87.62 316 ILE A CA 1
ATOM 2572 C C . ILE A 1 316 ? 5.687 -1.018 -8.482 1.00 87.62 316 ILE A C 1
ATOM 2574 O O . ILE A 1 316 ? 6.001 0.130 -8.805 1.00 87.62 316 ILE A O 1
ATOM 2578 N N . ILE A 1 317 ? 5.883 -1.498 -7.256 1.00 82.12 317 ILE A N 1
ATOM 2579 C CA . ILE A 1 317 ? 6.475 -0.747 -6.140 1.00 82.12 317 ILE A CA 1
ATOM 2580 C C . ILE A 1 317 ? 7.985 -1.031 -6.075 1.00 82.12 317 ILE A C 1
ATOM 2582 O O . ILE A 1 317 ? 8.408 -2.168 -6.271 1.00 82.12 317 ILE A O 1
ATOM 2586 N N . GLY A 1 318 ? 8.793 -0.002 -5.802 1.00 71.81 318 GLY A N 1
ATOM 2587 C CA . GLY A 1 318 ? 10.245 -0.080 -5.615 1.00 71.81 318 GLY A CA 1
ATOM 2588 C C . GLY A 1 318 ? 10.765 1.077 -4.749 1.00 71.81 318 GLY A C 1
ATOM 2589 O O . GLY A 1 318 ? 10.047 2.047 -4.491 1.00 71.81 318 GLY A O 1
ATOM 2590 N N . THR A 1 319 ? 11.988 0.953 -4.230 1.00 46.69 319 THR A N 1
ATOM 2591 C CA . THR A 1 319 ? 12.528 1.797 -3.147 1.00 46.69 319 THR A CA 1
ATOM 2592 C C . THR A 1 319 ? 12.957 3.201 -3.589 1.00 46.69 319 THR A C 1
ATOM 2594 O O . THR A 1 319 ? 14.122 3.450 -3.860 1.00 46.69 319 THR A O 1
ATOM 2597 N N . ASP A 1 320 ? 12.015 4.138 -3.659 1.00 44.19 320 ASP A N 1
ATOM 2598 C CA . ASP A 1 320 ? 12.064 5.457 -2.995 1.00 44.19 320 ASP A CA 1
ATOM 2599 C C . ASP A 1 320 ? 11.067 6.428 -3.646 1.00 44.19 320 ASP A C 1
ATOM 2601 O O . ASP A 1 320 ? 10.917 6.511 -4.870 1.00 44.19 320 ASP A O 1
ATOM 2605 N N . SER A 1 321 ? 10.413 7.215 -2.795 1.00 41.72 321 SER A N 1
ATOM 2606 C CA . SER A 1 321 ? 9.598 8.362 -3.183 1.00 41.72 321 SER A CA 1
ATOM 2607 C C . SER A 1 321 ? 10.486 9.463 -3.766 1.00 41.72 321 SER A C 1
ATOM 2609 O O . SER A 1 321 ? 11.313 10.027 -3.049 1.00 41.72 321 SER A O 1
ATOM 2611 N N . VAL A 1 322 ? 10.268 9.852 -5.024 1.00 35.97 322 VAL A N 1
ATOM 2612 C CA . VAL A 1 322 ? 10.608 11.213 -5.457 1.00 35.97 322 VAL A CA 1
ATOM 2613 C C . VAL A 1 322 ? 9.319 12.010 -5.430 1.00 35.97 322 VAL A C 1
ATOM 2615 O O . VAL A 1 322 ? 8.416 11.811 -6.239 1.00 35.97 322 VAL A O 1
ATOM 2618 N N . ILE A 1 323 ? 9.231 12.919 -4.463 1.00 37.53 323 ILE A N 1
ATOM 2619 C CA . ILE A 1 323 ? 8.278 14.019 -4.540 1.00 37.53 323 ILE A CA 1
ATOM 2620 C C . ILE A 1 323 ? 8.836 14.953 -5.608 1.00 37.53 323 ILE A C 1
ATOM 2622 O O . ILE A 1 323 ? 9.725 15.757 -5.328 1.00 37.53 323 ILE A O 1
ATOM 2626 N N . ASP A 1 324 ? 8.353 14.834 -6.838 1.00 35.22 324 ASP A N 1
ATOM 2627 C CA . ASP A 1 324 ? 8.394 15.981 -7.727 1.00 35.22 324 ASP A CA 1
ATOM 2628 C C . ASP A 1 324 ? 7.179 16.869 -7.408 1.00 35.22 324 ASP A C 1
ATOM 2630 O O . ASP A 1 324 ? 6.147 16.413 -6.904 1.00 35.22 324 ASP A O 1
ATOM 2634 N N . GLY A 1 325 ? 7.309 18.172 -7.647 1.00 34.22 325 GLY A N 1
ATOM 2635 C CA . GLY A 1 325 ? 6.253 19.152 -7.379 1.00 34.22 325 GLY A CA 1
ATOM 2636 C C . GLY A 1 325 ? 5.005 19.011 -8.264 1.00 34.22 325 GLY A C 1
ATOM 2637 O O . GLY A 1 325 ? 4.256 19.978 -8.377 1.00 34.22 325 GLY A O 1
ATOM 2638 N N . LYS A 1 326 ? 4.797 17.865 -8.932 1.00 38.41 326 LYS A N 1
ATOM 2639 C CA . LYS A 1 326 ? 3.655 17.561 -9.807 1.00 38.41 326 LYS A CA 1
ATOM 2640 C C . LYS A 1 326 ? 2.893 16.292 -9.411 1.00 38.41 326 LYS A C 1
ATOM 2642 O O . LYS A 1 326 ? 1.825 16.056 -9.972 1.00 38.41 326 LYS A O 1
ATOM 2647 N N . GLY A 1 327 ? 3.359 15.542 -8.413 1.00 36.62 327 GLY A N 1
ATOM 2648 C CA . GLY A 1 327 ? 2.638 14.404 -7.847 1.00 36.62 327 GLY A CA 1
ATOM 2649 C C . GLY A 1 327 ? 3.442 13.109 -7.903 1.00 36.62 327 GLY A C 1
ATOM 2650 O O . GLY A 1 327 ? 4.073 12.796 -8.900 1.00 36.62 327 GLY A O 1
ATOM 2651 N N . LEU A 1 328 ? 3.393 12.378 -6.788 1.00 40.38 328 LEU A N 1
ATOM 2652 C CA . LEU A 1 328 ? 3.953 11.049 -6.513 1.00 40.38 328 LEU A CA 1
ATOM 2653 C C . LEU A 1 328 ? 4.426 10.237 -7.745 1.00 40.38 328 LEU A C 1
ATOM 2655 O O . LEU A 1 328 ? 3.657 9.459 -8.312 1.00 40.38 328 LEU A O 1
ATOM 2659 N N . GLU A 1 329 ? 5.718 10.306 -8.079 1.00 44.56 329 GLU A N 1
ATOM 2660 C CA . GLU A 1 329 ? 6.380 9.281 -8.892 1.00 44.56 329 GLU A CA 1
ATOM 2661 C C . GLU A 1 329 ? 7.170 8.336 -7.972 1.00 44.56 329 GLU A C 1
ATOM 2663 O O . GLU A 1 329 ? 8.005 8.754 -7.170 1.00 44.56 329 GLU A O 1
ATOM 2668 N N . PHE A 1 330 ? 6.893 7.036 -8.077 1.00 47.62 330 PHE A N 1
ATOM 2669 C CA . PHE A 1 330 ? 7.630 6.003 -7.348 1.00 47.62 330 PHE A CA 1
ATOM 2670 C C . PHE A 1 330 ? 8.783 5.534 -8.223 1.00 47.62 330 PHE A C 1
ATOM 2672 O O . PHE A 1 330 ? 8.550 5.109 -9.358 1.00 47.62 330 PHE A O 1
ATOM 2679 N N . GLN A 1 331 ? 10.012 5.618 -7.710 1.00 47.38 331 GLN A N 1
ATOM 2680 C CA . GLN A 1 331 ? 11.144 4.973 -8.359 1.00 47.38 331 GLN A CA 1
ATOM 2681 C C . GLN A 1 331 ? 10.954 3.462 -8.280 1.00 47.38 331 GLN A C 1
ATOM 2683 O O . GLN A 1 331 ? 10.675 2.915 -7.217 1.00 47.38 331 GLN A O 1
ATOM 2688 N N . ILE A 1 332 ? 11.166 2.772 -9.395 1.00 49.72 332 ILE A N 1
ATOM 2689 C CA . ILE A 1 332 ? 11.495 1.354 -9.343 1.00 49.72 332 ILE A CA 1
ATOM 2690 C C . ILE A 1 332 ? 13.012 1.317 -9.378 1.00 49.72 332 I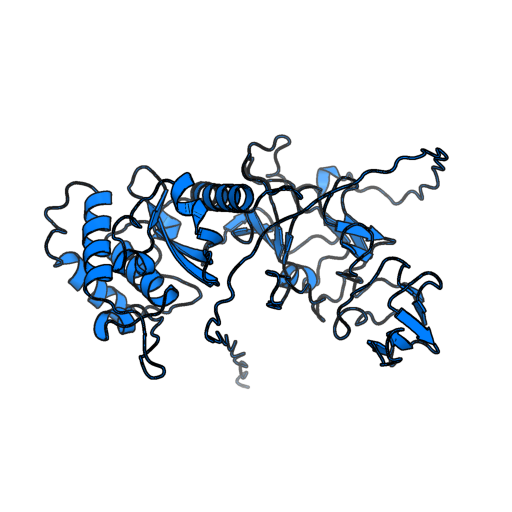LE A C 1
ATOM 2692 O O . ILE A 1 332 ? 13.615 1.478 -10.437 1.00 49.72 332 ILE A O 1
ATOM 2696 N N . ARG A 1 333 ? 13.630 1.156 -8.208 1.00 52.84 333 ARG A N 1
ATOM 2697 C CA . ARG A 1 333 ? 15.025 0.736 -8.172 1.00 52.84 333 ARG A CA 1
ATOM 2698 C C . ARG A 1 333 ? 15.062 -0.715 -8.598 1.00 52.84 333 ARG A C 1
ATOM 2700 O O . ARG A 1 333 ? 14.354 -1.550 -8.033 1.00 52.84 333 ARG A O 1
ATOM 2707 N N . ASN A 1 334 ? 15.892 -1.020 -9.586 1.00 49.91 334 ASN A N 1
ATOM 2708 C CA . ASN A 1 334 ? 16.347 -2.390 -9.735 1.00 49.91 334 ASN A CA 1
ATOM 2709 C C . ASN A 1 334 ? 17.026 -2.745 -8.418 1.00 49.91 334 ASN A C 1
ATOM 2711 O O . ASN A 1 334 ? 17.968 -2.083 -8.010 1.00 49.91 334 ASN A O 1
ATOM 2715 N N . SER A 1 335 ? 16.523 -3.716 -7.669 1.00 47.78 335 SER A N 1
ATOM 2716 C CA . SER A 1 335 ? 17.273 -4.110 -6.490 1.00 47.78 335 SER A CA 1
ATOM 2717 C C . SER A 1 335 ? 18.540 -4.798 -6.998 1.00 47.78 335 SER A C 1
ATOM 2719 O O . SER A 1 335 ? 18.464 -5.864 -7.613 1.00 47.78 335 SER A O 1
ATOM 2721 N N . SER A 1 336 ? 19.708 -4.193 -6.777 1.00 46.91 336 SER A N 1
ATOM 2722 C CA . SER A 1 336 ? 21.018 -4.836 -6.918 1.00 46.91 336 SER A CA 1
ATOM 2723 C C . SER A 1 336 ? 21.096 -6.058 -5.995 1.00 46.91 336 SER A C 1
ATOM 2725 O O . SER A 1 336 ? 21.670 -6.005 -4.911 1.00 46.91 336 SER A O 1
ATOM 2727 N N . GLY A 1 337 ? 20.472 -7.185 -6.360 1.00 47.31 33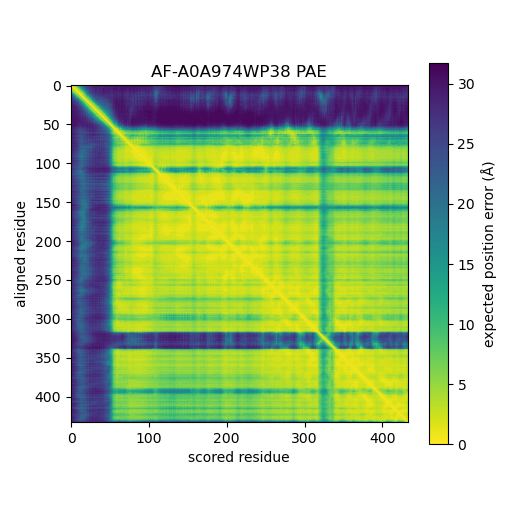7 GLY A N 1
ATOM 2728 C CA . GLY A 1 337 ? 20.412 -8.305 -5.418 1.00 47.31 337 GLY A CA 1
ATOM 2729 C C . GLY A 1 337 ? 19.762 -9.626 -5.829 1.00 47.31 337 GLY A C 1
ATOM 2730 O O . GLY A 1 337 ? 20.191 -10.651 -5.298 1.00 47.31 337 GLY A O 1
ATOM 2731 N N . GLY A 1 338 ? 18.787 -9.690 -6.744 1.00 53.12 338 GLY A N 1
ATOM 2732 C CA . GLY A 1 338 ? 18.175 -10.984 -7.100 1.00 53.12 338 GLY A CA 1
ATOM 2733 C C . GLY A 1 338 ? 18.938 -11.674 -8.204 1.00 53.12 338 GLY A C 1
ATOM 2734 O O . GLY A 1 338 ? 18.681 -11.446 -9.377 1.00 53.12 338 GLY A O 1
ATOM 2735 N N . LEU A 1 339 ? 19.906 -12.501 -7.833 1.00 61.12 339 LEU A N 1
ATOM 2736 C CA . LEU A 1 339 ? 20.974 -13.007 -8.702 1.00 61.12 339 LEU A CA 1
ATOM 2737 C C . LEU A 1 339 ? 20.545 -13.909 -9.881 1.00 61.12 339 LEU A C 1
ATOM 2739 O O . LEU A 1 339 ? 21.434 -14.373 -10.590 1.00 61.12 339 LEU A O 1
ATOM 2743 N N . ASN A 1 340 ? 19.250 -14.171 -10.111 1.00 83.12 340 ASN A N 1
ATOM 2744 C CA . ASN A 1 340 ? 18.814 -15.199 -11.066 1.00 83.12 340 ASN A CA 1
ATOM 2745 C C . ASN A 1 340 ? 17.721 -14.811 -12.075 1.00 83.12 340 ASN A C 1
ATOM 2747 O O . ASN A 1 340 ? 17.488 -15.614 -12.978 1.00 83.12 340 ASN A O 1
ATOM 2751 N N . LEU A 1 341 ? 17.112 -13.620 -12.008 1.00 87.94 341 LEU A N 1
ATOM 2752 C CA . LEU A 1 341 ? 16.048 -13.240 -12.947 1.00 87.94 341 LEU A CA 1
ATOM 2753 C C . LEU A 1 341 ? 16.602 -13.095 -14.376 1.00 87.94 341 LEU A C 1
ATOM 2755 O O . LEU A 1 341 ? 17.531 -12.321 -14.615 1.00 87.94 341 LEU A O 1
ATOM 2759 N N . LYS A 1 342 ? 16.033 -13.837 -15.328 1.00 90.81 342 LYS A N 1
ATOM 2760 C CA . LYS A 1 342 ? 16.445 -13.886 -16.742 1.00 90.81 342 LYS A CA 1
ATOM 2761 C C . LYS A 1 342 ? 15.450 -13.207 -17.671 1.00 90.81 342 LYS A C 1
ATOM 2763 O O . LYS A 1 342 ? 15.857 -12.668 -18.696 1.00 90.81 342 LYS A O 1
ATOM 2768 N N . ASN A 1 343 ? 14.163 -13.260 -17.332 1.00 92.06 343 ASN A N 1
ATOM 2769 C CA . ASN A 1 343 ? 13.094 -12.829 -18.220 1.00 92.06 343 ASN A CA 1
ATOM 2770 C C . ASN A 1 343 ? 11.904 -12.257 -17.441 1.00 92.06 343 ASN A C 1
ATOM 2772 O O . ASN A 1 343 ? 11.461 -12.847 -16.454 1.00 92.06 343 ASN A O 1
ATOM 2776 N N . ILE A 1 344 ? 11.362 -11.138 -17.919 1.00 92.38 344 ILE A N 1
ATOM 2777 C CA . ILE A 1 344 ? 10.089 -10.583 -17.454 1.00 92.38 344 ILE A CA 1
ATOM 2778 C C . ILE A 1 344 ? 9.156 -10.448 -18.651 1.00 92.38 344 ILE A C 1
ATOM 2780 O O . ILE A 1 344 ? 9.495 -9.805 -19.648 1.00 92.38 344 ILE A O 1
ATOM 2784 N N . THR A 1 345 ? 7.959 -11.012 -18.542 1.00 96.19 345 THR A N 1
ATOM 2785 C CA . THR A 1 345 ? 6.888 -10.833 -19.523 1.00 96.19 345 THR A CA 1
ATOM 2786 C C . THR A 1 345 ? 5.743 -10.030 -18.919 1.00 96.19 345 THR A C 1
ATOM 2788 O O . THR A 1 345 ? 5.531 -10.023 -17.706 1.00 96.19 345 THR A O 1
ATOM 2791 N N . VAL A 1 346 ? 5.010 -9.324 -19.776 1.00 95.31 346 VAL A N 1
ATOM 2792 C CA . VAL A 1 346 ? 3.839 -8.533 -19.390 1.00 95.31 346 VAL A CA 1
ATOM 2793 C C . VAL A 1 346 ? 2.699 -8.867 -20.344 1.00 95.31 346 VAL A C 1
ATOM 2795 O O . VAL A 1 346 ? 2.920 -8.970 -21.554 1.00 95.31 346 VAL A O 1
ATOM 2798 N N . ALA A 1 347 ? 1.487 -9.033 -19.816 1.00 96.94 347 ALA A N 1
ATOM 2799 C CA . ALA A 1 347 ? 0.288 -9.237 -20.620 1.00 96.94 347 ALA A CA 1
ATOM 2800 C C . ALA A 1 347 ? 0.096 -8.101 -21.642 1.00 96.94 347 ALA A C 1
ATOM 2802 O O . ALA A 1 347 ? 0.269 -6.919 -21.341 1.00 96.94 347 ALA A O 1
ATOM 2803 N N . LYS A 1 348 ? -0.291 -8.451 -22.875 1.00 95.44 348 LYS A N 1
ATOM 2804 C CA . LYS A 1 348 ? -0.366 -7.510 -24.012 1.00 95.44 348 LYS A CA 1
ATOM 2805 C C . LYS A 1 348 ? -1.314 -6.327 -23.759 1.00 95.44 348 LYS A C 1
ATOM 2807 O O . LYS A 1 348 ? -1.052 -5.210 -24.209 1.00 95.44 348 LYS A O 1
ATOM 2812 N N . ASN A 1 349 ? -2.409 -6.585 -23.052 1.00 93.94 349 ASN A N 1
ATOM 2813 C CA . ASN A 1 349 ? -3.448 -5.629 -22.670 1.00 93.94 349 ASN A CA 1
ATOM 2814 C C . ASN A 1 349 ? -3.146 -4.866 -21.367 1.00 93.94 349 ASN A C 1
ATOM 2816 O O . ASN A 1 349 ? -3.975 -4.059 -20.968 1.00 93.94 349 ASN A O 1
ATOM 2820 N N . ASN A 1 350 ? -1.985 -5.054 -20.725 1.00 93.62 350 ASN A N 1
ATOM 2821 C CA . ASN A 1 350 ? -1.588 -4.193 -19.608 1.00 93.62 350 ASN A CA 1
ATOM 2822 C C . ASN A 1 350 ? -1.435 -2.736 -20.101 1.00 93.62 350 ASN A C 1
ATOM 2824 O O . ASN A 1 350 ? -0.742 -2.474 -21.090 1.00 93.62 350 ASN A O 1
ATOM 2828 N N . GLU A 1 351 ? -2.093 -1.780 -19.443 1.00 91.12 351 GLU A N 1
ATOM 2829 C CA . GLU A 1 351 ? -2.149 -0.372 -19.880 1.00 91.12 351 GLU A CA 1
ATOM 2830 C C . GLU A 1 351 ? -0.955 0.486 -19.415 1.00 91.12 351 GLU A C 1
ATOM 2832 O O . GLU A 1 351 ? -0.747 1.603 -19.919 1.00 91.12 351 GLU A O 1
ATOM 2837 N N . TYR A 1 352 ? -0.165 -0.040 -18.474 1.00 89.00 352 TYR A N 1
ATOM 2838 C CA . TYR A 1 352 ? 0.855 0.686 -17.711 1.00 89.00 352 TYR A CA 1
ATOM 2839 C C . TYR A 1 352 ? 2.269 0.194 -17.982 1.00 89.00 352 TYR A C 1
ATOM 2841 O O . TYR A 1 352 ? 3.204 0.996 -17.976 1.00 89.00 352 TYR A O 1
ATOM 2849 N N . TYR A 1 353 ? 2.420 -1.096 -18.260 1.00 92.25 353 TYR A N 1
ATOM 2850 C CA . TYR A 1 353 ? 3.698 -1.758 -18.462 1.00 92.25 353 TYR A CA 1
ATOM 2851 C C . TYR A 1 353 ? 3.705 -2.549 -19.763 1.00 92.25 353 TYR A C 1
ATOM 2853 O O . TYR A 1 353 ? 2.670 -2.937 -20.308 1.00 92.25 353 TYR A O 1
ATOM 2861 N N . GLU A 1 354 ? 4.904 -2.794 -20.266 1.00 95.19 354 GLU A N 1
ATOM 2862 C CA . GLU A 1 354 ? 5.136 -3.736 -21.349 1.00 95.19 354 GLU A CA 1
ATOM 2863 C C . GLU A 1 354 ? 6.533 -4.344 -21.232 1.00 95.19 354 GLU A C 1
ATOM 2865 O O . GLU A 1 354 ? 7.374 -3.889 -20.454 1.00 95.19 354 GLU A O 1
ATOM 2870 N N . THR A 1 355 ? 6.772 -5.398 -22.004 1.00 95.56 355 THR A N 1
ATOM 2871 C CA . THR A 1 355 ? 8.079 -6.045 -22.096 1.00 95.56 355 THR A CA 1
ATOM 2872 C C . THR A 1 355 ? 8.647 -5.871 -23.497 1.00 95.56 355 THR A C 1
ATOM 2874 O O . THR A 1 355 ? 7.912 -5.925 -24.485 1.00 95.56 355 THR A O 1
ATOM 2877 N N . LEU A 1 356 ? 9.963 -5.700 -23.586 1.00 97.00 356 LEU A N 1
ATOM 2878 C CA . LEU A 1 356 ? 10.709 -5.799 -24.835 1.00 97.00 356 LEU A CA 1
ATOM 2879 C C . LEU A 1 356 ? 11.903 -6.726 -24.613 1.00 97.00 356 LEU A C 1
ATOM 2881 O O . LEU A 1 356 ? 12.785 -6.422 -23.813 1.00 97.00 356 LEU A O 1
ATOM 2885 N N . ASN A 1 357 ? 11.933 -7.859 -25.319 1.00 95.38 357 ASN A N 1
ATOM 2886 C CA . ASN A 1 357 ? 13.008 -8.859 -25.234 1.00 95.38 357 ASN A CA 1
ATOM 2887 C C . ASN A 1 357 ? 13.310 -9.328 -23.793 1.00 95.38 357 ASN A C 1
ATOM 2889 O O . ASN A 1 357 ? 14.464 -9.578 -23.435 1.00 95.38 357 ASN A O 1
ATOM 2893 N N . GLY A 1 358 ? 12.269 -9.427 -22.961 1.00 92.81 358 GLY A N 1
ATOM 2894 C CA . GLY A 1 358 ? 12.373 -9.858 -21.566 1.00 92.81 358 GLY A CA 1
ATOM 2895 C C . GLY A 1 358 ? 12.771 -8.769 -20.572 1.00 92.81 358 GLY A C 1
ATOM 2896 O O . GLY A 1 358 ? 12.985 -9.073 -19.401 1.00 92.81 358 GLY A O 1
ATOM 2897 N N . VAL A 1 359 ? 12.882 -7.517 -21.024 1.00 92.25 359 VAL A N 1
ATOM 2898 C CA . VAL A 1 359 ? 13.178 -6.333 -20.206 1.00 92.25 359 VAL A CA 1
ATOM 2899 C C . VAL A 1 359 ? 11.877 -5.580 -19.937 1.00 92.25 359 VAL A C 1
ATOM 2901 O O . VAL A 1 359 ? 11.086 -5.357 -20.854 1.00 92.25 359 VAL A O 1
ATOM 2904 N N . LEU A 1 360 ? 11.657 -5.186 -18.684 1.00 91.44 360 LEU A N 1
ATOM 2905 C CA . LEU A 1 360 ? 10.434 -4.524 -18.235 1.00 91.44 360 LEU A CA 1
ATOM 2906 C C . LEU A 1 360 ? 10.520 -3.008 -18.438 1.00 91.44 360 LEU A C 1
ATOM 2908 O O . LEU A 1 360 ? 11.468 -2.364 -17.977 1.00 91.44 360 LEU A O 1
ATOM 2912 N N . TYR A 1 361 ? 9.485 -2.438 -19.053 1.00 90.00 361 TYR A N 1
ATOM 2913 C CA . TYR A 1 361 ? 9.317 -1.003 -19.265 1.00 90.00 361 TYR A CA 1
ATOM 2914 C C . TYR A 1 361 ? 7.930 -0.535 -18.819 1.00 90.00 361 TYR A C 1
ATOM 2916 O O . TYR A 1 361 ? 6.988 -1.322 -18.701 1.00 90.00 361 TYR A O 1
ATOM 2924 N N . THR A 1 362 ? 7.776 0.774 -18.634 1.00 90.81 362 THR A N 1
ATOM 2925 C CA . THR A 1 362 ? 6.451 1.404 -18.717 1.00 90.81 362 THR A CA 1
ATOM 2926 C C . THR A 1 362 ? 5.933 1.377 -20.154 1.00 90.81 362 THR A C 1
ATOM 2928 O O . THR A 1 362 ? 6.706 1.302 -21.112 1.00 90.81 362 THR A O 1
ATOM 2931 N N . LYS A 1 363 ? 4.613 1.503 -20.311 1.00 87.81 363 LYS A N 1
ATOM 2932 C CA . LYS A 1 363 ? 3.941 1.569 -21.611 1.00 87.81 363 LYS A CA 1
ATOM 2933 C C . LYS A 1 363 ? 4.531 2.684 -22.489 1.00 87.81 363 LYS A C 1
ATOM 2935 O O . LYS A 1 363 ? 4.866 3.775 -22.016 1.00 87.81 363 LYS A O 1
ATOM 2940 N N . GLY A 1 364 ? 4.636 2.408 -23.782 1.00 93.75 364 GLY A N 1
ATOM 2941 C CA . GLY A 1 364 ? 5.359 3.205 -24.767 1.00 93.75 364 GLY A CA 1
ATOM 2942 C C . GLY A 1 364 ? 6.886 3.080 -24.689 1.00 93.75 364 GLY A C 1
ATOM 2943 O O . GLY A 1 364 ? 7.563 3.924 -25.268 1.00 93.75 364 GLY A O 1
ATOM 2944 N N . LEU A 1 365 ? 7.435 2.097 -23.962 1.00 95.12 365 LEU A N 1
ATOM 2945 C CA . LEU A 1 365 ? 8.875 1.921 -23.699 1.00 95.12 365 LEU A CA 1
ATOM 2946 C C . LEU A 1 365 ? 9.561 3.168 -23.103 1.00 95.12 365 LEU A C 1
ATOM 2948 O O . LEU A 1 365 ? 10.751 3.411 -23.321 1.00 95.12 365 LEU A O 1
ATOM 2952 N N . THR A 1 366 ? 8.801 3.993 -22.377 1.00 90.94 366 THR A N 1
ATOM 2953 C CA . THR A 1 366 ? 9.219 5.344 -21.964 1.00 90.94 366 THR A CA 1
ATOM 2954 C C . THR A 1 366 ? 10.210 5.335 -20.804 1.00 90.94 366 THR A C 1
ATOM 2956 O O . THR A 1 366 ? 11.178 6.091 -20.826 1.00 90.94 366 THR A O 1
ATOM 2959 N N . LYS A 1 367 ? 10.023 4.454 -19.822 1.00 88.69 367 LYS A N 1
ATOM 2960 C CA . LYS A 1 367 ? 10.920 4.273 -18.678 1.00 88.69 367 LYS A CA 1
ATOM 296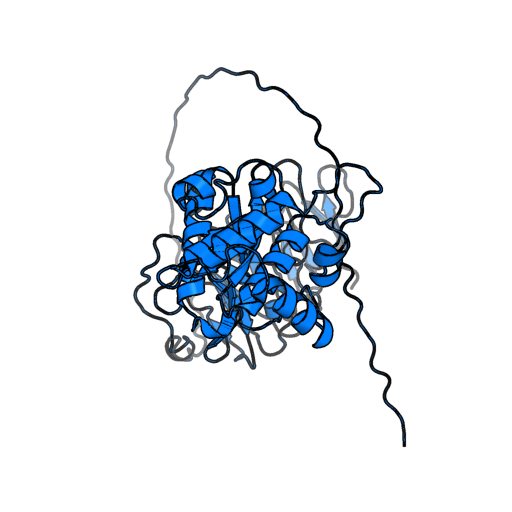1 C C . LYS A 1 367 ? 11.386 2.819 -18.638 1.00 88.69 367 LYS A C 1
ATOM 2963 O O . LYS A 1 367 ? 10.548 1.917 -18.669 1.00 88.69 367 LYS A O 1
ATOM 2968 N N . LEU A 1 368 ? 12.698 2.587 -18.575 1.00 89.50 368 LEU A N 1
ATOM 2969 C CA . LEU A 1 368 ? 13.247 1.255 -18.314 1.00 89.50 368 LEU A CA 1
ATOM 2970 C C . LEU A 1 368 ? 13.122 0.984 -16.819 1.00 89.50 368 LEU A C 1
ATOM 2972 O O . LEU A 1 368 ? 13.705 1.691 -16.001 1.00 89.50 368 LEU A O 1
ATOM 2976 N N . ILE A 1 369 ? 12.332 -0.030 -16.488 1.00 83.38 369 ILE A N 1
ATOM 2977 C CA . ILE A 1 369 ? 12.013 -0.385 -15.113 1.00 83.38 369 ILE A CA 1
ATOM 2978 C C . ILE A 1 369 ? 12.968 -1.454 -14.599 1.00 83.38 369 ILE A C 1
ATOM 2980 O O . ILE A 1 369 ? 13.618 -1.256 -13.577 1.00 83.38 369 ILE A O 1
ATOM 2984 N N . CYS A 1 370 ? 13.086 -2.576 -15.312 1.00 85.56 370 CYS A N 1
ATOM 2985 C CA . CYS A 1 370 ? 13.986 -3.650 -14.913 1.00 85.56 370 CYS A CA 1
ATOM 2986 C C . CYS A 1 370 ? 14.666 -4.315 -16.099 1.00 85.56 370 CYS A C 1
ATOM 2988 O O . CYS A 1 370 ? 14.001 -4.883 -16.968 1.00 85.56 370 CYS A O 1
ATOM 2990 N N . TYR A 1 371 ? 16.000 -4.290 -16.087 1.00 88.81 371 TYR A N 1
ATOM 2991 C CA . TYR A 1 371 ? 16.809 -5.207 -16.876 1.00 88.81 371 TYR A CA 1
ATOM 2992 C C . TYR A 1 371 ? 17.137 -6.438 -16.012 1.00 88.81 371 TYR A C 1
ATOM 2994 O O . TYR A 1 371 ? 17.806 -6.283 -14.987 1.00 88.81 371 TYR A O 1
ATOM 3002 N N . PRO A 1 372 ? 16.708 -7.659 -16.388 1.00 88.19 372 PRO A N 1
ATOM 3003 C CA . PRO A 1 372 ? 16.921 -8.834 -15.550 1.00 88.19 372 PRO A CA 1
ATOM 3004 C C . PRO A 1 372 ? 18.409 -9.104 -15.285 1.00 88.19 372 PRO A C 1
ATOM 3006 O O . PRO A 1 372 ? 19.236 -9.156 -16.198 1.00 88.19 372 PRO A O 1
ATOM 3009 N N . SER A 1 373 ? 18.763 -9.297 -14.019 1.00 84.19 373 SER A N 1
ATOM 3010 C CA . SER A 1 373 ? 20.145 -9.386 -13.521 1.00 84.19 373 SER A CA 1
ATOM 3011 C C . SER A 1 373 ? 20.962 -10.563 -14.074 1.00 84.19 373 SER A C 1
ATOM 3013 O O . SER A 1 373 ? 22.194 -10.498 -14.093 1.00 84.19 373 SER A O 1
ATOM 3015 N N . ASN A 1 374 ? 20.288 -11.626 -14.523 1.00 88.00 374 ASN A N 1
ATOM 3016 C CA . ASN A 1 374 ? 20.880 -12.863 -15.029 1.00 88.00 374 ASN A CA 1
ATOM 3017 C C . ASN A 1 374 ? 20.504 -13.146 -16.494 1.00 88.00 374 ASN A C 1
ATOM 3019 O O . ASN A 1 374 ? 20.784 -14.231 -17.006 1.00 88.00 374 ASN A O 1
ATOM 3023 N N . LYS A 1 375 ? 19.885 -12.176 -17.181 1.00 90.31 375 LYS A N 1
ATOM 3024 C CA . LYS A 1 375 ? 19.759 -12.194 -18.642 1.00 90.31 375 LYS A CA 1
ATOM 3025 C C . LYS A 1 375 ? 21.158 -12.213 -19.259 1.00 90.31 375 LYS A C 1
ATOM 3027 O O . LYS A 1 375 ? 22.012 -11.427 -18.864 1.00 90.31 375 LYS A O 1
ATOM 3032 N N . ASN A 1 376 ? 21.419 -13.136 -20.174 1.00 92.00 376 ASN A N 1
ATOM 3033 C CA . ASN A 1 376 ? 22.770 -13.441 -20.653 1.00 92.00 376 ASN A CA 1
ATOM 3034 C C . ASN A 1 376 ? 23.141 -12.741 -21.970 1.00 92.00 376 ASN A C 1
ATOM 3036 O O . ASN A 1 376 ? 24.149 -13.097 -22.580 1.00 92.00 376 ASN A O 1
ATOM 3040 N N . ASP A 1 377 ? 22.351 -11.760 -22.405 1.00 93.88 377 ASP A N 1
ATOM 3041 C CA . ASP A 1 377 ? 22.648 -10.978 -23.600 1.00 93.88 377 ASP A CA 1
ATOM 3042 C C . ASP A 1 377 ? 23.927 -10.154 -23.382 1.00 93.88 377 ASP A C 1
ATOM 3044 O O . ASP A 1 377 ? 24.060 -9.414 -22.405 1.00 93.88 377 ASP A O 1
ATOM 3048 N N . GLU A 1 378 ? 24.864 -10.240 -24.327 1.00 94.75 378 GLU A N 1
ATOM 3049 C CA . GLU A 1 378 ? 26.105 -9.457 -24.266 1.00 94.75 378 GLU A CA 1
ATOM 3050 C C . GLU A 1 378 ? 25.917 -8.008 -24.726 1.00 94.75 378 GLU A C 1
ATOM 3052 O O . GLU A 1 378 ? 26.752 -7.148 -24.437 1.00 94.75 378 GLU A O 1
ATOM 3057 N N . LYS A 1 379 ? 24.827 -7.732 -25.447 1.00 94.69 379 LYS A N 1
ATOM 3058 C CA . LYS A 1 379 ? 24.529 -6.426 -26.027 1.00 94.69 379 LYS A CA 1
ATOM 3059 C C . LYS A 1 379 ? 23.171 -5.937 -25.566 1.00 94.69 379 LYS A C 1
ATOM 3061 O O . LYS A 1 379 ? 22.200 -6.689 -25.562 1.00 94.69 379 LYS A O 1
ATOM 3066 N N . PHE A 1 380 ? 23.102 -4.654 -25.251 1.00 94.50 380 PHE A N 1
ATOM 3067 C CA . PHE A 1 380 ? 21.856 -3.969 -24.961 1.00 94.50 380 PHE A CA 1
ATOM 3068 C C . PHE A 1 380 ? 21.764 -2.668 -25.764 1.00 94.50 380 PHE A C 1
ATOM 3070 O O . PHE A 1 380 ? 22.698 -1.865 -25.782 1.00 94.50 380 PHE A O 1
ATOM 3077 N N . GLU A 1 381 ? 20.626 -2.460 -26.423 1.00 96.44 381 GLU A N 1
ATOM 3078 C CA . GLU A 1 381 ? 20.283 -1.198 -27.077 1.00 96.44 381 GLU A CA 1
ATOM 3079 C C . GLU A 1 381 ? 19.096 -0.559 -26.350 1.00 96.44 381 GLU A C 1
ATOM 3081 O O . GLU A 1 381 ? 18.019 -1.150 -26.259 1.00 96.44 381 GLU A O 1
ATOM 3086 N N . LEU A 1 382 ? 19.287 0.662 -25.843 1.00 96.88 382 LEU A N 1
ATOM 3087 C CA . LEU A 1 382 ? 18.221 1.444 -25.224 1.00 96.88 382 LEU A CA 1
ATOM 3088 C C . LEU A 1 382 ? 17.220 1.913 -26.304 1.00 96.88 382 LEU A C 1
ATOM 3090 O O . LEU A 1 382 ? 17.639 2.591 -27.254 1.00 96.88 382 LEU A O 1
ATOM 3094 N N . PRO A 1 383 ? 15.911 1.613 -26.177 1.00 98.00 383 PRO A N 1
ATOM 3095 C CA . PRO A 1 383 ? 14.913 1.979 -27.180 1.00 98.00 383 PRO A CA 1
ATOM 3096 C C . PRO A 1 383 ? 14.797 3.487 -27.433 1.00 98.00 383 PRO A C 1
ATOM 3098 O O . PRO A 1 383 ? 15.109 4.328 -26.590 1.00 98.00 383 PRO A O 1
ATOM 3101 N N . ALA A 1 384 ? 14.277 3.848 -28.608 1.00 98.00 384 ALA A N 1
ATOM 3102 C CA . ALA A 1 384 ? 14.136 5.244 -29.030 1.00 98.00 384 ALA A CA 1
ATOM 3103 C C . ALA A 1 384 ? 13.202 6.080 -28.134 1.00 98.00 384 ALA A C 1
ATOM 3105 O O . ALA A 1 384 ? 13.415 7.279 -27.974 1.00 98.00 384 ALA A O 1
ATOM 3106 N N . ALA A 1 385 ? 12.162 5.462 -27.571 1.00 97.25 385 ALA A N 1
ATOM 3107 C CA . ALA A 1 385 ? 11.178 6.152 -26.739 1.00 97.25 385 ALA A CA 1
ATOM 3108 C C . ALA A 1 385 ? 11.630 6.328 -25.280 1.00 97.25 385 ALA A C 1
ATOM 3110 O O . ALA A 1 385 ? 11.022 7.110 -24.548 1.00 97.25 385 ALA A O 1
ATOM 3111 N N . THR A 1 386 ? 12.688 5.627 -24.857 1.00 94.75 386 THR A N 1
ATOM 3112 C CA . THR A 1 386 ? 13.113 5.620 -23.460 1.00 94.75 386 THR A CA 1
ATOM 3113 C C . THR A 1 386 ? 13.740 6.955 -23.077 1.00 94.75 386 THR A C 1
ATOM 3115 O O . THR A 1 386 ? 14.748 7.372 -23.647 1.00 94.75 386 THR A O 1
ATOM 3118 N N . ASN A 1 387 ? 13.140 7.624 -22.099 1.00 92.12 387 ASN A N 1
ATOM 3119 C CA . ASN A 1 387 ? 13.545 8.931 -21.591 1.00 92.12 387 ASN A CA 1
ATOM 3120 C C . ASN A 1 387 ? 13.991 8.893 -20.124 1.00 92.12 387 ASN A C 1
ATOM 3122 O O . ASN A 1 387 ? 14.388 9.928 -19.594 1.00 92.12 387 ASN A O 1
ATOM 3126 N N . TRP A 1 388 ? 13.939 7.718 -19.491 1.00 89.75 388 TRP A N 1
ATOM 3127 C CA . TRP A 1 388 ? 14.362 7.532 -18.112 1.00 89.75 388 TRP A CA 1
ATOM 3128 C C . TRP A 1 388 ? 14.775 6.082 -17.828 1.00 89.75 388 TRP A C 1
ATOM 3130 O O . TRP A 1 388 ? 14.166 5.137 -18.338 1.00 89.75 388 TRP A O 1
ATOM 3140 N N . PHE A 1 389 ? 15.787 5.917 -16.982 1.00 86.38 389 PHE A N 1
ATOM 3141 C CA . PHE A 1 389 ? 16.190 4.668 -16.333 1.00 86.38 389 PHE A CA 1
ATOM 3142 C C . PHE A 1 389 ? 16.945 5.006 -15.035 1.00 86.38 389 PHE A C 1
ATOM 3144 O O . PHE A 1 389 ? 17.440 6.124 -14.885 1.00 86.38 389 PHE A O 1
ATOM 3151 N N . ASP A 1 390 ? 17.065 4.052 -14.110 1.00 80.19 390 ASP A N 1
ATOM 3152 C CA . ASP A 1 390 ? 17.885 4.219 -12.903 1.00 80.19 390 ASP A CA 1
ATOM 3153 C C . ASP A 1 390 ? 19.375 4.021 -13.238 1.00 80.19 390 ASP A C 1
ATOM 3155 O O . ASP A 1 390 ? 19.816 2.904 -13.520 1.00 80.19 390 ASP A O 1
ATOM 3159 N N . GLU A 1 391 ? 20.154 5.099 -13.209 1.00 75.62 391 GLU A N 1
ATOM 3160 C CA . GLU A 1 391 ? 21.590 5.107 -13.521 1.00 75.62 391 GLU A CA 1
ATOM 3161 C C . GLU A 1 391 ? 22.459 4.252 -12.585 1.00 75.62 391 GLU A C 1
ATOM 3163 O O . GLU A 1 391 ? 23.550 3.835 -12.975 1.00 75.62 391 GLU A O 1
ATOM 3168 N N . LYS A 1 392 ? 22.004 3.971 -11.360 1.00 73.56 392 LYS A N 1
ATOM 3169 C CA . LYS A 1 392 ? 22.775 3.203 -10.372 1.00 73.56 392 LYS A CA 1
ATOM 3170 C C . LYS A 1 392 ? 22.498 1.717 -10.487 1.00 73.56 392 LYS A C 1
ATOM 3172 O O . LYS A 1 392 ? 23.411 0.902 -10.369 1.00 73.56 392 LYS A O 1
ATOM 3177 N N . GLU A 1 393 ? 21.243 1.375 -10.734 1.00 71.62 393 GLU A N 1
ATOM 3178 C CA . GLU A 1 393 ? 20.766 0.017 -10.511 1.00 71.62 393 GLU A CA 1
ATOM 3179 C C . GLU A 1 393 ? 20.404 -0.743 -11.798 1.00 71.62 393 GLU A C 1
ATOM 3181 O O . GLU A 1 393 ? 20.409 -1.977 -11.818 1.00 71.62 393 GLU A O 1
ATOM 3186 N N . THR A 1 394 ? 20.111 -0.036 -12.896 1.00 74.06 394 THR A N 1
ATOM 3187 C CA . THR A 1 394 ? 19.557 -0.656 -14.116 1.00 74.06 394 THR A CA 1
ATOM 3188 C C . THR A 1 394 ? 20.517 -1.622 -14.799 1.00 74.06 394 THR A C 1
ATOM 3190 O O . THR A 1 394 ? 20.111 -2.690 -15.247 1.00 74.06 394 THR A O 1
ATOM 3193 N N . PHE A 1 395 ? 21.804 -1.287 -14.862 1.00 75.75 395 PHE A N 1
ATOM 3194 C CA . PHE A 1 395 ? 22.800 -2.058 -15.612 1.00 75.75 395 PHE A CA 1
ATOM 3195 C C . PHE A 1 395 ? 23.769 -2.803 -14.690 1.00 75.75 395 PHE A C 1
ATOM 3197 O O . PHE A 1 395 ? 24.976 -2.866 -14.925 1.00 75.75 395 PHE A O 1
ATOM 3204 N N . THR A 1 396 ? 23.241 -3.384 -13.613 1.00 74.19 396 THR A N 1
ATOM 3205 C CA . THR A 1 396 ? 24.025 -4.205 -12.674 1.00 74.19 396 THR A CA 1
ATOM 3206 C C . THR A 1 396 ? 24.338 -5.600 -13.232 1.00 74.19 396 THR A C 1
ATOM 3208 O O . THR A 1 396 ? 25.327 -6.217 -12.819 1.00 74.19 396 THR A O 1
ATOM 3211 N N . ASN A 1 397 ? 23.567 -6.063 -14.226 1.00 81.88 397 ASN A N 1
ATOM 3212 C CA . ASN A 1 397 ? 23.746 -7.330 -14.941 1.00 81.88 397 ASN A CA 1
ATOM 3213 C C . ASN A 1 397 ? 25.189 -7.522 -15.438 1.00 81.88 397 ASN A C 1
ATOM 3215 O O . ASN A 1 397 ? 25.724 -6.654 -16.121 1.00 81.88 397 ASN A O 1
ATOM 3219 N N . LYS A 1 398 ? 25.814 -8.663 -15.110 1.00 86.12 398 LYS A N 1
ATOM 3220 C CA . LYS A 1 398 ? 27.235 -8.966 -15.392 1.00 86.12 398 LYS A CA 1
ATOM 3221 C C . LYS A 1 398 ? 27.565 -9.393 -16.826 1.00 86.12 398 LYS A C 1
ATOM 3223 O O . LYS A 1 398 ? 28.744 -9.480 -17.153 1.00 86.12 398 LYS A O 1
ATOM 3228 N N . PHE A 1 399 ? 26.563 -9.713 -17.634 1.00 90.31 399 PHE A N 1
ATOM 3229 C CA . PHE A 1 399 ? 26.732 -10.265 -18.977 1.00 90.31 399 PHE A CA 1
ATOM 3230 C C . PHE A 1 399 ? 26.785 -9.189 -20.055 1.00 90.31 399 PHE A C 1
ATOM 3232 O O . PHE A 1 399 ? 27.443 -9.407 -21.070 1.00 90.31 399 PHE A O 1
ATOM 3239 N N . ILE A 1 400 ? 26.171 -8.026 -19.821 1.00 91.12 400 ILE A N 1
ATOM 3240 C CA . ILE A 1 400 ? 26.238 -6.905 -20.759 1.00 91.12 400 ILE A CA 1
ATOM 3241 C C . ILE A 1 400 ? 27.695 -6.435 -20.898 1.00 91.12 400 ILE A C 1
ATOM 3243 O O . ILE A 1 400 ? 28.321 -6.013 -19.922 1.00 91.12 400 ILE A O 1
ATOM 3247 N N . LYS A 1 401 ? 28.204 -6.484 -22.131 1.00 92.88 401 LYS A N 1
ATOM 3248 C CA . LYS A 1 401 ? 29.529 -6.005 -22.560 1.00 92.88 401 LYS A CA 1
ATOM 3249 C C . LYS A 1 401 ? 29.434 -4.786 -23.475 1.00 92.88 401 LYS A C 1
ATOM 3251 O O . LYS A 1 401 ? 30.371 -3.996 -23.549 1.00 92.88 401 LYS A O 1
ATOM 3256 N N . GLU A 1 402 ? 28.316 -4.633 -24.179 1.00 94.69 402 GLU A N 1
ATOM 3257 C CA . GLU A 1 402 ? 28.078 -3.528 -25.102 1.00 94.69 402 GLU A CA 1
ATOM 3258 C C . GLU A 1 402 ? 26.748 -2.845 -24.785 1.00 94.69 402 GLU A C 1
ATOM 3260 O O . GLU A 1 402 ? 25.702 -3.495 -24.739 1.00 94.69 402 GLU A O 1
ATOM 3265 N N . ILE A 1 403 ? 26.790 -1.527 -24.583 1.00 94.44 403 ILE A N 1
ATOM 3266 C CA . ILE A 1 403 ? 25.593 -0.700 -24.428 1.00 94.44 403 ILE A CA 1
ATOM 3267 C C . ILE A 1 403 ? 25.578 0.354 -25.519 1.00 94.44 403 ILE A C 1
ATOM 3269 O O . ILE A 1 403 ? 26.516 1.140 -25.676 1.00 94.44 403 ILE A O 1
ATOM 3273 N N . SER A 1 404 ? 24.459 0.390 -26.228 1.00 96.56 404 SER A N 1
ATOM 3274 C CA . SER A 1 404 ? 24.151 1.399 -27.225 1.00 96.56 404 SER A CA 1
ATOM 3275 C C . SER A 1 404 ? 22.797 2.042 -26.946 1.00 96.56 404 SER A C 1
ATOM 3277 O O . SER A 1 404 ? 21.988 1.549 -26.161 1.00 96.56 404 SER A O 1
ATOM 3279 N N . VAL A 1 405 ? 22.561 3.186 -27.573 1.00 97.88 405 VAL A N 1
ATOM 3280 C CA . VAL A 1 405 ? 21.283 3.889 -27.548 1.00 97.88 405 VAL A CA 1
ATOM 3281 C C . VAL A 1 405 ? 20.799 4.016 -28.979 1.00 97.88 405 VAL A C 1
ATOM 3283 O O . VAL A 1 405 ? 21.570 4.398 -29.865 1.00 97.88 405 VAL A O 1
ATOM 3286 N N . SER A 1 406 ? 19.515 3.738 -29.198 1.00 97.94 406 SER A N 1
ATOM 3287 C CA . SER A 1 406 ? 18.903 3.896 -30.510 1.00 97.94 406 SER A CA 1
ATOM 3288 C C . SER A 1 406 ? 19.146 5.289 -31.080 1.00 97.94 406 SER A C 1
ATOM 3290 O O . SER A 1 406 ? 18.907 6.298 -30.418 1.00 97.94 406 SER A O 1
ATOM 3292 N N . ARG A 1 407 ? 19.534 5.368 -32.359 1.00 96.94 407 ARG A N 1
ATOM 3293 C CA . ARG A 1 407 ? 19.805 6.647 -33.048 1.00 96.94 407 ARG A CA 1
ATOM 3294 C C . ARG A 1 407 ? 18.601 7.594 -33.104 1.00 96.94 407 ARG A C 1
ATOM 3296 O O . ARG A 1 407 ? 18.767 8.772 -33.395 1.00 96.94 407 ARG A O 1
ATOM 3303 N N . LYS A 1 408 ? 17.389 7.077 -32.880 1.00 97.69 408 LYS A N 1
ATOM 3304 C CA . LYS A 1 408 ? 16.142 7.858 -32.838 1.00 97.69 408 LYS A CA 1
ATOM 3305 C C . LYS A 1 408 ? 15.812 8.385 -31.435 1.00 97.69 408 LYS A C 1
ATOM 3307 O O . LYS A 1 408 ? 14.816 9.094 -31.292 1.00 97.69 408 LYS A O 1
ATOM 3312 N N . ASN A 1 409 ? 16.590 8.022 -30.413 1.00 98.19 409 ASN A N 1
ATOM 3313 C CA . ASN A 1 409 ? 16.379 8.495 -29.051 1.00 98.19 409 ASN A CA 1
ATOM 3314 C C . ASN A 1 409 ? 16.645 10.006 -28.964 1.00 98.19 409 ASN A C 1
ATOM 3316 O O . ASN A 1 409 ? 17.625 10.512 -29.505 1.00 98.19 409 ASN A O 1
ATOM 3320 N N . LYS A 1 410 ? 15.729 10.733 -28.317 1.00 97.50 410 LYS A N 1
ATOM 3321 C CA . LYS A 1 410 ? 15.767 12.203 -28.219 1.00 97.50 410 LYS A CA 1
ATOM 3322 C C . LYS A 1 410 ? 16.353 12.717 -26.903 1.00 97.50 410 LYS A C 1
ATOM 3324 O O . LYS A 1 410 ? 16.544 13.920 -26.763 1.00 97.50 410 LYS A O 1
ATOM 3329 N N . VAL A 1 411 ? 16.606 11.829 -25.944 1.00 97.44 411 VAL A N 1
ATOM 3330 C CA . VAL A 1 411 ? 17.108 12.168 -24.604 1.00 97.44 411 VAL A CA 1
ATOM 3331 C C . VAL A 1 411 ? 18.557 11.739 -24.432 1.00 97.44 411 VAL A C 1
ATOM 3333 O O . VAL A 1 411 ? 19.347 12.485 -23.856 1.00 97.44 411 VAL A O 1
ATOM 3336 N N . TYR A 1 412 ? 18.912 10.576 -24.968 1.00 97.81 412 TYR A N 1
ATOM 3337 C CA . TYR A 1 412 ? 20.208 9.948 -24.776 1.00 97.81 412 TYR A CA 1
ATOM 3338 C C . TYR A 1 412 ? 20.906 9.645 -26.098 1.00 97.81 412 TYR A C 1
ATOM 3340 O O . TYR A 1 412 ? 20.268 9.402 -27.120 1.00 97.81 412 TYR A O 1
ATOM 3348 N N . TYR A 1 413 ? 22.232 9.571 -26.047 1.00 98.19 413 TYR A N 1
ATOM 3349 C CA . TYR A 1 413 ? 23.053 8.932 -27.072 1.00 98.19 413 TYR A CA 1
ATOM 3350 C C . TYR A 1 413 ? 24.151 8.099 -26.409 1.00 98.19 413 TYR A C 1
ATOM 3352 O O . TYR A 1 413 ? 24.424 8.256 -25.221 1.00 98.19 413 TYR A O 1
ATOM 3360 N N . SER A 1 414 ? 24.791 7.208 -27.164 1.00 97.38 414 SER A N 1
ATOM 3361 C CA . SER A 1 414 ? 25.874 6.365 -26.651 1.00 97.38 414 SER A CA 1
ATOM 3362 C C . SER A 1 414 ? 27.169 6.540 -27.432 1.00 97.38 414 SER A C 1
ATOM 3364 O O . SER A 1 414 ? 27.149 6.602 -28.662 1.00 97.38 414 SER A O 1
ATOM 3366 N N . LYS A 1 415 ? 28.305 6.521 -26.734 1.00 96.56 415 LYS A N 1
ATOM 3367 C CA . LYS A 1 415 ? 29.646 6.412 -27.323 1.00 96.56 415 LYS A CA 1
ATOM 3368 C C . LYS A 1 415 ? 30.534 5.595 -26.391 1.00 96.56 415 LYS A C 1
ATOM 3370 O O . LYS A 1 415 ? 30.567 5.872 -25.198 1.00 96.56 415 LYS A O 1
ATOM 3375 N N . ASN A 1 416 ? 31.265 4.614 -26.927 1.00 93.44 416 ASN A N 1
ATOM 3376 C CA . ASN A 1 416 ? 32.209 3.779 -26.170 1.00 93.44 416 ASN A CA 1
ATOM 3377 C C . ASN A 1 416 ? 31.598 3.216 -24.866 1.00 93.44 416 ASN A C 1
ATOM 3379 O O . ASN A 1 416 ? 32.120 3.468 -23.780 1.00 93.44 416 ASN A O 1
ATOM 3383 N N . ASN A 1 417 ? 30.451 2.528 -24.967 1.00 94.31 417 ASN A N 1
ATOM 3384 C CA . ASN A 1 417 ? 29.713 1.951 -23.829 1.00 94.31 417 ASN A CA 1
ATOM 3385 C C . ASN A 1 417 ? 29.328 2.947 -22.717 1.00 94.31 417 ASN A C 1
ATOM 3387 O O . ASN A 1 417 ? 29.091 2.573 -21.567 1.00 94.31 417 ASN A O 1
ATOM 3391 N N . THR A 1 418 ? 29.265 4.231 -23.058 1.00 95.50 418 THR A N 1
ATOM 3392 C CA . THR A 1 418 ? 28.820 5.302 -22.169 1.00 95.50 418 THR A CA 1
ATOM 3393 C C . THR A 1 418 ? 27.564 5.928 -22.759 1.00 95.50 418 THR A C 1
ATOM 3395 O O . THR A 1 418 ? 27.561 6.297 -23.933 1.00 95.50 418 THR A O 1
ATOM 3398 N N . ILE A 1 419 ? 26.506 6.022 -21.957 1.00 96.25 419 ILE A N 1
ATOM 3399 C CA . ILE A 1 419 ? 25.270 6.741 -22.262 1.00 96.25 419 ILE A CA 1
ATOM 3400 C C . ILE A 1 419 ? 25.421 8.180 -21.762 1.00 96.25 419 ILE A C 1
ATOM 3402 O O . ILE A 1 419 ? 25.778 8.412 -20.606 1.00 96.25 419 ILE A O 1
ATOM 3406 N N . PHE A 1 420 ? 25.108 9.139 -22.623 1.00 97.38 420 PHE A N 1
ATOM 3407 C CA . PHE A 1 420 ? 25.150 10.571 -22.347 1.00 97.38 420 PHE A CA 1
ATOM 3408 C C . PHE A 1 420 ? 23.767 11.189 -22.518 1.00 97.38 420 PHE A C 1
ATOM 3410 O O . PHE A 1 420 ? 23.002 10.766 -23.389 1.00 97.38 420 PHE A O 1
ATOM 3417 N N . PHE A 1 421 ? 23.469 12.229 -21.743 1.00 97.12 421 PHE A N 1
ATOM 3418 C CA . PHE A 1 421 ? 22.335 13.105 -22.015 1.00 97.12 421 PHE A CA 1
ATOM 3419 C C . PHE A 1 421 ? 22.627 13.974 -23.245 1.00 97.12 421 PHE A C 1
ATOM 3421 O O . PHE A 1 421 ? 23.665 14.628 -23.326 1.00 97.12 421 PHE A O 1
ATOM 3428 N N . ILE A 1 422 ? 21.688 14.041 -24.192 1.00 96.94 422 ILE A N 1
ATOM 3429 C CA . ILE A 1 422 ? 21.799 14.905 -25.383 1.00 96.94 422 ILE A CA 1
ATOM 3430 C C . ILE A 1 422 ? 21.828 16.388 -24.987 1.00 96.94 422 ILE A C 1
ATOM 3432 O O . ILE A 1 422 ? 22.513 17.184 -25.623 1.00 96.94 422 ILE A O 1
ATOM 3436 N N . LYS A 1 423 ? 21.085 16.764 -23.939 1.00 95.81 423 LYS A N 1
ATOM 3437 C CA . LYS A 1 423 ? 20.875 18.164 -23.544 1.00 95.81 423 LYS A CA 1
ATOM 3438 C C . LYS A 1 423 ? 22.172 18.891 -23.169 1.00 95.81 423 LYS A C 1
ATOM 3440 O O . LYS A 1 423 ? 22.317 20.060 -23.511 1.00 95.81 423 LYS A O 1
ATOM 3445 N N . ASP A 1 424 ? 23.068 18.233 -22.439 1.00 96.31 424 ASP A N 1
ATOM 3446 C CA . ASP A 1 424 ? 24.259 18.861 -21.848 1.00 96.31 424 ASP A CA 1
ATOM 3447 C C . ASP A 1 424 ? 25.539 18.018 -21.969 1.00 96.31 424 ASP A C 1
ATOM 3449 O O . ASP A 1 424 ? 26.589 18.426 -21.476 1.00 96.31 424 ASP A O 1
ATOM 3453 N N . ASN A 1 425 ? 25.482 16.868 -22.653 1.00 96.00 425 ASN A N 1
ATOM 3454 C CA . ASN A 1 425 ? 26.584 15.911 -22.786 1.00 96.00 425 ASN A CA 1
ATOM 3455 C C . ASN A 1 425 ? 27.119 15.362 -21.454 1.00 96.00 425 ASN A C 1
ATOM 3457 O O . ASN A 1 425 ? 28.222 14.811 -21.419 1.00 96.00 425 ASN A O 1
ATOM 3461 N N . SER A 1 426 ? 26.363 15.480 -20.362 1.00 96.56 426 SER A N 1
ATOM 3462 C CA . SER A 1 426 ? 26.710 14.819 -19.108 1.00 96.56 426 SER A CA 1
ATOM 3463 C C . SER A 1 426 ? 26.553 13.299 -19.232 1.00 96.56 426 SER A C 1
ATOM 3465 O O . SER A 1 426 ? 25.763 12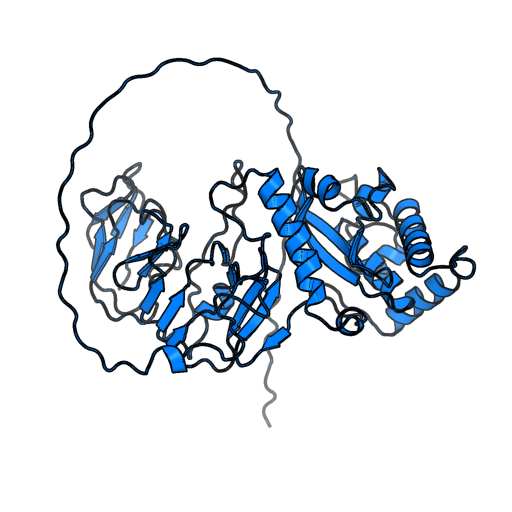.788 -20.033 1.00 96.56 426 SER A O 1
ATOM 3467 N N . ILE A 1 427 ? 27.350 12.556 -18.463 1.00 94.94 427 ILE A N 1
ATOM 3468 C CA . ILE A 1 427 ? 27.284 11.092 -18.427 1.00 94.94 427 ILE A CA 1
ATOM 3469 C C . ILE A 1 427 ? 26.027 10.694 -17.655 1.00 94.94 427 ILE A C 1
ATOM 3471 O O . ILE A 1 427 ? 25.919 11.001 -16.473 1.00 94.94 427 ILE A O 1
ATOM 3475 N N . ALA A 1 428 ? 25.120 9.976 -18.316 1.00 91.81 428 ALA A N 1
ATOM 3476 C CA . ALA A 1 428 ? 23.979 9.335 -17.669 1.00 91.81 428 ALA A CA 1
ATOM 3477 C C . ALA A 1 428 ? 24.376 7.973 -17.088 1.00 91.81 428 ALA A C 1
ATOM 3479 O O . ALA A 1 428 ? 23.955 7.597 -16.005 1.00 91.81 428 ALA A O 1
ATOM 3480 N N . PHE A 1 429 ? 25.196 7.211 -17.815 1.00 92.00 429 PHE A N 1
ATOM 3481 C CA . PHE A 1 429 ? 25.668 5.909 -17.361 1.00 92.00 429 PHE A CA 1
ATOM 3482 C C . PHE A 1 429 ? 26.954 5.512 -18.076 1.00 92.00 429 PHE A C 1
ATOM 3484 O O . PHE A 1 429 ? 27.115 5.774 -19.266 1.00 92.00 429 PHE A O 1
ATOM 3491 N N . LYS A 1 430 ? 27.850 4.815 -17.378 1.00 91.44 430 LYS A N 1
ATOM 3492 C CA . LYS A 1 430 ? 29.047 4.226 -17.976 1.00 91.44 430 LYS A CA 1
ATOM 3493 C C . LYS A 1 430 ? 29.170 2.765 -17.577 1.00 91.44 430 LYS A C 1
ATOM 3495 O O . LYS A 1 430 ? 29.282 2.451 -16.393 1.00 91.44 430 LYS A O 1
ATOM 3500 N N . LEU A 1 431 ? 29.225 1.884 -18.573 1.00 89.00 431 LEU A N 1
ATOM 3501 C CA . LEU A 1 431 ? 29.556 0.486 -18.342 1.00 89.00 431 LEU A CA 1
ATOM 3502 C C . LEU A 1 431 ? 31.061 0.378 -18.051 1.00 89.00 431 LEU A C 1
ATOM 3504 O O . LEU A 1 431 ? 31.892 0.606 -18.927 1.00 89.00 431 LEU A O 1
ATOM 3508 N N . ASN A 1 432 ? 31.414 0.074 -16.801 1.00 77.88 432 ASN A N 1
ATOM 3509 C CA . ASN A 1 432 ? 32.803 -0.030 -16.336 1.00 77.88 432 ASN A CA 1
ATOM 3510 C C . ASN A 1 432 ? 33.270 -1.496 -16.284 1.00 77.88 432 ASN A C 1
ATOM 3512 O O . ASN A 1 432 ? 33.646 -1.974 -15.212 1.00 77.88 432 ASN A O 1
ATOM 3516 N N . ARG A 1 433 ? 33.180 -2.232 -17.397 1.00 70.31 433 ARG A N 1
ATOM 3517 C CA . ARG A 1 433 ? 33.589 -3.642 -17.467 1.00 70.31 433 ARG A CA 1
ATOM 3518 C C . ARG A 1 433 ? 34.333 -3.971 -18.744 1.00 70.31 433 ARG A C 1
ATOM 3520 O O . ARG A 1 433 ? 34.010 -3.341 -19.775 1.00 70.31 433 ARG A O 1
#

Mean predicted aligned error: 10.74 Å

Secondary structure (DSSP, 8-state):
-PPP--------------PPPP---------------------------------GGGGS-TT--SS---S----TT--HHHHHHHHHHHHHHHHTTS-GGGGGS--BTTB---HHHHHHHHHHHHT-TTTTT--SHHHHHHHHHHHHHHH-B---STTS----SHHHHHHH-B--HHHHHHHHHHHHHTTT--EEEEEEEETTEEEEEEEEE-SS-EEEE-HHHHTT-GGGBS--HHHHTTTEEEEEETT--EEETTEEEEEBSSEEEEEESS--SEEEPPSEETTEEEEEEEHHHHTT-SS-SEEEE-TT--EEE-S-EE--TTS-EEP----TT-TT--EEEE-TT-SSEEEETTEEEEGGG-BEEE--TT---SEEEE-TT--B--TTTTT--SS--EEEE-TT-SSEEEETTEEEETTT--EEEE---

pLDDT: mean 81.04, std 24.25, range [20.19, 98.88]

Solvent-accessible surface area (backbone atoms only — not comparable to full-atom values): 24480 Å² total; per-residue (Å²): 136,87,84,84,82,82,82,82,82,81,84,82,85,82,84,83,85,81,86,89,82,88,82,85,86,85,85,90,83,86,90,86,88,86,89,85,84,91,83,87,87,80,90,83,85,87,85,86,81,90,65,91,73,69,61,68,72,80,54,48,62,90,69,49,55,96,59,76,75,52,90,42,66,85,56,99,82,54,49,74,54,55,46,14,33,21,28,44,51,35,52,54,55,52,62,64,76,50,66,63,71,69,36,39,56,86,66,42,92,91,46,86,68,52,75,65,52,52,48,55,47,28,57,49,52,77,68,36,84,61,44,86,75,35,87,44,60,50,45,35,52,48,43,54,47,54,50,47,30,72,60,46,40,69,60,86,53,96,83,45,59,72,30,50,43,35,65,53,22,68,72,70,27,28,18,43,40,55,13,42,27,40,31,51,42,53,53,34,33,56,72,67,32,30,37,42,43,31,37,27,40,36,88,88,40,81,44,36,24,26,38,38,43,45,85,86,50,71,38,47,34,30,52,59,61,18,54,82,39,66,65,35,55,62,44,55,65,72,65,44,16,75,48,38,30,51,36,33,41,58,78,52,68,51,73,57,96,45,40,29,34,31,39,44,62,37,41,16,40,46,36,63,53,89,49,54,45,64,42,53,54,64,62,30,54,88,24,39,49,28,24,17,35,34,42,48,52,49,41,40,36,67,48,34,30,31,42,37,41,46,46,58,44,73,41,76,42,29,82,43,82,44,81,51,102,87,60,85,44,72,38,49,48,34,49,89,61,13,73,34,24,38,33,31,47,44,35,90,78,19,84,45,36,35,49,58,98,31,26,33,22,32,49,79,49,30,32,51,45,38,54,38,42,45,32,75,54,44,64,45,69,45,56,40,56,33,72,46,63,49,66,83,32,39,80,65,32,81,42,55,74,40,49,44,40,33,92,74,24,82,44,41,39,50,58,94,37,23,37,25,32,62,90,77,67,46,79,56,38,67,69,90,119

Foldseek 3Di:
DDDDDDDDDDDDDDDDDDDDDDDDDDDDDDDDDDDDDDDDDDDDDDDDDDDDDPPVVVQAAPQFDPAFPQPLFDDPPDDLLSVQLSQLVLVQVLCVVDDLLLQLDLDFPVEDDDPVLLVVLLVCLVVQPQCVVQPFLLSSLLSLLVCLLVQADEDDDPPFDADQYLSCCVPVRYHFQNNSASVSSSNCSSVPWGKWKFWWAWPVGTHIWMFTDRPPGTATARSNCCNVPVCSRRDDSSVCSVTIHTAFTTPAWDDDDQFIWGRGSGIEGEEGHPDAQAHEDHQDGPSGGHAEYACQHHLQAQRYQEYEAEQNHQYYADDDWDPDVPDTDHAQFNPLHRQHHAAYQYHPNRQFWGDDPRFIATPVLAEGREDRQAHQDQEDEREQNHQYYDQPHRPNRPNHNYYAYDPNHPQWGDDPQWIAGPPPRHTSHHDPD

Sequence (433 aa):
MKIKKFLKHKITLVLAATPIIAFSASCASNPKKDDSKKINDKKDDQENTKINDVNKSDLKPKFEYEKINDVNTHVKDDKVYDLYLKANRGALNYLNLFDKQYFLDWRDQLTKYSEEDKKIISNFVNTLDGISEAKTIKDKIRVIYSWIIKNVKYPSKTNDPQFLEPIKVFREKFAICNGYSNLYKAMLNAINVPSAVIIGGTTYGAHAWNAVHDGEKWFFSDATWGVKSPQFFDKSVEDFSKDHYSTEIISSSFTEENFVFNYHYGLSIQNIINPNKNIIIPTNYKGTAISSIDFTEISQNKGIEELNIPENIWKIIGTDSVIDGKGLEFQIRNSSGGLNLKNITVAKNNEYYETLNGVLYTKGLTKLICYPSNKNDEKFELPAATNWFDEKETFTNKFIKEISVSRKNKVYYSKNNTIFFIKDNSIAFKLNR